Protein AF-A0A9P5UI70-F1 (afdb_monomer_lite)

Structure (mmCIF, N/CA/C/O backbone):
data_AF-A0A9P5UI70-F1
#
_entry.id   AF-A0A9P5UI70-F1
#
loop_
_atom_site.group_PDB
_atom_site.id
_atom_site.type_symbol
_atom_site.label_atom_id
_atom_site.label_alt_id
_atom_site.label_comp_id
_atom_site.label_asym_id
_atom_site.label_entity_id
_atom_site.label_seq_id
_atom_site.pdbx_PDB_ins_code
_atom_site.Cartn_x
_atom_site.Cartn_y
_atom_site.Cartn_z
_atom_site.occupancy
_atom_site.B_iso_or_equiv
_atom_site.auth_seq_id
_atom_site.auth_comp_id
_atom_site.auth_asym_id
_atom_site.auth_atom_id
_atom_site.pdbx_PDB_model_num
ATOM 1 N N . MET A 1 1 ? 55.327 -49.317 6.599 1.00 31.09 1 MET A N 1
ATOM 2 C CA . MET A 1 1 ? 54.508 -49.896 7.687 1.00 31.09 1 MET A CA 1
ATOM 3 C C . MET A 1 1 ? 53.480 -48.869 8.157 1.00 31.09 1 MET A C 1
ATOM 5 O O . MET A 1 1 ? 53.795 -47.689 8.108 1.00 31.09 1 MET A O 1
ATOM 9 N N . PRO A 1 2 ? 52.256 -49.293 8.519 1.00 45.78 2 PRO A N 1
ATOM 10 C CA . PRO A 1 2 ? 51.038 -48.475 8.488 1.00 45.78 2 PRO A CA 1
ATOM 11 C C . PRO A 1 2 ? 50.440 -48.209 9.886 1.00 45.78 2 PRO A C 1
ATOM 13 O O . PRO A 1 2 ? 50.829 -48.871 10.843 1.00 45.78 2 PRO A O 1
ATOM 16 N N . LYS A 1 3 ? 49.424 -47.329 9.977 1.00 36.75 3 LYS A N 1
ATOM 17 C CA . LYS A 1 3 ? 48.079 -47.611 10.552 1.00 36.75 3 LYS A CA 1
ATOM 18 C C . LYS A 1 3 ? 47.260 -46.319 10.749 1.00 36.75 3 LYS A C 1
ATOM 20 O O . LYS A 1 3 ? 47.449 -45.590 11.712 1.00 36.75 3 LYS A O 1
ATOM 25 N N . LYS A 1 4 ? 46.279 -46.102 9.864 1.00 39.38 4 LYS A N 1
ATOM 26 C CA . LYS A 1 4 ? 45.007 -45.429 10.192 1.00 39.38 4 LYS A CA 1
ATOM 27 C C . LYS A 1 4 ? 44.056 -46.473 10.801 1.00 39.38 4 LYS A C 1
ATOM 29 O O . LYS A 1 4 ? 44.008 -47.580 10.254 1.00 39.38 4 LYS A O 1
ATOM 34 N N . PRO A 1 5 ? 43.253 -46.158 11.832 1.00 50.28 5 PRO A N 1
ATOM 35 C CA . PRO A 1 5 ? 42.089 -46.959 12.173 1.00 50.28 5 PRO A CA 1
ATOM 36 C C . PRO A 1 5 ? 40.850 -46.501 11.391 1.00 50.28 5 PRO A C 1
ATOM 38 O O . PRO A 1 5 ? 40.637 -45.318 11.129 1.00 50.28 5 PRO A O 1
ATOM 41 N N . LYS A 1 6 ? 40.082 -47.512 10.984 1.00 39.41 6 LYS A N 1
ATOM 42 C CA . LYS A 1 6 ? 38.864 -47.489 10.172 1.00 39.41 6 LYS A CA 1
ATOM 43 C C . LYS A 1 6 ? 37.629 -47.226 11.036 1.00 39.41 6 LYS A C 1
ATOM 45 O O . LYS A 1 6 ? 37.516 -47.790 12.120 1.00 39.41 6 LYS A O 1
ATOM 50 N N . SER A 1 7 ? 36.676 -46.483 10.483 1.00 35.91 7 SER A N 1
ATOM 51 C CA . SER A 1 7 ? 35.269 -46.458 10.886 1.00 35.91 7 SER A CA 1
ATOM 52 C C . SER A 1 7 ? 34.484 -47.625 10.253 1.00 35.91 7 SER A C 1
ATOM 54 O O . SER A 1 7 ? 34.840 -48.141 9.192 1.00 35.91 7 SER A O 1
ATOM 56 N N . LYS A 1 8 ? 33.423 -48.056 10.941 1.00 40.09 8 LYS A N 1
ATOM 57 C CA . LYS A 1 8 ? 32.377 -49.031 10.562 1.00 40.09 8 LYS A CA 1
ATOM 58 C C . LYS A 1 8 ? 31.122 -48.687 11.404 1.00 40.09 8 LYS A C 1
ATOM 60 O O . LYS A 1 8 ? 31.322 -48.163 12.498 1.00 40.09 8 LYS A O 1
ATOM 65 N N . PRO A 1 9 ? 29.899 -49.139 11.064 1.00 50.31 9 PRO A N 1
ATOM 66 C CA . PRO A 1 9 ? 29.216 -49.117 9.761 1.00 50.31 9 PRO A CA 1
ATOM 67 C C . PRO A 1 9 ? 27.737 -48.627 9.853 1.00 50.31 9 PRO A C 1
ATOM 69 O O . PRO A 1 9 ? 27.177 -48.496 10.938 1.00 50.31 9 PRO A O 1
ATOM 72 N N . GLU A 1 10 ? 27.104 -48.396 8.695 1.00 35.53 10 GLU A N 1
ATOM 73 C CA . GLU A 1 10 ? 25.646 -48.218 8.500 1.00 35.53 10 GLU A CA 1
ATOM 74 C C . GLU A 1 10 ? 24.812 -49.447 8.926 1.00 35.53 10 GLU A C 1
ATOM 76 O O . GLU A 1 10 ? 25.324 -50.571 8.862 1.00 35.53 10 GLU A O 1
ATOM 81 N N . PRO A 1 11 ? 23.510 -49.282 9.252 1.00 47.78 11 PRO A N 1
ATOM 82 C CA . PRO A 1 11 ? 22.594 -50.398 9.438 1.00 47.78 11 PRO A CA 1
ATOM 83 C C . PRO A 1 11 ? 21.731 -50.724 8.203 1.00 47.78 11 PRO A C 1
ATOM 85 O O . PRO A 1 11 ? 21.310 -49.872 7.422 1.00 47.78 11 PRO A O 1
ATOM 88 N N . GLU A 1 12 ? 21.464 -52.025 8.102 1.00 33.16 12 GLU A N 1
ATOM 89 C CA . GLU A 1 12 ? 20.736 -52.778 7.084 1.00 33.16 12 GLU A CA 1
ATOM 90 C C . GLU A 1 12 ? 19.261 -52.406 6.862 1.00 33.16 12 GLU A C 1
ATOM 92 O O . GLU A 1 12 ? 18.486 -52.140 7.780 1.00 33.16 12 GLU A O 1
ATOM 97 N N . LYS A 1 13 ? 18.850 -52.598 5.603 1.00 40.09 13 LYS A N 1
ATOM 98 C CA . LYS A 1 13 ? 17.471 -52.796 5.146 1.00 40.09 13 LYS A CA 1
ATOM 99 C C . LYS A 1 13 ? 16.896 -54.114 5.686 1.00 40.09 13 LYS A C 1
ATOM 101 O O . LYS A 1 13 ? 17.488 -55.170 5.476 1.00 40.09 13 LYS A O 1
ATOM 106 N N . ARG A 1 14 ? 15.666 -54.094 6.212 1.00 33.88 14 ARG A N 1
ATOM 107 C CA . ARG A 1 14 ? 14.808 -55.290 6.334 1.00 33.88 14 ARG A CA 1
ATOM 108 C C . ARG A 1 14 ? 13.374 -54.999 5.885 1.00 33.88 14 ARG A C 1
ATOM 110 O O . ARG A 1 14 ? 12.702 -54.140 6.442 1.00 33.88 14 ARG A O 1
ATOM 117 N N . LYS A 1 15 ? 12.916 -55.758 4.881 1.00 38.62 15 LYS A N 1
ATOM 118 C CA . LYS A 1 15 ? 11.495 -56.065 4.623 1.00 38.62 15 LYS A CA 1
ATOM 119 C C . LYS A 1 15 ? 11.001 -57.068 5.681 1.00 38.62 15 LYS A C 1
ATOM 121 O O . LYS A 1 15 ? 11.824 -57.787 6.250 1.00 38.62 15 LYS A O 1
ATOM 126 N N . PRO A 1 16 ? 9.678 -57.215 5.859 1.00 44.84 16 PRO A N 1
ATOM 127 C CA . PRO A 1 16 ? 9.090 -58.475 5.394 1.00 44.84 16 PRO A CA 1
ATOM 128 C C . PRO A 1 16 ? 7.687 -58.340 4.781 1.00 44.84 16 PRO A C 1
ATOM 130 O O . PRO A 1 16 ? 6.958 -57.379 4.998 1.00 44.84 16 PRO A O 1
ATOM 133 N N . ALA A 1 17 ? 7.330 -59.368 4.014 1.00 33.75 17 ALA A N 1
ATOM 134 C CA . ALA A 1 17 ? 6.013 -59.640 3.456 1.00 33.75 17 ALA A CA 1
ATOM 135 C C . ALA A 1 17 ? 5.347 -60.790 4.233 1.00 33.75 17 ALA A C 1
ATOM 137 O O . ALA A 1 17 ? 6.055 -61.728 4.598 1.00 33.75 17 ALA A O 1
ATOM 138 N N . ARG A 1 18 ? 4.011 -60.779 4.384 1.00 30.03 18 ARG A N 1
ATOM 139 C CA . ARG A 1 18 ? 3.126 -61.947 4.164 1.00 30.03 18 ARG A CA 1
ATOM 140 C C . ARG A 1 18 ? 1.654 -61.634 4.460 1.00 30.03 18 ARG A C 1
ATOM 142 O O . ARG A 1 18 ? 1.283 -61.352 5.588 1.00 30.03 18 ARG A O 1
ATOM 149 N N . ASN A 1 19 ? 0.859 -61.770 3.400 1.00 30.61 19 ASN A N 1
ATOM 150 C CA . ASN A 1 19 ? -0.411 -62.502 3.261 1.00 30.61 19 ASN A CA 1
ATOM 151 C C . ASN A 1 19 ? -1.101 -63.087 4.514 1.00 30.61 19 ASN A C 1
ATOM 153 O O . ASN A 1 19 ? -0.443 -63.754 5.310 1.00 30.61 19 ASN A O 1
ATOM 157 N N . VAL A 1 20 ? -2.449 -63.085 4.529 1.00 30.75 20 VAL A N 1
ATOM 158 C CA . VAL A 1 20 ? -3.305 -64.270 4.224 1.00 30.75 20 VAL A CA 1
ATOM 159 C C . VAL A 1 20 ? -4.807 -64.025 4.558 1.00 30.75 2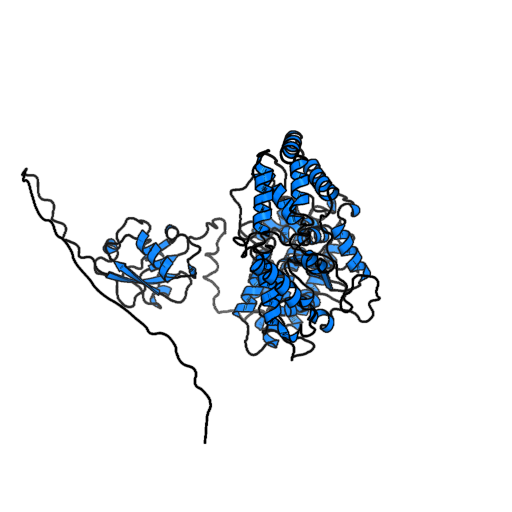0 VAL A C 1
ATOM 161 O O . VAL A 1 20 ? -5.139 -63.632 5.668 1.00 30.75 20 VAL A O 1
ATOM 164 N N . ARG A 1 21 ? -5.665 -64.405 3.586 1.00 28.83 21 ARG A N 1
ATOM 165 C CA . ARG A 1 21 ? -7.059 -64.939 3.611 1.00 28.83 21 ARG A CA 1
ATOM 166 C C . ARG A 1 21 ? -8.309 -64.087 3.895 1.00 28.83 21 ARG A C 1
ATOM 168 O O . ARG A 1 21 ? -8.678 -63.809 5.028 1.00 28.83 21 ARG A O 1
ATOM 175 N N . GLU A 1 22 ? -9.050 -63.911 2.797 1.00 33.34 22 GLU A N 1
ATOM 176 C CA . GLU A 1 22 ? -10.430 -64.363 2.521 1.00 33.34 22 GLU A CA 1
ATOM 177 C C . GLU A 1 22 ? -11.167 -65.223 3.565 1.00 33.34 22 GLU A C 1
ATOM 179 O O . GLU A 1 22 ? -10.664 -66.246 4.032 1.00 33.34 22 GLU A O 1
ATOM 184 N N . THR A 1 23 ? -12.458 -64.925 3.741 1.00 29.58 23 THR A N 1
ATOM 185 C CA . THR A 1 23 ? -13.506 -65.949 3.883 1.00 29.58 23 THR A CA 1
ATOM 186 C C . THR A 1 23 ? -14.808 -65.487 3.226 1.00 29.58 23 THR A C 1
ATOM 188 O O . THR A 1 23 ? -15.328 -64.405 3.481 1.00 29.58 23 THR A O 1
ATOM 191 N N . THR A 1 24 ? -15.304 -66.354 2.353 1.00 31.59 24 THR A N 1
ATOM 192 C CA . THR A 1 24 ? -16.583 -66.361 1.645 1.00 31.59 24 THR A CA 1
ATOM 193 C C . THR A 1 24 ? -17.728 -66.815 2.555 1.00 31.59 24 THR A C 1
ATOM 195 O O . THR A 1 24 ? -17.543 -67.671 3.422 1.00 31.59 24 THR A O 1
ATOM 198 N N . LYS A 1 25 ? -18.951 -66.326 2.304 1.00 31.67 25 LYS A N 1
ATOM 199 C CA . LYS A 1 25 ? -20.178 -67.027 2.708 1.00 31.67 25 LYS A CA 1
ATOM 200 C C . LYS A 1 25 ? -21.322 -66.757 1.730 1.00 31.67 25 LYS A C 1
ATOM 202 O O . LYS A 1 25 ? -21.606 -65.616 1.384 1.00 31.67 25 LYS A O 1
ATOM 207 N N . THR A 1 26 ? -21.940 -67.845 1.294 1.00 28.62 26 THR A N 1
ATOM 208 C CA . THR A 1 26 ? -22.920 -67.961 0.211 1.00 28.62 26 THR A CA 1
ATOM 209 C C . THR A 1 26 ? -24.299 -68.377 0.743 1.00 28.62 26 THR A C 1
ATOM 211 O O . THR A 1 26 ? -24.380 -69.097 1.735 1.00 28.62 26 THR A O 1
ATOM 214 N N . MET A 1 27 ? -25.331 -68.021 -0.038 1.00 28.72 27 MET A N 1
ATOM 215 C CA . MET A 1 27 ? -26.666 -68.639 -0.206 1.00 28.72 27 MET A CA 1
ATOM 216 C C . MET A 1 27 ? -27.753 -68.471 0.875 1.00 28.72 27 MET A C 1
ATOM 218 O O . MET A 1 27 ? -27.650 -69.020 1.968 1.00 28.72 27 MET A O 1
ATOM 222 N N . ARG A 1 28 ? -28.904 -67.898 0.476 1.00 30.94 28 ARG A N 1
ATOM 223 C CA . ARG A 1 28 ? -30.114 -68.663 0.084 1.00 30.94 28 ARG A CA 1
ATOM 224 C C . ARG A 1 28 ? -31.228 -67.757 -0.460 1.00 30.94 28 ARG A C 1
ATOM 226 O O . ARG A 1 28 ? -31.558 -66.743 0.144 1.00 30.94 28 ARG A O 1
ATOM 233 N N . ASP A 1 29 ? -31.805 -68.203 -1.572 1.00 29.56 29 ASP A N 1
ATOM 234 C CA . ASP A 1 29 ? -32.993 -67.673 -2.243 1.00 29.56 29 ASP A CA 1
ATOM 235 C C . ASP A 1 29 ? -34.299 -68.100 -1.554 1.00 29.56 29 ASP A C 1
ATOM 237 O O . ASP A 1 29 ? -34.378 -69.176 -0.955 1.00 29.56 29 ASP A O 1
ATOM 241 N N . ALA A 1 30 ? -35.355 -67.303 -1.745 1.00 32.66 30 ALA A N 1
ATOM 242 C CA . ALA A 1 30 ? -36.742 -67.754 -1.675 1.00 32.66 30 ALA A CA 1
ATOM 243 C C . ALA A 1 30 ? -37.561 -67.102 -2.805 1.00 32.66 30 ALA A C 1
ATOM 245 O O . ALA A 1 30 ? -37.611 -65.881 -2.940 1.00 32.66 30 ALA A O 1
ATOM 246 N N . ASN A 1 31 ? -38.179 -67.965 -3.612 1.00 31.11 31 ASN A N 1
ATOM 247 C CA . ASN A 1 31 ? -39.051 -67.673 -4.747 1.00 31.11 31 ASN A CA 1
ATOM 248 C C . ASN A 1 31 ? -40.347 -66.951 -4.346 1.00 31.11 31 ASN A C 1
ATOM 250 O O . ASN A 1 31 ? -41.011 -67.358 -3.396 1.00 31.11 31 ASN A O 1
ATOM 254 N N . SER A 1 32 ? -40.802 -66.020 -5.188 1.00 31.45 32 SER A N 1
ATOM 255 C CA . SER A 1 32 ? -42.231 -65.833 -5.463 1.00 31.45 32 SER A CA 1
ATOM 256 C C . SER A 1 32 ? -42.418 -65.225 -6.851 1.00 31.45 32 SER A C 1
ATOM 258 O O . SER A 1 32 ? -41.911 -64.150 -7.163 1.00 31.45 32 SER A O 1
ATOM 260 N N . SER A 1 33 ? -43.113 -65.969 -7.701 1.00 30.12 33 SER A N 1
ATOM 261 C CA . SER A 1 33 ? -43.442 -65.664 -9.084 1.00 30.12 33 SER A CA 1
ATOM 262 C C . SER A 1 33 ? -44.774 -64.920 -9.163 1.00 30.12 33 SER A C 1
ATOM 264 O O . SER A 1 33 ? -45.797 -65.422 -8.711 1.00 30.12 33 SER A O 1
ATOM 266 N N . THR A 1 34 ? -44.799 -63.758 -9.817 1.00 29.97 34 THR A N 1
ATOM 267 C CA . THR A 1 34 ? -46.022 -63.214 -10.429 1.00 29.97 34 THR A CA 1
ATOM 268 C C . THR A 1 34 ? -45.688 -62.523 -11.748 1.00 29.97 34 THR A C 1
ATOM 270 O O . THR A 1 34 ? -44.741 -61.754 -11.879 1.00 29.97 34 THR A O 1
ATOM 273 N N . VAL A 1 35 ? -46.461 -62.906 -12.757 1.00 37.75 35 VAL A N 1
ATOM 274 C CA . VAL A 1 35 ? -46.312 -62.607 -14.179 1.00 37.75 35 VAL A CA 1
ATOM 275 C C . VAL A 1 35 ? -46.669 -61.152 -14.462 1.00 37.75 35 VAL A C 1
ATOM 277 O O . VAL A 1 35 ? -47.824 -60.775 -14.298 1.00 37.75 35 VAL A O 1
ATOM 280 N N . THR A 1 36 ? -45.726 -60.362 -14.986 1.00 34.81 36 THR A N 1
ATOM 281 C CA . THR A 1 36 ? -46.079 -59.137 -15.722 1.00 34.81 36 THR A CA 1
ATOM 282 C C . THR A 1 36 ? -45.013 -58.759 -16.756 1.00 34.81 36 THR A C 1
ATOM 284 O O . THR A 1 36 ? -43.861 -58.540 -16.411 1.00 34.81 36 THR A O 1
ATOM 287 N N . LYS A 1 37 ? -45.449 -58.727 -18.024 1.00 36.72 37 LYS A N 1
ATOM 288 C CA . LYS A 1 37 ? -44.933 -58.014 -19.213 1.00 36.72 37 LYS A CA 1
ATOM 289 C C . LYS A 1 37 ? -43.430 -57.676 -19.265 1.00 36.72 37 LYS A C 1
ATOM 291 O O . LYS A 1 37 ? -42.963 -56.795 -18.556 1.00 36.72 37 LYS A O 1
ATOM 296 N N . GLN A 1 38 ? -42.736 -58.312 -20.217 1.00 34.09 38 GLN A N 1
ATOM 297 C CA . GLN A 1 38 ? -41.351 -58.048 -20.636 1.00 34.09 38 GLN A CA 1
ATOM 298 C C . GLN A 1 38 ? -41.002 -56.549 -20.724 1.00 34.09 38 GLN A C 1
ATOM 300 O O . GLN A 1 38 ? -41.580 -55.836 -21.546 1.00 34.09 38 GLN A O 1
ATOM 305 N N . PRO A 1 39 ? -39.960 -56.115 -19.998 1.00 38.06 39 PRO A N 1
ATOM 306 C CA . PRO A 1 39 ? -39.075 -55.035 -20.401 1.00 38.06 39 PRO A CA 1
ATOM 307 C C . PRO A 1 39 ? -37.746 -55.644 -20.877 1.00 38.06 39 PRO A C 1
ATOM 309 O O . PRO A 1 39 ? -37.180 -56.531 -20.238 1.00 38.06 39 PRO A O 1
ATOM 312 N N . SER A 1 40 ? -37.250 -55.179 -22.019 1.00 39.62 40 SER A N 1
ATOM 313 C CA . SER A 1 40 ? -35.937 -55.521 -22.576 1.00 39.62 40 SER A CA 1
ATOM 314 C C . SER A 1 40 ? -34.829 -55.475 -21.513 1.00 39.62 40 SER A C 1
ATOM 316 O O . SER A 1 40 ? -34.611 -54.437 -20.888 1.00 39.62 40 SER A O 1
ATOM 318 N N . THR A 1 41 ? -34.129 -56.593 -21.318 1.00 38.09 41 THR A N 1
ATOM 319 C CA . THR A 1 41 ? -32.985 -56.720 -20.407 1.00 38.09 41 THR A CA 1
ATOM 320 C C . THR A 1 41 ? -31.889 -55.721 -20.813 1.00 38.09 41 THR A C 1
ATOM 322 O O . THR A 1 41 ? -31.416 -55.800 -21.947 1.00 38.09 41 THR A O 1
ATOM 325 N N . PRO A 1 42 ? -31.459 -54.786 -19.943 1.00 45.28 42 PRO A N 1
ATOM 326 C CA . PRO A 1 42 ? -30.321 -53.932 -20.244 1.00 45.28 42 PRO A CA 1
ATOM 327 C C . PRO A 1 42 ? -29.060 -54.792 -20.200 1.00 45.28 42 PRO A C 1
ATOM 329 O O . PRO A 1 42 ? -28.797 -55.474 -19.206 1.00 45.28 42 PRO A O 1
ATOM 332 N N . ALA A 1 43 ? -28.297 -54.783 -21.291 1.00 54.69 43 ALA A N 1
ATOM 333 C CA . ALA A 1 43 ? -26.989 -55.413 -21.356 1.00 54.69 43 ALA A CA 1
ATOM 334 C C . ALA A 1 43 ? -26.124 -54.963 -20.162 1.00 54.69 43 ALA A C 1
ATOM 336 O O . ALA A 1 43 ? -26.094 -53.785 -19.801 1.00 54.69 43 ALA A O 1
ATOM 337 N N . LYS A 1 44 ? -25.441 -55.917 -19.525 1.00 59.28 44 LYS A N 1
ATOM 338 C CA . LYS A 1 44 ? -24.531 -55.679 -18.401 1.00 59.28 44 LYS A CA 1
ATOM 339 C C . LYS A 1 44 ? -23.325 -54.896 -18.936 1.00 59.28 44 LYS A C 1
ATOM 341 O O . LYS A 1 44 ? -22.429 -55.486 -19.523 1.00 59.28 44 LYS A O 1
ATOM 346 N N . GLN A 1 45 ? -23.357 -53.571 -18.811 1.00 63.69 45 GLN A N 1
ATOM 347 C CA . GLN A 1 45 ? -22.314 -52.682 -19.324 1.00 63.69 45 GLN A CA 1
ATOM 348 C C . GLN A 1 45 ? -21.014 -52.924 -18.536 1.00 63.69 45 GLN A C 1
ATOM 350 O O . GLN A 1 45 ? -20.961 -52.657 -17.334 1.00 63.69 45 GLN A O 1
ATOM 355 N N . GLU A 1 46 ? -19.999 -53.497 -19.187 1.00 80.19 46 GLU A N 1
ATOM 356 C CA . GLU A 1 46 ? -18.672 -53.702 -18.597 1.00 80.19 46 GLU A CA 1
ATOM 357 C C . GLU A 1 46 ? -18.007 -52.348 -18.302 1.00 80.19 46 GLU A C 1
ATOM 359 O O . GLU A 1 46 ? -18.090 -51.407 -19.092 1.00 80.19 46 GLU A O 1
ATOM 364 N N . SER A 1 47 ? -17.375 -52.225 -17.130 1.00 87.25 47 SER A N 1
ATOM 365 C CA . SER A 1 47 ? -16.641 -51.018 -16.745 1.00 87.25 47 SER A CA 1
ATOM 366 C C . SER A 1 47 ? -15.322 -50.947 -17.513 1.00 87.25 47 SER A C 1
ATOM 368 O O . SER A 1 47 ? -14.467 -51.815 -17.339 1.00 87.25 47 SER A O 1
ATOM 370 N N . VAL A 1 48 ? -15.140 -49.898 -18.310 1.00 92.62 48 VAL A N 1
ATOM 371 C CA . VAL A 1 48 ? -13.925 -49.647 -19.099 1.00 92.62 48 VAL A CA 1
ATOM 372 C C . VAL A 1 48 ? -13.106 -48.564 -18.398 1.00 92.62 48 VAL A C 1
ATOM 374 O O . VAL A 1 48 ? -13.672 -47.578 -17.926 1.00 92.62 48 VAL A O 1
ATOM 377 N N . LEU A 1 49 ? -11.786 -48.730 -18.296 1.00 95.31 49 LEU A N 1
ATOM 378 C CA . LEU A 1 49 ? -10.901 -47.661 -17.825 1.00 95.31 49 LEU A CA 1
ATOM 379 C C . LEU A 1 49 ? -10.709 -46.644 -18.958 1.00 95.31 49 LEU A C 1
ATOM 381 O O . LEU A 1 49 ? -10.260 -47.009 -20.038 1.00 95.31 49 LEU A O 1
ATOM 385 N N . LEU A 1 50 ? -11.066 -45.386 -18.713 1.00 95.62 50 LEU A N 1
ATOM 386 C CA . LEU A 1 50 ? -10.913 -44.281 -19.654 1.00 95.62 50 LEU A CA 1
ATOM 387 C C . LEU A 1 50 ? -9.605 -43.539 -19.371 1.00 95.62 50 LEU A C 1
ATOM 389 O O . LEU A 1 50 ? -9.364 -43.135 -18.231 1.00 95.62 50 LEU A O 1
ATOM 393 N N . GLU A 1 51 ? -8.815 -43.307 -20.416 1.00 96.06 51 GLU A N 1
ATOM 394 C CA . GLU A 1 51 ? -7.667 -42.399 -20.400 1.00 96.06 51 GLU A CA 1
ATOM 395 C C . GLU A 1 51 ? -8.057 -41.094 -21.107 1.00 96.06 51 GLU A C 1
ATOM 397 O O . GLU A 1 51 ? -8.121 -41.003 -22.333 1.00 96.06 51 GLU A O 1
ATOM 402 N N . LEU A 1 52 ? -8.403 -40.078 -20.318 1.00 96.94 52 LEU A N 1
ATOM 403 C CA . LEU A 1 52 ? -8.897 -38.800 -20.820 1.00 96.94 52 LEU A CA 1
ATOM 404 C C . LEU A 1 52 ? -7.777 -37.763 -20.823 1.00 96.94 52 LEU A C 1
ATOM 406 O O . LEU A 1 52 ? -7.328 -37.339 -19.762 1.00 96.94 52 LEU A O 1
ATOM 410 N N . ASN A 1 53 ? -7.371 -37.281 -21.998 1.00 96.88 53 ASN A N 1
ATOM 411 C CA . ASN A 1 53 ? -6.565 -36.060 -22.063 1.00 96.88 53 ASN A CA 1
ATOM 412 C C . ASN A 1 53 ? -7.441 -34.819 -21.858 1.00 96.88 53 ASN A C 1
ATOM 414 O O . ASN A 1 53 ? -8.379 -34.561 -22.621 1.00 96.88 53 ASN A O 1
ATOM 418 N N . CYS A 1 54 ? -7.082 -34.037 -20.852 1.00 97.38 54 CYS A N 1
ATOM 419 C CA . CYS A 1 54 ? -7.729 -32.796 -20.463 1.00 97.38 54 CYS A CA 1
ATOM 420 C C . CYS A 1 54 ? -6.804 -31.614 -20.774 1.00 97.38 54 CYS A C 1
ATOM 422 O O . CYS A 1 54 ? -5.583 -31.758 -20.763 1.00 97.38 54 CYS A O 1
ATOM 424 N N . ILE A 1 55 ? -7.361 -30.436 -21.035 1.00 96.19 55 ILE A N 1
ATOM 425 C CA . ILE A 1 55 ? -6.601 -29.187 -21.175 1.00 96.19 55 ILE A CA 1
ATOM 426 C C . ILE A 1 55 ? -7.310 -28.083 -20.395 1.00 96.19 55 ILE A C 1
ATOM 428 O O . ILE A 1 55 ? -8.536 -28.014 -20.426 1.00 96.19 55 ILE A O 1
ATOM 432 N N . VAL A 1 56 ? -6.568 -27.245 -19.674 1.00 95.81 56 VAL A N 1
ATOM 433 C CA . VAL A 1 56 ? -7.151 -26.054 -19.037 1.00 95.81 56 VAL A CA 1
ATOM 434 C C . VAL A 1 56 ? -7.329 -24.977 -20.105 1.00 95.81 56 VAL A C 1
ATOM 436 O O . VAL A 1 56 ? -6.448 -24.789 -20.944 1.00 95.81 56 VAL A O 1
ATOM 439 N N . GLU A 1 57 ? -8.473 -24.298 -20.122 1.00 92.56 57 GLU A N 1
ATOM 440 C CA . GLU A 1 57 ? -8.712 -23.221 -21.084 1.00 92.56 57 GLU A CA 1
ATOM 441 C C . GLU A 1 57 ? -7.638 -22.125 -20.955 1.00 92.56 57 GLU A C 1
ATOM 443 O O . GLU A 1 57 ? -7.342 -21.649 -19.862 1.00 92.56 57 GLU A O 1
ATOM 448 N N . GLY A 1 58 ? -7.024 -21.755 -22.083 1.00 83.44 58 GLY A N 1
ATOM 449 C CA . GLY A 1 58 ? -5.908 -20.805 -22.139 1.00 83.44 58 GLY A CA 1
ATOM 450 C C . GLY A 1 58 ? -4.514 -21.434 -22.019 1.00 83.44 58 GLY A C 1
ATOM 451 O O . GLY A 1 58 ? -3.537 -20.788 -22.397 1.00 83.44 58 GLY A O 1
ATOM 452 N N . GLU A 1 59 ? -4.406 -22.693 -21.589 1.00 88.00 59 GLU A N 1
ATOM 453 C CA . GLU A 1 59 ? -3.122 -23.385 -21.458 1.00 88.00 59 GLU A CA 1
ATOM 454 C C . GLU A 1 59 ? -2.675 -24.076 -22.752 1.00 88.00 59 GLU A C 1
ATOM 456 O O . GLU A 1 59 ? -3.471 -24.522 -23.581 1.00 88.00 59 GLU A O 1
ATOM 461 N N . ALA A 1 60 ? -1.356 -24.193 -22.931 1.00 83.62 60 ALA A N 1
ATOM 462 C CA . ALA A 1 60 ? -0.765 -24.770 -24.141 1.00 83.62 60 ALA A CA 1
ATOM 463 C C . ALA A 1 60 ? -0.562 -26.297 -24.074 1.00 83.62 60 ALA A C 1
ATOM 465 O O . ALA A 1 60 ? -0.275 -26.917 -25.107 1.00 83.62 60 ALA A O 1
ATOM 466 N N . SER A 1 61 ? -0.663 -26.909 -22.892 1.00 90.06 61 SER A N 1
ATOM 467 C CA . SER A 1 61 ? -0.369 -28.328 -22.643 1.00 90.06 61 SER A CA 1
ATOM 468 C C . SER A 1 61 ? -1.569 -29.076 -22.069 1.00 90.06 61 SER A C 1
ATOM 470 O O . SER A 1 61 ? -2.179 -28.627 -21.103 1.00 90.06 61 SER A O 1
ATOM 472 N N . SER A 1 62 ? -1.874 -30.243 -22.640 1.00 95.38 62 SER A N 1
ATOM 473 C CA . SER A 1 62 ? -2.838 -31.192 -22.080 1.00 95.38 62 SER A CA 1
ATOM 474 C C . SER A 1 62 ? -2.182 -32.122 -21.055 1.00 95.38 62 SER A C 1
ATOM 476 O O . SER A 1 62 ? -0.970 -32.331 -21.091 1.00 95.38 62 SER A O 1
ATOM 478 N N . PHE A 1 63 ? -2.988 -32.729 -20.190 1.00 96.56 63 PHE A N 1
ATOM 479 C CA . PHE A 1 63 ? -2.569 -33.699 -19.180 1.00 96.56 63 PHE A CA 1
ATOM 480 C C . PHE A 1 63 ? -3.542 -34.894 -19.140 1.00 96.56 63 PHE A C 1
ATOM 482 O O . PHE A 1 63 ? -4.740 -34.708 -19.375 1.00 96.56 63 PHE A O 1
ATOM 489 N N . PRO A 1 64 ? -3.059 -36.116 -18.858 1.00 96.75 64 PRO A N 1
ATOM 490 C CA . PRO A 1 64 ? -3.899 -37.308 -18.825 1.00 96.75 64 PRO A CA 1
ATOM 491 C C . PRO A 1 64 ? -4.619 -37.475 -17.477 1.00 96.75 64 PRO A C 1
ATOM 493 O O . PRO A 1 64 ? -4.079 -37.159 -16.414 1.00 96.75 64 PRO A O 1
ATOM 496 N N . VAL A 1 65 ? -5.833 -38.027 -17.516 1.00 97.50 65 VAL A N 1
ATOM 497 C CA . VAL A 1 65 ? -6.643 -38.400 -16.350 1.00 97.50 65 VAL A CA 1
ATOM 498 C C . VAL A 1 65 ? -7.226 -39.795 -16.561 1.00 97.50 65 VAL A C 1
ATOM 500 O O . VAL A 1 65 ? -8.012 -40.016 -17.479 1.00 97.50 65 VAL A O 1
ATOM 503 N N . ASN A 1 66 ? -6.881 -40.724 -15.667 1.00 96.56 66 ASN A N 1
ATOM 504 C CA . ASN A 1 66 ? -7.385 -42.098 -15.689 1.00 96.56 66 ASN A CA 1
ATOM 505 C C . ASN A 1 66 ? -8.607 -42.241 -14.775 1.00 96.56 66 ASN A C 1
ATOM 507 O O . ASN A 1 66 ? -8.521 -41.948 -13.580 1.00 96.56 66 ASN A O 1
ATOM 511 N N . ILE A 1 67 ? -9.735 -42.705 -15.317 1.00 97.12 67 ILE A N 1
ATOM 512 C CA . ILE A 1 67 ? -11.000 -42.838 -14.577 1.00 97.12 67 ILE A CA 1
ATOM 513 C C . ILE A 1 67 ? -11.875 -43.962 -15.151 1.00 97.12 67 ILE A C 1
ATOM 515 O O . ILE A 1 67 ? -11.886 -44.188 -16.354 1.00 97.12 67 ILE A O 1
ATOM 519 N N . LEU A 1 68 ? -12.622 -44.697 -14.320 1.00 96.06 68 LEU A N 1
ATOM 520 C CA . LEU A 1 68 ? -13.520 -45.752 -14.817 1.00 96.06 68 LEU A CA 1
ATOM 521 C C . LEU A 1 68 ? -14.771 -45.143 -15.470 1.00 96.06 68 LEU A C 1
ATOM 523 O O . LEU A 1 68 ? -15.344 -44.188 -14.949 1.00 96.06 68 LEU A O 1
ATOM 527 N N . SER A 1 69 ? -15.261 -45.734 -16.562 1.00 95.50 69 SER A N 1
ATOM 528 C CA . SER A 1 69 ? -16.458 -45.265 -17.278 1.00 95.50 69 SER A CA 1
ATOM 529 C C . SER A 1 69 ? -17.727 -45.293 -16.416 1.00 95.50 69 SER A C 1
ATOM 531 O O . SER A 1 69 ? -18.666 -44.536 -16.648 1.00 95.50 69 SER A O 1
ATOM 533 N N . THR A 1 70 ? -17.758 -46.123 -15.373 1.00 95.12 70 THR A N 1
ATOM 534 C CA . THR A 1 70 ? -18.867 -46.193 -14.414 1.00 95.12 70 THR A CA 1
ATOM 535 C C . THR A 1 70 ? -18.883 -45.053 -13.396 1.00 95.12 70 THR A C 1
ATOM 537 O O . THR A 1 70 ? -19.887 -44.903 -12.693 1.00 95.12 70 THR A O 1
ATOM 540 N N . GLU A 1 71 ? -17.798 -44.279 -13.292 1.00 96.88 71 GLU A N 1
ATOM 541 C CA . GLU A 1 71 ? -17.689 -43.146 -12.373 1.00 96.88 71 GLU A CA 1
ATOM 542 C C . GLU A 1 71 ? -18.508 -41.950 -12.841 1.00 96.88 71 GLU A C 1
ATOM 544 O O . GLU A 1 71 ? -18.868 -41.809 -14.012 1.00 96.88 71 GLU A O 1
ATOM 549 N N . LYS A 1 72 ? -18.813 -41.080 -11.881 1.00 97.31 72 LYS A N 1
ATOM 550 C CA . LYS A 1 72 ? -19.621 -39.883 -12.097 1.00 97.31 72 LYS A CA 1
ATOM 551 C C . LYS A 1 72 ? -18.768 -38.684 -12.505 1.00 97.31 72 LYS A C 1
ATOM 553 O O . LYS A 1 72 ? -17.606 -38.581 -12.107 1.00 97.31 72 LYS A O 1
ATOM 558 N N . VAL A 1 73 ? -19.375 -37.714 -13.190 1.00 96.62 73 VAL A N 1
ATOM 559 C CA . VAL A 1 73 ? -18.730 -36.435 -13.554 1.00 96.62 73 VAL A CA 1
ATOM 560 C C . VAL A 1 73 ? -18.128 -35.719 -12.331 1.00 96.62 73 VAL A C 1
ATOM 562 O O . VAL A 1 73 ? -17.026 -35.178 -12.416 1.00 96.62 73 VAL A O 1
ATOM 565 N N . GLY A 1 74 ? -18.771 -35.777 -11.157 1.00 93.69 74 GLY A N 1
ATOM 566 C CA . GLY A 1 74 ? -18.210 -35.193 -9.928 1.00 93.69 74 GLY A CA 1
ATOM 567 C C . GLY A 1 74 ? -16.861 -35.799 -9.498 1.00 93.69 74 GLY A C 1
ATOM 568 O O . GLY A 1 74 ? -15.998 -35.088 -8.981 1.00 93.69 74 GLY A O 1
ATOM 569 N N . ILE A 1 75 ? -16.641 -37.094 -9.756 1.00 97.25 75 ILE A N 1
ATOM 570 C CA . ILE A 1 75 ? -15.365 -37.778 -9.484 1.00 97.25 75 ILE A CA 1
ATOM 571 C C . ILE A 1 75 ? -14.312 -37.382 -10.524 1.00 97.25 75 ILE A C 1
ATOM 573 O O . ILE A 1 75 ? -13.158 -37.146 -10.161 1.00 97.25 75 ILE A O 1
ATOM 577 N N . LEU A 1 76 ? -14.711 -37.196 -11.788 1.00 97.44 76 LEU A N 1
ATOM 578 C CA . LEU A 1 76 ? -13.828 -36.667 -12.833 1.00 97.44 76 LEU A CA 1
ATOM 579 C C . LEU A 1 76 ? -13.280 -35.280 -12.465 1.00 97.44 76 LEU A C 1
ATOM 581 O O . LEU A 1 76 ? -12.072 -35.064 -12.557 1.00 97.44 76 LEU A O 1
ATOM 585 N N . LYS A 1 77 ? -14.125 -34.366 -11.969 1.00 97.50 77 LYS A N 1
ATOM 586 C CA . LYS A 1 77 ? -13.682 -33.036 -11.503 1.00 97.50 77 LYS A CA 1
ATOM 587 C C . LYS A 1 77 ? -12.612 -33.129 -10.405 1.00 97.50 77 LYS A C 1
ATOM 589 O O . LYS A 1 77 ? -11.646 -32.366 -10.406 1.00 97.50 77 LYS A O 1
ATOM 594 N N . GLN A 1 78 ? -12.750 -34.074 -9.471 1.00 96.75 78 GLN A N 1
ATOM 595 C CA . GLN A 1 78 ? -11.750 -34.300 -8.418 1.00 96.75 78 GLN A CA 1
ATOM 596 C C . GLN A 1 78 ? -10.446 -34.887 -8.969 1.00 96.75 78 GLN A C 1
ATOM 598 O O . GLN A 1 78 ? -9.364 -34.464 -8.556 1.00 96.75 78 GLN A O 1
ATOM 603 N N . ALA A 1 79 ? -10.538 -35.838 -9.902 1.00 97.12 79 ALA A N 1
ATOM 604 C CA . ALA A 1 79 ? -9.379 -36.442 -10.551 1.00 97.12 79 ALA A CA 1
ATOM 605 C C . ALA A 1 79 ? -8.577 -35.402 -11.350 1.00 97.12 79 ALA A C 1
ATOM 607 O O . ALA A 1 79 ? -7.361 -35.322 -11.185 1.00 97.12 79 ALA A O 1
ATOM 608 N N . ILE A 1 80 ? -9.263 -34.541 -12.110 1.00 97.25 80 ILE A N 1
ATOM 609 C CA . ILE A 1 80 ? -8.671 -33.401 -12.826 1.00 97.25 80 ILE A CA 1
ATOM 610 C C . ILE A 1 80 ? -7.926 -32.485 -11.856 1.00 97.25 80 ILE A C 1
ATOM 612 O O . ILE A 1 80 ? -6.732 -32.263 -12.030 1.00 97.25 80 ILE A O 1
ATOM 616 N N . LYS A 1 81 ? -8.589 -32.029 -10.784 1.00 95.50 81 LYS A N 1
ATOM 617 C CA . LYS A 1 81 ? -7.960 -31.151 -9.786 1.00 95.50 81 LYS A CA 1
ATOM 618 C C . LYS A 1 81 ? -6.698 -31.770 -9.171 1.00 95.50 81 LYS A C 1
ATOM 620 O O . LYS A 1 81 ? -5.738 -31.062 -8.888 1.00 95.50 81 LYS A O 1
ATOM 625 N N . ASN A 1 82 ? -6.700 -33.080 -8.926 1.00 94.00 82 ASN A N 1
ATOM 626 C CA . ASN A 1 82 ? -5.536 -33.773 -8.376 1.00 94.00 82 ASN A CA 1
ATOM 627 C C . ASN A 1 82 ? -4.386 -33.912 -9.382 1.00 94.00 82 ASN A C 1
ATOM 629 O O . ASN A 1 82 ? -3.233 -33.865 -8.959 1.00 94.00 82 ASN A O 1
ATOM 633 N N . ALA A 1 83 ? -4.689 -34.078 -10.672 1.00 95.25 83 ALA A N 1
ATOM 634 C CA . ALA A 1 83 ? -3.692 -34.194 -11.735 1.00 95.25 83 ALA A CA 1
ATOM 635 C C . ALA A 1 83 ? -2.995 -32.858 -12.051 1.00 95.25 83 ALA A C 1
ATOM 637 O O . ALA A 1 83 ? -1.837 -32.858 -12.455 1.00 95.25 83 ALA A O 1
ATOM 638 N N . THR A 1 84 ? -3.665 -31.727 -11.819 1.00 93.75 84 THR A N 1
ATOM 639 C CA . THR A 1 84 ? -3.173 -30.372 -12.130 1.00 93.75 84 THR A CA 1
ATOM 640 C C . THR A 1 84 ? -2.696 -29.607 -10.894 1.00 93.75 84 THR A C 1
ATOM 642 O O . THR A 1 84 ? -2.946 -28.409 -10.769 1.00 93.75 84 THR A O 1
ATOM 645 N N . LYS A 1 85 ? -2.096 -30.280 -9.908 1.00 89.31 85 LYS A N 1
ATOM 646 C CA . LYS A 1 85 ? -1.526 -29.580 -8.747 1.00 89.31 85 LYS A CA 1
ATOM 647 C C . LYS A 1 85 ? -0.179 -28.955 -9.119 1.00 89.31 85 LYS A C 1
ATOM 649 O O . LYS A 1 85 ? 0.654 -29.671 -9.675 1.00 89.31 85 LYS A O 1
ATOM 654 N N . PRO A 1 86 ? 0.079 -27.683 -8.757 1.00 86.69 86 PRO A N 1
ATOM 655 C CA . PRO A 1 86 ? -0.702 -26.840 -7.835 1.00 86.69 86 PRO A CA 1
ATOM 656 C C . PRO A 1 86 ? -1.767 -25.929 -8.488 1.00 86.69 86 PRO A C 1
ATOM 658 O O . PRO A 1 86 ? -2.481 -25.224 -7.776 1.00 86.69 86 PRO A O 1
ATOM 661 N N . ASP A 1 87 ? -1.895 -25.921 -9.811 1.00 84.31 87 ASP A N 1
ATOM 662 C CA . ASP A 1 87 ? -2.581 -24.876 -10.590 1.00 84.31 87 ASP A CA 1
ATOM 663 C C . ASP A 1 87 ? -4.073 -24.689 -10.253 1.00 84.31 87 ASP A C 1
ATOM 665 O O . ASP A 1 87 ? -4.569 -23.563 -10.214 1.00 84.31 87 ASP A O 1
ATOM 669 N N . LEU A 1 88 ? -4.795 -25.771 -9.933 1.00 89.50 88 LEU A N 1
ATOM 670 C CA . LEU A 1 88 ? -6.223 -25.721 -9.561 1.00 89.50 88 LEU A CA 1
ATOM 671 C C . LEU A 1 88 ? -6.480 -25.856 -8.047 1.00 89.50 88 LEU A C 1
ATOM 673 O O . LEU A 1 88 ? -7.629 -26.040 -7.629 1.00 89.50 88 LEU A O 1
ATOM 677 N N . ASP A 1 89 ? -5.456 -25.763 -7.187 1.00 88.69 89 ASP A N 1
ATOM 678 C CA . ASP A 1 89 ? -5.611 -26.021 -5.743 1.00 88.69 89 ASP A CA 1
ATOM 679 C C . ASP A 1 89 ? -6.595 -25.057 -5.059 1.00 88.69 89 ASP A C 1
ATOM 681 O O . ASP A 1 89 ? -7.355 -25.473 -4.174 1.00 88.69 89 ASP A O 1
ATOM 685 N N . LEU A 1 90 ? -6.652 -23.805 -5.523 1.00 88.00 90 LEU A N 1
ATOM 686 C CA . LEU A 1 90 ? -7.511 -22.750 -4.974 1.00 88.00 90 LEU A CA 1
ATOM 687 C C . LEU A 1 90 ? -8.980 -22.836 -5.424 1.00 88.00 90 LEU A C 1
ATOM 689 O O . LEU A 1 90 ? -9.830 -22.154 -4.853 1.00 88.00 90 LEU A O 1
ATOM 693 N N . ILE A 1 91 ? -9.309 -23.678 -6.408 1.00 89.38 91 ILE A N 1
ATOM 694 C CA . ILE A 1 91 ? -10.669 -23.817 -6.945 1.00 89.38 91 ILE A CA 1
ATOM 695 C C . ILE A 1 91 ? -11.295 -25.098 -6.389 1.00 89.38 91 ILE A C 1
ATOM 697 O O . ILE A 1 91 ? -10.723 -26.183 -6.485 1.00 89.38 91 ILE A O 1
ATOM 701 N N . ALA A 1 92 ? -12.473 -25.018 -5.766 1.00 91.19 92 ALA A N 1
ATOM 702 C CA . ALA A 1 92 ? -13.180 -26.223 -5.325 1.00 91.19 92 ALA A CA 1
ATOM 703 C C . ALA A 1 92 ? -13.548 -27.087 -6.545 1.00 91.19 92 ALA A C 1
ATOM 705 O O . ALA A 1 92 ? -14.075 -26.554 -7.513 1.00 91.19 92 ALA A O 1
ATOM 706 N N . ALA A 1 93 ? -13.320 -28.408 -6.494 1.00 92.62 93 ALA A N 1
ATOM 707 C CA . ALA A 1 93 ? -13.528 -29.293 -7.650 1.00 92.62 93 ALA A CA 1
ATOM 708 C C . ALA A 1 93 ? -14.936 -29.160 -8.254 1.00 92.62 93 ALA A C 1
ATOM 710 O O . ALA A 1 93 ? -15.068 -29.089 -9.466 1.00 92.62 93 ALA A O 1
ATOM 711 N N . LYS A 1 94 ? -15.971 -29.027 -7.413 1.00 93.31 94 LYS A N 1
ATOM 712 C CA . LYS A 1 94 ? -17.365 -28.810 -7.839 1.00 93.31 94 LYS A CA 1
ATOM 713 C C . LYS A 1 94 ? -17.574 -27.547 -8.692 1.00 93.31 94 LYS A C 1
ATOM 715 O O . LYS A 1 94 ? -18.477 -27.511 -9.516 1.00 93.31 94 LYS A O 1
ATOM 720 N N . ASN A 1 95 ? -16.721 -26.534 -8.524 1.00 93.69 95 ASN A N 1
ATOM 721 C CA . ASN A 1 95 ? -16.810 -25.273 -9.257 1.00 93.69 95 ASN A CA 1
ATOM 722 C C . ASN A 1 95 ? -16.121 -25.335 -10.633 1.00 93.69 95 ASN A C 1
ATOM 724 O O . ASN A 1 95 ? -16.179 -24.354 -11.362 1.00 93.69 95 ASN A O 1
ATOM 728 N N . LEU A 1 96 ? -15.441 -26.434 -10.985 1.00 94.56 96 LEU A N 1
ATOM 729 C CA . LEU A 1 96 ? -14.872 -26.597 -12.323 1.00 94.56 96 LEU A CA 1
ATOM 730 C C . LEU A 1 96 ? -15.994 -26.816 -13.339 1.00 94.56 96 LEU A C 1
ATOM 732 O O . LEU A 1 96 ? -16.866 -27.666 -13.123 1.00 94.56 96 LEU A O 1
ATOM 736 N N . ILE A 1 97 ? -15.933 -26.086 -14.448 1.00 96.38 97 ILE A N 1
ATOM 737 C CA . ILE A 1 97 ? -16.795 -26.279 -15.613 1.00 96.38 97 ILE A CA 1
ATOM 738 C C . ILE A 1 97 ? -16.032 -27.187 -16.579 1.00 96.38 97 ILE A C 1
ATOM 740 O O . ILE A 1 97 ? -14.873 -26.934 -16.906 1.00 96.38 97 ILE A O 1
ATOM 744 N N . LEU A 1 98 ? -16.647 -28.295 -16.993 1.00 96.94 98 LEU A N 1
ATOM 745 C CA . LEU A 1 98 ? -16.027 -29.258 -17.903 1.00 96.94 98 LEU A CA 1
ATOM 746 C C . LEU A 1 98 ? -16.775 -29.243 -19.232 1.00 96.94 98 LEU A C 1
ATOM 748 O O . LEU A 1 98 ? -17.969 -29.539 -19.268 1.00 96.94 98 LEU A O 1
ATOM 752 N N . LYS A 1 99 ? -16.073 -28.954 -20.327 1.00 96.44 99 LYS A N 1
ATOM 753 C CA . LYS A 1 99 ? -16.624 -29.011 -21.684 1.00 96.44 99 LYS A CA 1
ATOM 754 C C . LYS A 1 99 ? -16.078 -30.223 -22.427 1.00 96.44 99 LYS A C 1
ATOM 756 O O . LYS A 1 99 ? -14.875 -30.351 -22.640 1.00 96.44 99 LYS A O 1
ATOM 761 N N . LEU A 1 100 ? -16.976 -31.115 -22.824 1.00 96.12 100 LEU A N 1
ATOM 762 C CA . LEU A 1 100 ? -16.692 -32.305 -23.612 1.00 96.12 100 LEU A CA 1
ATOM 763 C C . LEU A 1 100 ? -16.561 -31.961 -25.098 1.00 96.12 100 LEU A C 1
ATOM 765 O O . LEU A 1 100 ? -17.450 -31.347 -25.695 1.00 96.12 100 LEU A O 1
ATOM 769 N N . ILE A 1 101 ? -15.487 -32.458 -25.705 1.00 93.94 101 ILE A N 1
ATOM 770 C CA . ILE A 1 101 ? -15.274 -32.471 -27.151 1.00 93.94 101 ILE A CA 1
ATOM 771 C C . ILE A 1 101 ? -15.726 -33.835 -27.680 1.00 93.94 101 ILE A C 1
ATOM 773 O O . ILE A 1 101 ? -15.054 -34.848 -27.475 1.00 93.94 101 ILE A O 1
ATOM 777 N N . SER A 1 102 ? -16.864 -33.871 -28.373 1.00 88.62 102 SER A N 1
ATOM 778 C CA . SER A 1 102 ? -17.411 -35.117 -28.928 1.00 88.62 102 SER A CA 1
ATOM 779 C C . SER A 1 102 ? -16.418 -35.769 -29.901 1.00 88.62 102 SER A C 1
ATOM 781 O O . SER A 1 102 ? -16.037 -35.163 -30.899 1.00 88.62 102 SER A O 1
ATOM 783 N N . GLY A 1 103 ? -15.979 -36.998 -29.604 1.00 86.19 103 GLY A N 1
ATOM 784 C CA . GLY A 1 103 ? -14.988 -37.738 -30.404 1.00 86.19 103 GLY A CA 1
ATOM 785 C C . GLY A 1 103 ? -13.528 -37.278 -30.244 1.00 86.19 103 GLY A C 1
ATOM 786 O O . GLY A 1 103 ? -12.641 -37.822 -30.912 1.00 86.19 103 GLY A O 1
ATOM 787 N N . GLY A 1 104 ? -13.278 -36.300 -29.368 1.00 90.06 104 GLY A N 1
ATOM 788 C CA . GLY A 1 104 ? -11.971 -35.706 -29.103 1.00 90.06 104 GLY A CA 1
ATOM 789 C C . GLY A 1 104 ? -11.409 -34.861 -30.255 1.00 90.06 104 GLY A C 1
ATOM 790 O O . GLY A 1 104 ? -11.804 -34.991 -31.413 1.00 90.06 104 GLY A O 1
ATOM 791 N N . ALA A 1 105 ? -10.441 -33.997 -29.951 1.00 91.12 105 ALA A N 1
ATOM 792 C CA . ALA A 1 105 ? -9.741 -33.179 -30.943 1.00 91.12 105 ALA A CA 1
ATOM 793 C C . ALA A 1 105 ? -8.220 -33.302 -30.821 1.00 91.12 105 ALA A C 1
ATOM 795 O O . ALA A 1 105 ? -7.670 -33.495 -29.740 1.00 91.12 105 ALA A O 1
ATOM 796 N N . THR A 1 106 ? -7.519 -33.137 -31.942 1.00 91.00 106 THR A N 1
ATOM 797 C CA . THR A 1 106 ? -6.070 -32.913 -31.917 1.00 91.00 106 THR A CA 1
ATOM 798 C C . THR A 1 106 ? -5.772 -31.484 -31.464 1.00 91.00 106 THR A C 1
ATOM 800 O O . THR A 1 106 ? -6.620 -30.595 -31.572 1.00 91.00 106 THR A O 1
ATOM 803 N N . LYS A 1 107 ? -4.532 -31.217 -31.042 1.00 84.50 107 LYS A N 1
ATOM 804 C CA . LYS A 1 107 ? -4.093 -29.867 -30.648 1.00 84.50 107 LYS A CA 1
ATOM 805 C C . LYS A 1 107 ? -4.333 -28.807 -31.737 1.00 84.50 107 LYS A C 1
ATOM 807 O O . LYS A 1 107 ? -4.682 -27.675 -31.430 1.00 84.50 107 LYS A O 1
ATOM 812 N N . ILE A 1 108 ? -4.191 -29.181 -33.013 1.00 84.19 108 ILE A N 1
ATOM 813 C CA . ILE A 1 108 ? -4.476 -28.308 -34.168 1.00 84.19 108 ILE A CA 1
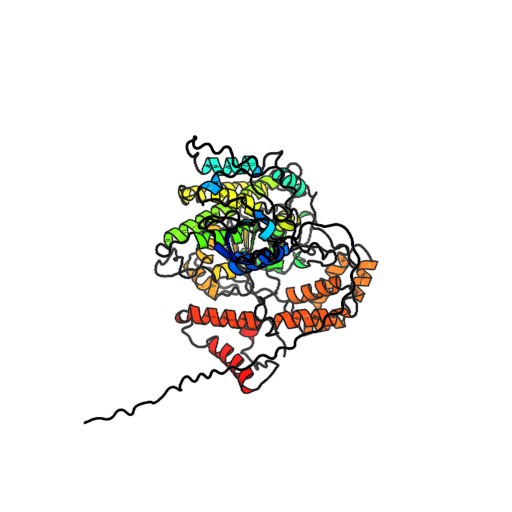ATOM 814 C C . ILE A 1 108 ? -5.989 -28.166 -34.400 1.00 84.19 108 ILE A C 1
ATOM 816 O O . ILE A 1 108 ? -6.447 -27.129 -34.870 1.00 84.19 108 ILE A O 1
ATOM 820 N N . GLY A 1 109 ? -6.769 -29.202 -34.084 1.00 84.94 109 GLY A N 1
ATOM 821 C CA . GLY A 1 109 ? -8.226 -29.185 -34.189 1.00 84.94 109 GLY A CA 1
ATOM 822 C C . GLY A 1 109 ? -8.891 -28.251 -33.180 1.00 84.94 109 GLY A C 1
ATOM 823 O O . GLY A 1 109 ? -9.892 -27.631 -33.524 1.00 84.94 109 GLY A O 1
ATOM 824 N N . LEU A 1 110 ? -8.306 -28.085 -31.987 1.00 85.69 110 LEU A N 1
ATOM 825 C CA . LEU A 1 110 ? -8.839 -27.204 -30.942 1.00 85.69 110 LEU A CA 1
ATOM 826 C C . LEU A 1 110 ? -9.039 -25.758 -31.415 1.00 85.69 110 LEU A C 1
ATOM 828 O O . LEU A 1 110 ? -10.070 -25.166 -31.121 1.00 85.69 110 LEU A O 1
ATOM 832 N N . SER A 1 111 ? -8.109 -25.205 -32.202 1.00 81.44 111 SER A N 1
ATOM 833 C CA . SER A 1 111 ? -8.214 -23.823 -32.699 1.00 81.44 111 SER A CA 1
ATOM 834 C C . SER A 1 111 ? -9.302 -23.622 -33.760 1.00 81.44 111 SER A C 1
ATOM 836 O O . SER A 1 111 ? -9.601 -22.487 -34.122 1.00 81.44 111 SER A O 1
ATOM 838 N N . LYS A 1 112 ? -9.891 -24.712 -34.267 1.00 84.38 112 LYS A N 1
ATOM 839 C CA . LYS A 1 112 ? -10.964 -24.701 -35.270 1.00 84.38 112 LYS A CA 1
ATOM 840 C C . LYS A 1 112 ? -12.336 -25.042 -34.685 1.00 84.38 112 LYS A C 1
ATOM 842 O O . LYS A 1 112 ? -13.313 -25.029 -35.431 1.00 84.38 112 LYS A O 1
ATOM 847 N N . LEU A 1 113 ? -12.424 -25.370 -33.394 1.00 83.94 113 LEU A N 1
ATOM 848 C CA . LEU A 1 113 ? -13.697 -25.686 -32.749 1.00 83.94 113 LEU A CA 1
ATOM 849 C C . LEU A 1 113 ? -14.509 -24.404 -32.536 1.00 83.94 113 LEU A C 1
ATOM 851 O O . LEU A 1 113 ? -14.052 -23.464 -31.891 1.00 83.94 113 LEU A O 1
ATOM 855 N N . SER A 1 114 ? -15.734 -24.368 -33.063 1.00 74.19 114 SER A N 1
ATOM 856 C CA . SER A 1 114 ? -16.723 -23.362 -32.676 1.00 74.19 114 SER A CA 1
ATOM 857 C C . SER A 1 114 ? -17.355 -23.752 -31.338 1.00 74.19 114 SER A C 1
ATOM 859 O O . SER A 1 114 ? -17.594 -24.935 -31.087 1.00 74.19 114 SER A O 1
ATOM 861 N N . GLY A 1 115 ? -17.695 -22.767 -30.499 1.00 71.06 115 GLY A N 1
ATOM 862 C CA . GLY A 1 115 ? -18.300 -23.009 -29.179 1.00 71.06 115 GLY A CA 1
ATOM 863 C C . GLY A 1 115 ? -19.583 -23.854 -29.207 1.00 71.06 115 GLY A C 1
ATOM 864 O O . GLY A 1 115 ? -19.879 -24.547 -28.244 1.00 71.06 115 GLY A O 1
ATOM 865 N N . SER A 1 116 ? -20.297 -23.890 -30.338 1.00 68.25 116 SER A N 1
ATOM 866 C CA . SER A 1 116 ? -21.476 -24.741 -30.558 1.00 68.25 116 SER A CA 1
ATOM 867 C C . SER A 1 116 ? -21.194 -26.251 -30.598 1.00 68.25 116 SER A C 1
ATOM 869 O O . SER A 1 116 ? -22.136 -27.036 -30.578 1.00 68.25 116 SER A O 1
ATOM 871 N N . SER A 1 117 ? -19.926 -26.667 -30.679 1.00 77.19 117 SER A N 1
ATOM 872 C CA . SER A 1 117 ? -19.527 -28.082 -30.776 1.00 77.19 117 SER A CA 1
ATOM 873 C C . SER A 1 117 ? -19.156 -28.709 -29.424 1.00 77.19 117 SER A C 1
ATOM 875 O O . SER A 1 117 ? -18.811 -29.891 -29.372 1.00 77.19 117 SER A O 1
ATOM 877 N N . LEU A 1 118 ? -19.192 -27.928 -28.340 1.00 89.56 118 LEU A N 1
ATOM 878 C CA . LEU A 1 118 ? -18.817 -28.359 -26.995 1.00 89.56 118 LEU A CA 1
ATOM 879 C C . LEU A 1 118 ? -20.068 -28.675 -26.169 1.00 89.56 118 LEU A C 1
ATOM 881 O O . LEU A 1 118 ? -20.988 -27.862 -26.102 1.00 89.56 118 LEU A O 1
ATOM 885 N N . LYS A 1 119 ? -20.094 -29.844 -25.521 1.00 92.31 119 LYS A N 1
ATOM 886 C CA . LYS A 1 119 ? -21.162 -30.219 -24.581 1.00 92.31 119 LYS A CA 1
ATOM 887 C C . LYS A 1 119 ? -20.669 -30.012 -23.154 1.00 92.31 119 LYS A C 1
ATOM 889 O O . LYS A 1 119 ? -19.674 -30.612 -22.766 1.00 92.31 119 LYS A O 1
ATOM 894 N N . GLU A 1 120 ? -21.348 -29.192 -22.367 1.00 94.38 120 GLU A N 1
ATOM 895 C CA . GLU A 1 120 ? -21.015 -29.035 -20.949 1.00 94.38 120 GLU A CA 1
ATOM 896 C C . GLU A 1 120 ? -21.415 -30.284 -20.146 1.00 94.38 120 GLU A C 1
ATOM 898 O O . GLU A 1 120 ? -22.463 -30.882 -20.394 1.00 94.38 120 GLU A O 1
ATOM 903 N N . LEU A 1 121 ? -20.558 -30.700 -19.210 1.00 93.38 121 LEU A N 1
ATOM 904 C CA . LEU A 1 121 ? -20.815 -31.782 -18.256 1.00 93.38 121 LEU A CA 1
ATOM 905 C C . LEU A 1 121 ? -21.299 -31.176 -16.929 1.00 93.38 121 LEU A C 1
ATOM 907 O O . LEU A 1 121 ? -20.563 -31.122 -15.939 1.00 93.38 121 LEU A O 1
ATOM 911 N N . ASP A 1 122 ? -22.530 -30.679 -16.934 1.00 87.56 122 ASP A N 1
ATOM 912 C CA . ASP A 1 122 ? -23.166 -29.967 -15.819 1.00 87.56 122 ASP A CA 1
ATOM 913 C C . ASP A 1 122 ? -23.729 -30.916 -14.743 1.00 87.56 122 ASP A C 1
ATOM 915 O O . ASP A 1 122 ? -23.698 -30.620 -13.545 1.00 87.56 122 ASP A O 1
ATOM 919 N N . ASN A 1 123 ? -24.191 -32.101 -15.144 1.00 91.00 123 ASN A N 1
ATOM 920 C CA . ASN A 1 123 ? -24.779 -33.080 -14.241 1.00 91.00 123 ASN A CA 1
ATOM 921 C C . ASN A 1 123 ? -23.721 -33.938 -13.527 1.00 91.00 123 ASN A C 1
ATOM 923 O O . ASN A 1 123 ? -23.288 -34.984 -14.016 1.00 91.00 123 ASN A O 1
ATOM 927 N N . GLU A 1 124 ? -23.363 -33.548 -12.300 1.00 90.12 124 GLU A N 1
ATOM 928 C CA . GLU A 1 124 ? -22.369 -34.259 -11.479 1.00 90.12 124 GLU A CA 1
ATOM 929 C C . GLU A 1 124 ? -22.740 -35.712 -11.143 1.00 90.12 124 GLU A C 1
ATOM 931 O O . GLU A 1 124 ? -21.868 -36.476 -10.718 1.00 90.12 124 GLU A O 1
ATOM 936 N N . LEU A 1 125 ? -24.009 -36.104 -11.309 1.00 90.44 125 LEU A N 1
ATOM 937 C CA . LEU A 1 125 ? -24.503 -37.452 -11.026 1.00 90.44 125 LEU A CA 1
ATOM 938 C C . LEU A 1 125 ? -24.457 -38.387 -12.238 1.00 90.44 125 LEU A C 1
ATOM 940 O O . LEU A 1 125 ? -24.613 -39.600 -12.060 1.00 90.44 125 LEU A O 1
ATOM 944 N N . GLU A 1 126 ? -24.249 -37.850 -13.438 1.00 93.69 126 GLU A N 1
ATOM 945 C CA . GLU A 1 126 ? -24.210 -38.632 -14.667 1.00 93.69 126 GLU A CA 1
ATOM 946 C C . GLU A 1 126 ? -22.917 -39.446 -14.761 1.00 93.69 126 GLU A C 1
ATOM 948 O O . GLU A 1 126 ? -21.840 -38.999 -14.357 1.00 93.69 126 GLU A O 1
ATOM 953 N N . LYS A 1 127 ? -23.031 -40.676 -15.270 1.00 94.31 127 LYS A N 1
ATOM 954 C CA . LYS A 1 127 ? -21.885 -41.570 -15.460 1.00 94.31 127 LYS A CA 1
ATOM 955 C C . LYS A 1 127 ? -21.144 -41.224 -16.742 1.00 94.31 127 LYS A C 1
ATOM 957 O O . LYS A 1 127 ? -21.777 -40.931 -17.759 1.00 94.31 127 LYS A O 1
ATOM 962 N N . LEU A 1 128 ? -19.821 -41.357 -16.726 1.00 93.94 128 LEU A N 1
ATOM 963 C CA . LEU A 1 128 ? -18.973 -41.105 -17.894 1.00 93.94 128 LEU A CA 1
ATOM 964 C C . LEU A 1 128 ? -19.271 -42.044 -19.069 1.00 93.94 128 LEU A C 1
ATOM 966 O O . LEU A 1 128 ? -19.106 -41.647 -20.217 1.00 93.94 128 LEU A O 1
ATOM 970 N N . SER A 1 129 ? -19.793 -43.243 -18.811 1.00 93.62 129 SER A N 1
ATOM 971 C CA . SER A 1 129 ? -20.229 -44.202 -19.831 1.00 93.62 129 SER A CA 1
ATOM 972 C C . SER A 1 129 ? -21.352 -43.675 -20.729 1.00 93.62 129 SER A C 1
ATOM 974 O O . SER A 1 129 ? -21.573 -44.219 -21.805 1.00 93.62 129 SER A O 1
ATOM 976 N N . THR A 1 130 ? -22.053 -42.616 -20.313 1.00 92.38 130 THR A N 1
ATOM 977 C CA . THR A 1 130 ? -23.053 -41.919 -21.142 1.00 92.38 130 THR A CA 1
ATOM 978 C C . THR A 1 130 ? -22.396 -41.073 -22.234 1.00 92.38 130 THR A C 1
ATOM 980 O O . THR A 1 130 ? -22.979 -40.847 -23.290 1.00 92.38 130 THR A O 1
ATOM 983 N N . TYR A 1 131 ? -21.169 -40.619 -21.983 1.00 93.50 131 TYR A N 1
ATOM 984 C CA . TYR A 1 131 ? -20.393 -39.743 -22.860 1.00 93.50 131 TYR A CA 1
ATOM 985 C C . TYR A 1 131 ? -19.327 -40.500 -23.657 1.00 93.50 131 TYR A C 1
ATOM 987 O O . TYR A 1 131 ? -18.995 -40.107 -24.772 1.00 93.50 131 TYR A O 1
ATOM 995 N N . PHE A 1 132 ? -18.827 -41.599 -23.094 1.00 93.38 132 PHE A N 1
ATOM 996 C CA . PHE A 1 132 ? -17.810 -42.471 -23.675 1.00 93.38 132 PHE A CA 1
ATOM 997 C C . PHE A 1 132 ? -18.308 -43.927 -23.691 1.00 93.38 132 PHE A C 1
ATOM 999 O O . PHE A 1 132 ? -17.749 -44.768 -22.980 1.00 93.38 132 PHE A O 1
ATOM 1006 N N . PRO A 1 133 ? -19.386 -44.243 -24.437 1.00 90.19 133 PRO A N 1
ATOM 1007 C CA . PRO A 1 133 ? -19.953 -45.593 -24.455 1.00 90.19 133 PRO A CA 1
ATOM 1008 C C . PRO A 1 133 ? -18.964 -46.631 -25.000 1.00 90.19 133 PRO A C 1
ATOM 1010 O O . PRO A 1 133 ? -18.919 -47.746 -24.486 1.00 90.19 133 PRO A O 1
ATOM 1013 N N . ASP A 1 134 ? -18.128 -46.226 -25.959 1.00 90.06 134 ASP A N 1
ATOM 1014 C CA . ASP A 1 134 ? -17.142 -47.075 -26.638 1.00 90.06 134 ASP A CA 1
ATOM 1015 C C . ASP A 1 134 ? -15.699 -46.822 -26.154 1.00 90.06 134 ASP A C 1
ATOM 1017 O O . ASP A 1 134 ? -14.738 -47.284 -26.766 1.00 90.06 134 ASP A O 1
ATOM 1021 N N . GLY A 1 135 ? -15.529 -46.072 -25.058 1.00 89.75 135 GLY A N 1
ATOM 1022 C CA . GLY A 1 135 ? -14.226 -45.602 -24.585 1.00 89.75 135 GLY A CA 1
ATOM 1023 C C . GLY A 1 135 ? -13.837 -44.214 -25.109 1.00 89.75 135 GLY A C 1
ATOM 1024 O O . GLY A 1 135 ? -14.617 -43.529 -25.774 1.00 89.75 135 GLY A O 1
ATOM 1025 N N . ALA A 1 136 ? -12.632 -43.770 -24.748 1.00 90.62 136 ALA A N 1
ATOM 1026 C CA . ALA A 1 136 ? -12.050 -42.504 -25.188 1.00 90.62 136 ALA A CA 1
ATOM 1027 C C . ALA A 1 136 ? -11.064 -42.751 -26.338 1.00 90.62 136 ALA A C 1
ATOM 1029 O O . ALA A 1 136 ? -10.366 -43.763 -26.349 1.00 90.62 136 ALA A O 1
ATOM 1030 N N . ALA A 1 137 ? -11.018 -41.848 -27.317 1.00 88.62 137 ALA A N 1
ATOM 1031 C CA . ALA A 1 137 ? -10.133 -42.001 -28.464 1.00 88.62 137 ALA A CA 1
ATOM 1032 C C . ALA A 1 137 ? -8.684 -41.678 -28.070 1.00 88.62 137 ALA A C 1
ATOM 1034 O O . ALA A 1 137 ? -8.401 -40.604 -27.541 1.00 88.62 137 ALA A O 1
ATOM 1035 N N . GLU A 1 138 ? -7.754 -42.581 -28.369 1.00 88.56 138 GLU A N 1
ATOM 1036 C CA . GLU A 1 138 ? -6.331 -42.372 -28.088 1.00 88.56 138 GLU A CA 1
ATOM 1037 C C . GLU A 1 138 ? -5.790 -41.108 -28.788 1.00 88.56 138 GLU A C 1
ATOM 1039 O O . GLU A 1 138 ? -6.279 -40.694 -29.844 1.00 88.56 138 GLU A O 1
ATOM 1044 N N . ASP A 1 139 ? -4.797 -40.461 -28.169 1.00 87.25 139 ASP A N 1
ATOM 1045 C CA . ASP A 1 139 ? -4.099 -39.269 -28.682 1.00 87.25 139 ASP A CA 1
ATOM 1046 C C . ASP A 1 139 ? -4.982 -38.047 -29.002 1.00 87.25 139 ASP A C 1
ATOM 1048 O O . ASP A 1 139 ? -4.605 -37.151 -29.770 1.00 87.25 139 ASP A O 1
ATOM 1052 N N . ARG A 1 140 ? -6.169 -37.966 -28.393 1.00 92.06 140 ARG A N 1
ATOM 1053 C CA . ARG A 1 140 ? -7.074 -36.817 -28.525 1.00 92.06 140 ARG A CA 1
ATOM 1054 C C . ARG A 1 140 ? -7.335 -36.141 -27.196 1.00 92.06 140 ARG A C 1
ATOM 1056 O O . ARG A 1 140 ? -7.291 -36.771 -26.146 1.00 92.06 140 ARG A O 1
ATOM 1063 N N . ILE A 1 141 ? -7.619 -34.844 -27.261 1.00 91.88 141 ILE A N 1
ATOM 1064 C CA . ILE A 1 141 ? -8.082 -34.021 -26.144 1.00 91.88 141 ILE A CA 1
ATOM 1065 C C . ILE A 1 141 ? -9.598 -34.161 -26.064 1.00 91.88 141 ILE A C 1
ATOM 1067 O O . ILE A 1 141 ? -10.295 -33.929 -27.053 1.00 91.88 141 ILE A O 1
ATOM 1071 N N . HIS A 1 142 ? -10.091 -34.552 -24.894 1.00 95.25 142 HIS A N 1
ATOM 1072 C CA . HIS A 1 142 ? -11.491 -34.905 -24.663 1.00 95.25 142 HIS A CA 1
ATOM 1073 C C . HIS A 1 142 ? -12.233 -33.849 -23.853 1.00 95.25 142 HIS A C 1
ATOM 1075 O O . HIS A 1 142 ? -13.414 -33.614 -24.095 1.00 95.25 142 HIS A O 1
ATOM 1081 N N . ILE A 1 143 ? -11.552 -33.230 -22.888 1.00 96.94 143 ILE A N 1
ATOM 1082 C CA . ILE A 1 143 ? -12.155 -32.314 -21.920 1.00 96.94 143 ILE A CA 1
ATOM 1083 C C . ILE A 1 143 ? -11.389 -30.991 -21.940 1.00 96.94 143 ILE A C 1
ATOM 1085 O O . ILE A 1 143 ? -10.165 -30.977 -21.789 1.00 96.94 143 ILE A O 1
ATOM 1089 N N . ILE A 1 144 ? -12.115 -29.885 -22.069 1.00 95.69 144 ILE A N 1
ATOM 1090 C CA . ILE A 1 144 ? -11.627 -28.545 -21.740 1.00 95.69 144 ILE A CA 1
ATOM 1091 C C . ILE A 1 144 ? -12.090 -28.231 -20.317 1.00 95.69 144 ILE A C 1
ATOM 1093 O O . ILE A 1 144 ? -13.269 -28.386 -19.991 1.00 95.69 144 ILE A O 1
ATOM 1097 N N . VAL A 1 145 ? -11.148 -27.850 -19.461 1.00 96.88 145 VAL A N 1
ATOM 1098 C CA . VAL A 1 145 ? -11.380 -27.499 -18.060 1.00 96.88 145 VAL A CA 1
ATOM 1099 C C . VAL A 1 145 ? -11.399 -25.986 -17.955 1.00 96.88 145 VAL A C 1
ATOM 1101 O O . VAL A 1 145 ? -10.377 -25.333 -18.158 1.00 96.88 145 VAL A O 1
ATOM 1104 N N . GLU A 1 146 ? -12.554 -25.440 -17.609 1.00 94.38 146 GLU A N 1
ATOM 1105 C CA . GLU A 1 146 ? -12.733 -24.013 -17.392 1.00 94.38 146 GLU A CA 1
ATOM 1106 C C . GLU A 1 146 ? -12.810 -23.751 -15.884 1.00 94.38 146 GLU A C 1
ATOM 1108 O O . GLU A 1 146 ? -13.668 -24.312 -15.184 1.00 94.38 146 GLU A O 1
ATOM 1113 N N . PRO A 1 147 ? -11.902 -22.924 -15.338 1.00 88.38 147 PRO A N 1
ATOM 1114 C CA . PRO A 1 147 ? -12.098 -22.340 -14.023 1.00 88.38 147 PRO A CA 1
ATOM 1115 C C . PRO A 1 147 ? -13.462 -21.637 -13.981 1.00 88.38 147 PRO A C 1
ATOM 1117 O O . PRO A 1 147 ? -13.858 -21.051 -14.989 1.00 88.38 147 PRO A O 1
ATOM 1120 N N . PRO A 1 148 ? -14.176 -21.642 -12.840 1.00 86.06 148 PRO A N 1
ATOM 1121 C CA . PRO A 1 148 ? -15.381 -20.836 -12.715 1.00 86.06 148 PRO A CA 1
ATOM 1122 C C . PRO A 1 148 ? -14.997 -19.398 -13.049 1.00 86.06 148 PRO A C 1
ATOM 1124 O O . PRO A 1 148 ? -14.129 -18.822 -12.382 1.00 86.06 148 PRO A O 1
ATOM 1127 N N . GLN A 1 149 ? -15.608 -18.837 -14.092 1.00 68.06 149 GLN A N 1
ATOM 1128 C CA . GLN A 1 149 ? -15.501 -17.412 -14.344 1.00 68.06 149 GLN A CA 1
ATOM 1129 C C . GLN A 1 149 ? -16.006 -16.744 -13.069 1.00 68.06 149 GLN A C 1
ATOM 1131 O O . GLN A 1 149 ? -17.166 -16.906 -12.692 1.00 68.06 149 GLN A O 1
ATOM 1136 N N . GLN A 1 150 ? -15.104 -16.098 -12.321 1.00 55.53 150 GLN A N 1
ATOM 1137 C CA . GLN A 1 150 ? -15.535 -15.226 -11.239 1.00 55.53 150 GLN A CA 1
ATOM 1138 C C . GLN A 1 150 ? -16.505 -14.258 -11.889 1.00 55.53 150 GLN A C 1
ATOM 1140 O O . GLN A 1 150 ? -16.135 -13.652 -12.892 1.00 55.53 150 GLN A O 1
ATOM 1145 N N . ASP A 1 151 ? -17.737 -14.222 -11.385 1.00 36.75 151 ASP A N 1
ATOM 1146 C CA . ASP A 1 151 ? -18.861 -13.505 -11.973 1.00 36.75 151 ASP A CA 1
ATOM 1147 C C . ASP A 1 151 ? -18.522 -12.005 -12.033 1.00 36.75 151 ASP A C 1
ATOM 1149 O O . ASP A 1 151 ? -18.821 -11.210 -11.147 1.00 36.75 151 ASP A O 1
ATOM 1153 N N . MET A 1 152 ? -17.792 -11.637 -13.081 1.00 40.31 152 MET A N 1
ATOM 1154 C CA . MET A 1 152 ? -17.424 -10.291 -13.494 1.00 40.31 152 MET A CA 1
ATOM 1155 C C . MET A 1 152 ? -18.502 -9.811 -14.468 1.00 40.31 152 MET A C 1
ATOM 1157 O O . MET A 1 152 ? -18.217 -9.169 -15.478 1.00 40.31 152 MET A O 1
ATOM 1161 N N . SER A 1 153 ? -19.767 -10.146 -14.200 1.00 33.09 153 SER A N 1
ATOM 1162 C CA . SER A 1 153 ? -20.919 -9.791 -15.025 1.00 33.09 153 SER A CA 1
ATOM 1163 C C . SER A 1 153 ? -21.314 -8.319 -14.818 1.00 33.09 153 SER A C 1
ATOM 1165 O O . SER A 1 153 ? -22.448 -8.000 -14.486 1.00 33.09 153 SER A O 1
ATOM 1167 N N . PHE A 1 154 ? -20.342 -7.420 -14.974 1.00 31.02 154 PHE A N 1
ATOM 1168 C CA . PHE A 1 154 ? -20.465 -5.999 -15.310 1.00 31.02 154 PHE A CA 1
ATOM 1169 C C . PHE A 1 154 ? -19.176 -5.550 -16.032 1.00 31.02 154 PHE A C 1
ATOM 1171 O O . PHE A 1 154 ? -18.618 -4.488 -15.767 1.00 31.02 154 PHE A O 1
ATOM 1178 N N . ILE A 1 155 ? -18.679 -6.367 -16.964 1.00 36.59 155 ILE A N 1
ATOM 1179 C CA . ILE A 1 155 ? -17.764 -5.909 -18.012 1.00 36.59 155 ILE A CA 1
ATOM 1180 C C . ILE A 1 155 ? -18.613 -5.701 -19.272 1.00 36.59 155 ILE A C 1
ATOM 1182 O O . ILE A 1 155 ? -19.093 -6.680 -19.842 1.00 36.59 155 ILE A O 1
ATOM 1186 N N . PRO A 1 156 ? -18.835 -4.460 -19.739 1.00 36.16 156 PRO A N 1
ATOM 1187 C CA . PRO A 1 156 ? -19.326 -4.249 -21.091 1.00 36.16 156 PRO A CA 1
ATOM 1188 C C . PRO A 1 156 ? -18.236 -4.699 -22.077 1.00 36.16 156 PRO A C 1
ATOM 1190 O O . PRO A 1 156 ? -17.159 -4.106 -22.120 1.00 36.16 156 PRO A O 1
ATOM 1193 N N . ASP A 1 157 ? -18.536 -5.755 -22.834 1.00 36.75 157 ASP A N 1
ATOM 1194 C CA . ASP A 1 157 ? -17.874 -6.221 -24.062 1.00 36.75 157 ASP A CA 1
ATOM 1195 C C . ASP A 1 157 ? -16.332 -6.294 -24.080 1.00 36.75 157 ASP A C 1
ATOM 1197 O O . ASP A 1 157 ? -15.641 -5.466 -24.680 1.00 36.75 157 ASP A O 1
ATOM 1201 N N . GLU A 1 158 ? -15.780 -7.398 -23.566 1.00 40.41 158 GLU A N 1
ATOM 1202 C CA . GLU A 1 158 ? -14.456 -7.897 -23.989 1.00 40.41 158 GLU A CA 1
ATOM 1203 C C . GLU A 1 158 ? -14.512 -8.737 -25.284 1.00 40.41 158 GLU A C 1
ATOM 1205 O O . GLU A 1 158 ? -13.500 -8.890 -25.971 1.00 40.41 158 GLU A O 1
ATOM 1210 N N . ALA A 1 159 ? -15.696 -9.203 -25.704 1.00 33.25 159 ALA A N 1
ATOM 1211 C CA . ALA A 1 159 ? -15.859 -10.067 -26.879 1.00 33.25 159 ALA A CA 1
ATOM 1212 C C . ALA A 1 159 ? -15.668 -9.355 -28.240 1.00 33.25 159 ALA A C 1
ATOM 1214 O O . ALA A 1 159 ? -15.539 -10.017 -29.269 1.00 33.25 159 ALA A O 1
ATOM 1215 N N . SER A 1 160 ? -15.584 -8.020 -28.275 1.00 36.75 160 SER A N 1
ATOM 1216 C CA . SER A 1 160 ? -15.377 -7.253 -29.516 1.00 36.75 160 SER A CA 1
ATOM 1217 C C . SER A 1 160 ? -13.904 -6.966 -29.856 1.00 36.75 160 SER A C 1
ATOM 1219 O O . SER A 1 160 ? -13.617 -6.445 -30.935 1.00 36.75 160 SER A O 1
ATOM 1221 N N . PHE A 1 161 ? -12.942 -7.321 -28.992 1.00 42.91 161 PHE A N 1
ATOM 1222 C CA . PHE A 1 161 ? -11.541 -6.896 -29.165 1.00 42.91 161 PHE A CA 1
ATOM 1223 C C . PHE A 1 161 ? -10.580 -7.961 -29.704 1.00 42.91 161 PHE A C 1
ATOM 1225 O O . PHE A 1 161 ? -9.448 -7.617 -30.051 1.00 42.91 161 PHE A O 1
ATOM 1232 N N . HIS A 1 162 ? -11.022 -9.210 -29.872 1.00 35.72 162 HIS A N 1
ATOM 1233 C CA . HIS A 1 162 ? -10.178 -10.274 -30.428 1.00 35.72 162 HIS A CA 1
ATOM 1234 C C . HIS A 1 162 ? -10.271 -10.468 -31.950 1.00 35.72 162 HIS A C 1
ATOM 1236 O O . HIS A 1 162 ? -9.467 -11.217 -32.500 1.00 35.72 162 HIS A O 1
ATOM 1242 N N . THR A 1 163 ? -11.155 -9.767 -32.668 1.00 32.81 163 THR A N 1
ATOM 1243 C CA . THR A 1 163 ? -11.367 -10.030 -34.107 1.00 32.81 163 THR A CA 1
ATOM 1244 C C . THR A 1 163 ? -10.856 -8.978 -35.088 1.00 32.81 163 THR A C 1
ATOM 1246 O O . THR A 1 163 ? -10.955 -9.222 -36.282 1.00 32.81 163 THR A O 1
ATOM 1249 N N . ASN A 1 164 ? -10.223 -7.871 -34.675 1.00 30.56 164 ASN A N 1
ATOM 1250 C CA . ASN A 1 164 ? -9.668 -6.900 -35.640 1.00 30.56 164 ASN A CA 1
ATOM 1251 C C . ASN A 1 164 ? -8.338 -6.251 -35.210 1.00 30.56 164 ASN A C 1
ATOM 1253 O O . ASN A 1 164 ? -8.169 -5.035 -35.287 1.00 30.56 164 ASN A O 1
ATOM 1257 N N . ILE A 1 165 ? -7.342 -7.058 -34.828 1.00 35.62 165 ILE A N 1
ATOM 1258 C CA . ILE A 1 165 ? -5.940 -6.689 -35.100 1.00 35.62 165 ILE A CA 1
ATOM 12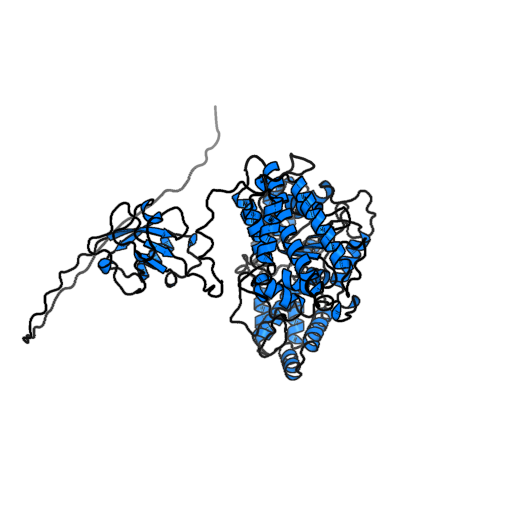59 C C . ILE A 1 165 ? -5.536 -7.425 -36.374 1.00 35.62 165 ILE A C 1
ATOM 1261 O O . ILE A 1 165 ? -4.784 -8.398 -36.375 1.00 35.62 165 ILE A O 1
ATOM 1265 N N . THR A 1 166 ? -6.100 -6.973 -37.492 1.00 29.42 166 THR A N 1
ATOM 1266 C CA . THR A 1 166 ? -5.552 -7.274 -38.807 1.00 29.42 166 THR A CA 1
ATOM 1267 C C . THR A 1 166 ? -4.130 -6.724 -38.854 1.00 29.42 166 THR A C 1
ATOM 1269 O O . THR A 1 166 ? -3.846 -5.581 -38.498 1.00 29.42 166 THR A O 1
ATOM 1272 N N . ARG A 1 167 ? -3.227 -7.602 -39.276 1.00 36.09 167 ARG A N 1
ATOM 1273 C CA . ARG A 1 167 ? -1.768 -7.490 -39.350 1.00 36.09 167 ARG A CA 1
ATOM 1274 C C . ARG A 1 167 ? -1.302 -6.471 -40.413 1.00 36.09 167 ARG A C 1
ATOM 1276 O O . ARG A 1 167 ? -0.478 -6.803 -41.255 1.00 36.09 167 ARG A O 1
ATOM 1283 N N . GLY A 1 168 ? -1.868 -5.262 -40.421 1.00 27.36 168 GLY A N 1
ATOM 1284 C CA . GLY A 1 168 ? -1.833 -4.357 -41.577 1.00 27.36 168 GLY A CA 1
ATOM 1285 C C . GLY A 1 168 ? -1.647 -2.870 -41.275 1.00 27.36 168 GLY A C 1
ATOM 1286 O O . GLY A 1 168 ? -2.097 -2.037 -42.054 1.00 27.36 168 GLY A O 1
ATOM 1287 N N . SER A 1 169 ? -1.003 -2.485 -40.173 1.00 29.48 169 SER A N 1
ATOM 1288 C CA . SER A 1 169 ? -0.533 -1.101 -40.011 1.00 29.48 169 SER A CA 1
ATOM 1289 C C . SER A 1 169 ? 0.866 -1.083 -39.397 1.00 29.48 169 SER A C 1
ATOM 1291 O O . SER A 1 169 ? 1.122 -1.888 -38.499 1.00 29.48 169 SER A O 1
ATOM 1293 N N . PRO A 1 170 ? 1.780 -0.207 -39.865 1.00 35.66 170 PRO A N 1
ATOM 1294 C CA . PRO A 1 170 ? 3.112 -0.093 -39.282 1.00 35.66 170 PRO A CA 1
ATOM 1295 C C . PRO A 1 170 ? 2.989 0.225 -37.787 1.00 35.66 170 PRO A C 1
ATOM 1297 O O . PRO A 1 170 ? 2.061 0.953 -37.411 1.00 35.66 170 PRO A O 1
ATOM 1300 N N . PRO A 1 171 ? 3.889 -0.276 -36.924 1.00 39.66 171 PRO A N 1
ATOM 1301 C CA . PRO A 1 171 ? 3.872 0.088 -35.518 1.00 39.66 171 PRO A CA 1
ATOM 1302 C C . PRO A 1 171 ? 4.049 1.606 -35.418 1.00 39.66 171 PRO A C 1
ATOM 1304 O O . PRO A 1 171 ? 5.098 2.151 -35.761 1.00 39.66 171 PRO A O 1
ATOM 1307 N N . GLY A 1 172 ? 2.994 2.301 -34.986 1.00 48.41 172 GLY A N 1
ATOM 1308 C CA . GLY A 1 172 ? 3.115 3.689 -34.559 1.00 48.41 172 GLY A CA 1
ATOM 1309 C C . GLY A 1 172 ? 4.178 3.778 -33.465 1.00 48.41 172 GLY A C 1
ATOM 1310 O O . GLY A 1 172 ? 4.390 2.821 -32.719 1.00 48.41 172 GLY A O 1
ATOM 1311 N N . SER A 1 173 ? 4.870 4.914 -33.366 1.00 58.72 173 SER A N 1
ATOM 1312 C CA . SER A 1 173 ? 5.900 5.092 -32.340 1.00 58.72 173 SER A CA 1
ATOM 1313 C C . SER A 1 173 ? 5.333 4.783 -30.938 1.00 58.72 173 SER A C 1
ATOM 1315 O O . SER A 1 173 ? 4.162 5.092 -30.684 1.00 58.72 173 SER A O 1
ATOM 1317 N N . PRO A 1 174 ? 6.122 4.230 -29.997 1.00 59.69 174 PRO A N 1
ATOM 1318 C CA . PRO A 1 174 ? 5.678 3.952 -28.619 1.00 59.69 174 PRO A CA 1
ATOM 1319 C C . PRO A 1 174 ? 5.028 5.170 -27.925 1.00 59.69 174 PRO A C 1
ATOM 1321 O O . PRO A 1 174 ? 4.082 5.052 -27.142 1.00 59.69 174 PRO A O 1
ATOM 1324 N N . LEU A 1 175 ? 5.473 6.372 -28.308 1.00 62.94 175 LEU A N 1
ATOM 1325 C CA . LEU A 1 175 ? 4.896 7.659 -27.917 1.00 62.94 175 LEU A CA 1
ATOM 1326 C C . LEU A 1 175 ? 3.440 7.849 -28.386 1.00 62.94 175 LEU A C 1
ATOM 1328 O O . LEU A 1 175 ? 2.612 8.348 -27.636 1.00 62.94 175 LEU A O 1
ATOM 1332 N N . SER A 1 176 ? 3.083 7.415 -29.592 1.00 66.38 176 SER A N 1
ATOM 1333 C CA . SER A 1 176 ? 1.690 7.469 -30.064 1.00 66.38 176 SER A CA 1
ATOM 1334 C C . SER A 1 176 ? 0.788 6.432 -29.372 1.00 66.38 176 SER A C 1
ATOM 1336 O O . SER A 1 176 ? -0.403 6.676 -29.158 1.00 66.38 176 SER A O 1
ATOM 1338 N N . GLY A 1 177 ? 1.359 5.289 -28.972 1.00 73.50 177 GLY A N 1
ATOM 1339 C CA . GLY A 1 177 ? 0.633 4.177 -28.357 1.00 73.50 177 GLY A CA 1
ATOM 1340 C C . GLY A 1 177 ? 0.071 4.503 -26.971 1.00 73.50 177 GLY A C 1
ATOM 1341 O O . GLY A 1 177 ? -1.112 4.264 -26.720 1.00 73.50 177 GLY A O 1
ATOM 1342 N N . HIS A 1 178 ? 0.879 5.083 -26.074 1.00 79.56 178 HIS A N 1
ATOM 1343 C CA . HIS A 1 178 ? 0.404 5.403 -24.719 1.00 79.56 178 HIS A CA 1
ATOM 1344 C C . HIS A 1 178 ? -0.672 6.494 -24.739 1.00 79.56 178 HIS A C 1
ATOM 1346 O O . HIS A 1 178 ? -1.704 6.337 -24.091 1.00 79.56 178 HIS A O 1
ATOM 1352 N N . GLN A 1 179 ? -0.506 7.530 -25.570 1.00 82.31 179 GLN A N 1
ATOM 1353 C CA . GLN A 1 179 ? -1.522 8.570 -25.754 1.00 82.31 179 GLN A CA 1
ATOM 1354 C C . GLN A 1 179 ? -2.839 7.992 -26.281 1.00 82.31 179 GLN A C 1
ATOM 1356 O O . GLN A 1 179 ? -3.910 8.395 -25.830 1.00 82.31 179 GLN A O 1
ATOM 1361 N N . LYS A 1 180 ? -2.788 7.020 -27.203 1.00 84.12 180 LYS A N 1
ATOM 1362 C CA . LYS A 1 180 ? -3.986 6.320 -27.693 1.00 84.12 180 LYS A CA 1
ATOM 1363 C C . LYS A 1 180 ? -4.681 5.534 -26.577 1.00 84.12 180 LYS A C 1
ATOM 1365 O O . LYS A 1 180 ? -5.905 5.598 -26.467 1.00 84.12 180 LYS A O 1
ATOM 1370 N N . ASN A 1 181 ? -3.922 4.835 -25.732 1.00 84.44 181 ASN A N 1
ATOM 1371 C CA . ASN A 1 181 ? -4.474 4.126 -24.574 1.00 84.44 181 ASN A CA 1
ATOM 1372 C C . ASN A 1 181 ? -5.112 5.089 -23.563 1.00 84.44 181 ASN A C 1
ATOM 1374 O O . ASN A 1 181 ? -6.236 4.832 -23.133 1.00 84.44 181 ASN A O 1
ATOM 1378 N N . CYS A 1 182 ? -4.459 6.215 -23.255 1.00 86.62 182 CYS A N 1
ATOM 1379 C CA . CYS A 1 182 ? -5.030 7.274 -22.420 1.00 86.62 182 CYS A CA 1
ATOM 1380 C C . CYS A 1 182 ? -6.329 7.817 -23.024 1.00 86.62 182 CYS A C 1
ATOM 1382 O O . CYS A 1 182 ? -7.350 7.832 -22.345 1.00 86.62 182 CYS A O 1
ATOM 1384 N N . LYS A 1 183 ? -6.336 8.176 -24.315 1.00 88.62 183 LYS A N 1
ATOM 1385 C CA . LYS A 1 183 ? -7.540 8.665 -25.012 1.00 88.62 183 LYS A CA 1
ATOM 1386 C C . LYS A 1 183 ? -8.708 7.688 -24.920 1.00 88.62 183 LYS A C 1
ATOM 1388 O O . LYS A 1 183 ? -9.837 8.128 -24.771 1.00 88.62 183 LYS A O 1
ATOM 1393 N N . ARG A 1 184 ? -8.447 6.380 -24.993 1.00 87.25 184 ARG A N 1
ATOM 1394 C CA . ARG A 1 184 ? -9.487 5.350 -24.876 1.00 87.25 184 ARG A CA 1
ATOM 1395 C C . ARG A 1 184 ? -9.994 5.187 -23.441 1.00 87.25 184 ARG A C 1
ATOM 1397 O O . ARG A 1 184 ? -11.192 5.045 -23.246 1.00 87.25 184 ARG A O 1
ATOM 1404 N N . ILE A 1 185 ? -9.109 5.172 -22.443 1.00 88.19 185 ILE A N 1
ATOM 1405 C CA . ILE A 1 185 ? -9.511 5.006 -21.033 1.00 88.19 185 ILE A CA 1
ATOM 1406 C C . ILE A 1 185 ? -10.249 6.238 -20.519 1.00 88.19 185 ILE A C 1
ATOM 1408 O O . ILE A 1 185 ? -11.245 6.098 -19.814 1.00 88.19 185 ILE A O 1
ATOM 1412 N N . PHE A 1 186 ? -9.777 7.424 -20.889 1.00 93.00 186 PHE A N 1
ATOM 1413 C CA . PHE A 1 186 ? -10.323 8.706 -20.453 1.00 93.00 186 PHE A CA 1
ATOM 1414 C C . PHE A 1 186 ? -11.372 9.276 -21.417 1.00 93.00 186 PHE A C 1
ATOM 1416 O O . PHE A 1 186 ? -11.750 10.441 -21.285 1.00 93.00 186 PHE A O 1
ATOM 1423 N N . ALA A 1 187 ? -11.841 8.482 -22.387 1.00 92.62 187 ALA A N 1
ATOM 1424 C CA . ALA A 1 187 ? -12.935 8.875 -23.267 1.00 92.62 187 ALA A CA 1
ATOM 1425 C C . ALA A 1 187 ? -14.201 9.164 -22.432 1.00 92.62 187 ALA A C 1
ATOM 1427 O O . ALA A 1 187 ? -14.454 8.426 -21.481 1.00 92.62 187 ALA A O 1
ATOM 1428 N N . PRO A 1 188 ? -15.001 10.203 -22.732 1.00 89.38 188 PRO A N 1
ATOM 1429 C CA . PRO A 1 188 ? -16.137 10.598 -21.888 1.00 89.38 188 PRO A CA 1
ATOM 1430 C C . PRO A 1 188 ? -17.182 9.500 -21.631 1.00 89.38 188 PRO A C 1
ATOM 1432 O O . PRO A 1 188 ? -17.855 9.523 -20.604 1.00 89.38 188 PRO A O 1
ATOM 1435 N N . ASP A 1 189 ? -17.317 8.559 -22.561 1.00 90.06 189 ASP A N 1
ATOM 1436 C CA . ASP A 1 189 ? -18.217 7.403 -22.534 1.00 90.06 189 ASP A CA 1
ATOM 1437 C C . ASP A 1 189 ? -17.616 6.168 -21.837 1.00 90.06 189 ASP A C 1
ATOM 1439 O O . ASP A 1 189 ? -18.328 5.211 -21.534 1.00 90.06 189 ASP A O 1
ATOM 1443 N N . SER A 1 190 ? -16.317 6.189 -21.537 1.00 91.81 190 SER A N 1
ATOM 1444 C CA . SER A 1 190 ? -15.634 5.118 -20.818 1.00 91.81 190 SER A CA 1
ATOM 1445 C C . SER A 1 190 ? -16.127 5.017 -19.374 1.00 91.81 190 SER A C 1
ATOM 1447 O O . SER A 1 190 ? -16.196 6.011 -18.643 1.00 91.81 190 SER A O 1
ATOM 1449 N N . THR A 1 191 ? -16.377 3.788 -18.915 1.00 91.12 191 THR A N 1
ATOM 1450 C CA . THR A 1 191 ? -16.728 3.494 -17.517 1.00 91.12 191 THR A CA 1
ATOM 1451 C C . THR A 1 191 ? -15.674 4.019 -16.540 1.00 91.12 191 THR A C 1
ATOM 1453 O O . THR A 1 191 ? -16.024 4.541 -15.481 1.00 91.12 191 THR A O 1
ATOM 1456 N N . TYR A 1 192 ? -14.391 3.969 -16.920 1.00 90.88 192 TYR A N 1
ATOM 1457 C CA . TYR A 1 192 ? -13.282 4.496 -16.123 1.00 90.88 192 TYR A CA 1
ATOM 1458 C C . TYR A 1 192 ? -13.351 6.018 -15.971 1.00 90.88 192 TYR A C 1
ATOM 1460 O O . TYR A 1 192 ? -13.196 6.535 -14.867 1.00 90.88 192 TYR A O 1
ATOM 1468 N N . ALA A 1 193 ? -13.601 6.737 -17.068 1.00 93.00 193 ALA A N 1
ATOM 1469 C CA . ALA A 1 193 ? -13.695 8.193 -17.071 1.00 93.00 193 ALA A CA 1
ATOM 1470 C C . ALA A 1 193 ? -14.889 8.669 -16.237 1.00 93.00 193 ALA A C 1
ATOM 1472 O O . ALA A 1 193 ? -14.746 9.561 -15.400 1.00 93.00 193 ALA A O 1
ATOM 1473 N N . LYS A 1 194 ? -16.047 8.018 -16.412 1.00 93.12 194 LYS A N 1
ATOM 1474 C CA . LYS A 1 194 ? -17.247 8.281 -15.615 1.00 93.12 194 LYS A CA 1
ATOM 1475 C C . LYS A 1 194 ? -16.969 8.098 -14.122 1.00 93.12 194 LYS A C 1
ATOM 1477 O O . LYS A 1 194 ? -17.181 9.034 -13.356 1.00 93.12 194 LYS A O 1
ATOM 1482 N N . PHE A 1 195 ? -16.405 6.956 -13.727 1.00 93.31 195 PHE A N 1
ATOM 1483 C CA . PHE A 1 195 ? -16.037 6.694 -12.334 1.00 93.31 195 PHE A CA 1
ATOM 1484 C C . PHE A 1 195 ? -15.057 7.739 -11.778 1.00 93.31 195 PHE A C 1
ATOM 1486 O O . PHE A 1 195 ? -15.309 8.317 -10.724 1.00 93.31 195 PHE A O 1
ATOM 1493 N N . LEU A 1 196 ? -13.953 8.021 -12.480 1.00 94.31 196 LEU A N 1
ATOM 1494 C CA . LEU A 1 196 ? -12.947 8.985 -12.018 1.00 94.31 196 LEU A CA 1
ATOM 1495 C C . LEU A 1 196 ? -13.535 10.396 -11.882 1.00 94.31 196 LEU A C 1
ATOM 1497 O O . LEU A 1 196 ? -13.205 11.107 -10.933 1.00 94.31 196 LEU A O 1
ATOM 1501 N N . LYS A 1 197 ? -14.433 10.793 -12.790 1.00 95.00 197 LYS A N 1
ATOM 1502 C CA . LYS A 1 197 ? -15.154 12.067 -12.710 1.00 95.00 197 LYS A CA 1
ATOM 1503 C C . LYS A 1 197 ? -16.033 12.133 -11.463 1.00 95.00 197 LYS A C 1
ATOM 1505 O O . LYS A 1 197 ? -15.897 13.067 -10.676 1.00 95.00 197 LYS A O 1
ATOM 1510 N N . GLU A 1 198 ? -16.888 11.136 -11.256 1.00 94.31 198 GLU A N 1
ATOM 1511 C CA . GLU A 1 198 ? -17.751 11.041 -10.072 1.00 94.31 198 GLU A CA 1
ATOM 1512 C C . GLU A 1 198 ? -16.913 11.019 -8.780 1.00 94.31 198 GLU A C 1
ATOM 1514 O O . GLU A 1 198 ? -17.231 11.694 -7.797 1.00 94.31 198 GLU A O 1
ATOM 1519 N N . PHE A 1 199 ? -15.786 10.301 -8.790 1.00 94.38 199 PHE A N 1
ATOM 1520 C CA . PHE A 1 199 ? -14.862 10.235 -7.663 1.00 94.38 199 PHE A CA 1
ATOM 1521 C C . PHE A 1 199 ? -14.222 11.599 -7.382 1.00 94.38 199 PHE A C 1
ATOM 1523 O O . PHE A 1 199 ? -14.171 12.026 -6.228 1.00 94.38 199 PHE A O 1
ATOM 1530 N N . ALA A 1 200 ? -13.753 12.316 -8.403 1.00 94.31 200 ALA A N 1
ATOM 1531 C CA . ALA A 1 200 ? -13.193 13.656 -8.237 1.00 94.31 200 ALA A CA 1
ATOM 1532 C C . ALA A 1 200 ? -14.233 14.647 -7.693 1.00 94.31 200 ALA A C 1
ATOM 1534 O O . ALA A 1 200 ? -13.889 15.526 -6.905 1.00 94.31 200 ALA A O 1
ATOM 1535 N N . GLN A 1 201 ? -15.505 14.468 -8.049 1.00 94.12 201 GLN A N 1
ATOM 1536 C CA . GLN A 1 201 ? -16.643 15.289 -7.619 1.00 94.12 201 GLN A CA 1
ATOM 1537 C C . GLN A 1 201 ? -17.242 14.862 -6.264 1.00 94.12 201 GLN A C 1
ATOM 1539 O O . GLN A 1 201 ? -18.342 15.283 -5.917 1.00 94.12 201 GLN A O 1
ATOM 1544 N N . ASN A 1 202 ? -16.521 14.049 -5.480 1.00 91.69 202 ASN A N 1
ATOM 1545 C CA . ASN A 1 202 ? -16.925 13.603 -4.139 1.00 91.69 202 ASN A CA 1
ATOM 1546 C C . ASN A 1 202 ? -18.224 12.767 -4.097 1.00 91.69 202 ASN A C 1
ATOM 1548 O O . ASN A 1 202 ? -18.876 12.692 -3.059 1.00 91.69 202 ASN A O 1
ATOM 1552 N N . GLN A 1 203 ? -18.591 12.104 -5.198 1.00 91.50 203 GLN A N 1
ATOM 1553 C CA . GLN A 1 203 ? -19.779 11.236 -5.241 1.00 91.50 203 GLN A CA 1
ATOM 1554 C C . GLN A 1 203 ? -19.510 9.825 -4.698 1.00 91.50 203 GLN A C 1
ATOM 1556 O O . GLN A 1 203 ? -20.438 9.107 -4.346 1.00 91.50 203 GLN A O 1
ATOM 1561 N N . HIS A 1 204 ? -18.235 9.446 -4.582 1.00 90.06 204 HIS A N 1
ATOM 1562 C CA . HIS A 1 204 ? -17.796 8.173 -4.009 1.00 90.06 204 HIS A CA 1
ATOM 1563 C C . HIS A 1 204 ? -17.114 8.424 -2.662 1.00 90.06 204 HIS A C 1
ATOM 1565 O O . HIS A 1 204 ? -16.099 9.126 -2.601 1.00 90.06 204 HIS A O 1
ATOM 1571 N N . GLN A 1 205 ? -17.664 7.867 -1.583 1.00 89.69 205 GLN A N 1
ATOM 1572 C CA . GLN A 1 205 ? -17.094 7.940 -0.233 1.00 89.69 205 GLN A CA 1
ATOM 1573 C C . GLN A 1 205 ? -16.610 6.561 0.215 1.00 89.69 205 GLN A C 1
ATOM 1575 O O . GLN A 1 205 ? -17.020 5.542 -0.341 1.00 89.69 205 GLN A O 1
ATOM 1580 N N . LEU A 1 206 ? -15.723 6.526 1.214 1.00 89.50 206 LEU A N 1
ATOM 1581 C CA . LEU A 1 206 ? -15.385 5.260 1.857 1.00 89.50 206 LEU A CA 1
ATOM 1582 C C . LEU A 1 206 ? -16.662 4.644 2.442 1.00 89.50 206 LEU A C 1
ATOM 1584 O O . LEU A 1 206 ? -17.416 5.355 3.110 1.00 89.50 206 LEU A O 1
ATOM 1588 N N . PRO A 1 207 ? -16.913 3.345 2.223 1.00 89.44 207 PRO A N 1
ATOM 1589 C CA . PRO A 1 207 ? -18.058 2.703 2.827 1.00 89.44 207 PRO A CA 1
ATOM 1590 C C . PRO A 1 207 ? -17.884 2.681 4.343 1.00 89.44 207 PRO A C 1
ATOM 1592 O O . PRO A 1 207 ? -16.767 2.582 4.858 1.00 89.44 207 PRO A O 1
ATOM 1595 N N . LEU A 1 208 ? -19.005 2.769 5.050 1.00 91.12 208 LEU A N 1
ATOM 1596 C CA . LEU A 1 208 ? -19.045 2.770 6.505 1.00 91.12 208 LEU A CA 1
ATOM 1597 C C . LEU A 1 208 ? -19.596 1.440 7.027 1.00 91.12 208 LEU A C 1
ATOM 1599 O O . LEU A 1 208 ? -20.289 0.715 6.307 1.00 91.12 208 LEU A O 1
ATOM 1603 N N . THR A 1 209 ? -19.271 1.105 8.271 1.00 90.62 209 THR A N 1
ATOM 1604 C CA . THR A 1 209 ? -19.849 -0.038 8.978 1.00 90.62 209 THR A CA 1
ATOM 1605 C C . THR A 1 209 ? -21.341 0.174 9.227 1.00 90.62 209 THR A C 1
ATOM 1607 O O . THR A 1 209 ? -21.798 1.303 9.419 1.00 90.62 209 THR A O 1
ATOM 1610 N N . THR A 1 210 ? -22.100 -0.923 9.254 1.00 85.56 210 THR A N 1
ATOM 1611 C CA . THR A 1 210 ? -23.560 -0.925 9.493 1.00 85.56 210 THR A CA 1
ATOM 1612 C C . THR A 1 210 ? -23.976 -1.842 10.656 1.00 85.56 210 THR A C 1
ATOM 1614 O O . THR A 1 210 ? -25.141 -2.212 10.756 1.00 85.56 210 THR A O 1
ATOM 1617 N N . GLY A 1 211 ? -23.018 -2.284 11.485 1.00 83.69 211 GLY A N 1
ATOM 1618 C CA . GLY A 1 211 ? -23.245 -3.173 12.636 1.00 83.69 211 GLY A CA 1
ATOM 1619 C C . GLY A 1 211 ? -23.668 -2.429 13.909 1.00 83.69 211 GLY A C 1
ATOM 1620 O O . GLY A 1 211 ? -24.184 -1.320 13.834 1.00 83.69 211 GLY A O 1
ATOM 1621 N N . LYS A 1 212 ? -23.394 -3.015 15.089 1.00 85.38 212 LYS A N 1
ATOM 1622 C CA . LYS A 1 212 ? -23.707 -2.396 16.399 1.00 85.38 212 LYS A CA 1
ATOM 1623 C C . LYS A 1 212 ? -23.044 -1.030 16.609 1.00 85.38 212 LYS A C 1
ATOM 1625 O O . LYS A 1 212 ? -23.546 -0.222 17.376 1.00 85.38 212 LYS A O 1
ATOM 1630 N N . ILE A 1 213 ? -21.918 -0.789 15.940 1.00 90.06 213 ILE A N 1
ATOM 1631 C CA . ILE A 1 213 ? -21.255 0.514 15.884 1.00 90.06 213 ILE A CA 1
ATOM 1632 C C . ILE A 1 213 ? -21.167 0.915 14.404 1.00 90.06 213 ILE A C 1
ATOM 1634 O O . ILE A 1 213 ? -20.218 0.528 13.705 1.00 90.06 213 ILE A O 1
ATOM 1638 N N . PRO A 1 214 ? -22.190 1.613 13.881 1.00 90.44 214 PRO A N 1
ATOM 1639 C CA . PRO A 1 214 ? -22.192 2.081 12.507 1.00 90.44 214 PRO A CA 1
ATOM 1640 C C . PRO A 1 214 ? -21.308 3.325 12.337 1.00 90.44 214 PRO A C 1
ATOM 1642 O O . PRO A 1 214 ? -20.934 3.988 13.302 1.00 90.44 214 PRO A O 1
ATOM 1645 N N . GLY A 1 215 ? -20.992 3.669 11.089 1.00 89.62 215 GLY A N 1
ATOM 1646 C CA . GLY A 1 215 ? -20.345 4.946 10.762 1.00 89.62 215 GLY A CA 1
ATOM 1647 C C . GLY A 1 215 ? -18.813 4.949 10.802 1.00 89.62 215 GLY A C 1
ATOM 1648 O O . GLY A 1 215 ? -18.206 5.988 10.554 1.00 89.62 215 GLY A O 1
ATOM 1649 N N . LEU A 1 216 ? -18.168 3.808 11.061 1.00 92.25 216 LEU A N 1
ATOM 1650 C CA . LEU A 1 216 ? -16.708 3.686 11.001 1.00 92.25 216 LEU A CA 1
ATOM 1651 C C . LEU A 1 216 ? -16.248 3.253 9.602 1.00 92.25 216 LEU A C 1
ATOM 1653 O O . LEU A 1 216 ? -16.971 2.512 8.940 1.00 92.25 216 LEU A O 1
ATOM 1657 N N . PRO A 1 217 ? -15.051 3.651 9.130 1.00 91.25 217 PRO A N 1
ATOM 1658 C CA . PRO A 1 217 ? -14.578 3.266 7.804 1.00 91.25 217 PRO A CA 1
ATOM 1659 C C . PRO A 1 217 ? -14.476 1.754 7.636 1.00 91.25 217 PRO A C 1
ATOM 1661 O O . PRO A 1 217 ? -13.951 1.051 8.500 1.00 91.25 217 PRO A O 1
ATOM 1664 N N . ARG A 1 218 ? -14.913 1.264 6.480 1.00 88.94 218 ARG A N 1
ATOM 1665 C CA . ARG A 1 218 ? -14.850 -0.139 6.081 1.00 88.94 218 ARG A CA 1
ATOM 1666 C C . ARG A 1 218 ? -13.988 -0.254 4.830 1.00 88.94 218 ARG A C 1
ATOM 1668 O O . ARG A 1 218 ? -14.321 0.288 3.785 1.00 88.94 218 ARG A O 1
ATOM 1675 N N . VAL A 1 219 ? -12.867 -0.961 4.929 1.00 86.12 219 VAL A N 1
ATOM 1676 C CA . VAL A 1 219 ? -11.934 -1.159 3.808 1.00 86.12 219 VAL A CA 1
ATOM 1677 C C . VAL A 1 219 ? -11.468 -2.606 3.788 1.00 86.12 219 VAL A C 1
ATOM 1679 O O . VAL A 1 219 ? -10.905 -3.087 4.774 1.00 86.12 219 VAL A O 1
ATOM 1682 N N . SER A 1 220 ? -11.668 -3.274 2.653 1.00 78.12 220 SER A N 1
ATOM 1683 C CA . SER A 1 220 ? -11.181 -4.628 2.379 1.00 78.12 220 SER A CA 1
ATOM 1684 C C . SER A 1 220 ? -9.762 -4.629 1.802 1.00 78.12 220 SER A C 1
ATOM 1686 O O . SER A 1 220 ? -9.343 -3.673 1.152 1.00 78.12 220 SER A O 1
ATOM 1688 N N . LEU A 1 221 ? -9.029 -5.728 2.001 1.00 80.25 221 LEU A N 1
ATOM 1689 C CA . LEU A 1 221 ? -7.700 -5.940 1.407 1.00 80.25 221 LEU A CA 1
ATOM 1690 C C . LEU A 1 221 ? -7.820 -6.453 -0.041 1.00 80.25 221 LEU A C 1
ATOM 1692 O O . LEU A 1 221 ? -8.809 -7.110 -0.372 1.00 80.25 221 LEU A O 1
ATOM 1696 N N . ARG A 1 222 ? -6.793 -6.231 -0.882 1.00 73.31 222 ARG A N 1
ATOM 1697 C CA . ARG A 1 222 ? -6.800 -6.524 -2.336 1.00 73.31 222 ARG A CA 1
ATOM 1698 C C . ARG A 1 222 ? -7.251 -7.932 -2.744 1.00 73.31 222 ARG A C 1
ATOM 1700 O O . ARG A 1 222 ? -7.887 -8.085 -3.776 1.00 73.31 222 ARG A O 1
ATOM 1707 N N . LYS A 1 223 ? -6.978 -8.957 -1.932 1.00 68.06 223 LYS A N 1
ATOM 1708 C CA . LYS A 1 223 ? -7.360 -10.362 -2.207 1.00 68.06 223 LYS A CA 1
ATOM 1709 C C . LYS A 1 223 ? -8.301 -10.967 -1.174 1.00 68.06 223 LYS A C 1
ATOM 1711 O O . LYS A 1 223 ? -8.458 -12.183 -1.093 1.00 68.06 223 LYS A O 1
ATOM 1716 N N . ARG A 1 224 ? -8.890 -10.117 -0.337 1.00 63.88 224 ARG A N 1
ATOM 1717 C CA . ARG A 1 224 ? -9.905 -10.504 0.644 1.00 63.88 224 ARG A CA 1
ATOM 1718 C C . ARG A 1 224 ? -11.038 -9.482 0.592 1.00 63.88 224 ARG A C 1
ATOM 1720 O O . ARG A 1 224 ? -11.171 -8.695 1.532 1.00 63.88 224 ARG A O 1
ATOM 1727 N N . PRO A 1 225 ? -11.809 -9.437 -0.514 1.00 60.28 225 PRO A N 1
ATOM 1728 C CA . PRO A 1 225 ? -13.048 -8.680 -0.542 1.00 60.28 225 PRO A CA 1
ATOM 1729 C C . PRO A 1 225 ? -13.995 -9.332 0.467 1.00 60.28 225 PRO A C 1
ATOM 1731 O O . PRO A 1 225 ? -14.608 -10.362 0.197 1.00 60.28 225 PRO A O 1
ATOM 1734 N N . ASP A 1 226 ? -14.042 -8.786 1.679 1.00 57.97 226 ASP A N 1
ATOM 1735 C CA . ASP A 1 226 ? -14.877 -9.324 2.747 1.00 57.97 226 ASP A CA 1
ATOM 1736 C C . ASP A 1 226 ? -16.318 -8.841 2.534 1.00 57.97 226 ASP A C 1
ATOM 1738 O O . ASP A 1 226 ? -16.775 -7.844 3.097 1.00 57.97 226 ASP A O 1
ATOM 1742 N N . ILE A 1 227 ? -17.024 -9.523 1.628 1.00 53.16 227 ILE A N 1
ATOM 1743 C CA . ILE A 1 227 ? -18.424 -9.232 1.281 1.00 53.16 227 ILE A CA 1
ATOM 1744 C C . ILE A 1 227 ? -19.341 -9.503 2.492 1.00 53.16 227 ILE A C 1
ATOM 1746 O O . ILE A 1 227 ? -20.387 -8.875 2.630 1.00 53.16 227 ILE A O 1
ATOM 1750 N N . ASN A 1 228 ? -18.907 -10.362 3.423 1.00 53.38 228 ASN A N 1
ATOM 1751 C CA . ASN A 1 228 ? -19.725 -10.869 4.528 1.00 53.38 228 ASN A CA 1
ATOM 1752 C C . ASN A 1 228 ? -19.490 -10.173 5.884 1.00 53.38 228 ASN A C 1
ATOM 1754 O O . ASN A 1 228 ? -20.131 -10.545 6.864 1.00 53.38 228 ASN A O 1
ATOM 1758 N N . GLN A 1 229 ? -18.609 -9.167 5.974 1.00 65.12 229 GLN A N 1
ATOM 1759 C CA . GLN A 1 229 ? -18.288 -8.479 7.237 1.00 65.12 229 GLN A CA 1
ATOM 1760 C C . GLN A 1 229 ? -18.653 -6.986 7.196 1.00 65.12 229 GLN A C 1
ATOM 1762 O O . GLN A 1 229 ? -17.799 -6.107 7.296 1.00 65.12 229 GLN A O 1
ATOM 1767 N N . SER A 1 230 ? -19.947 -6.674 7.069 1.00 67.69 230 SER A N 1
ATOM 1768 C CA . SER A 1 230 ? -20.454 -5.288 7.108 1.00 67.69 230 SER A CA 1
ATOM 1769 C C . SER A 1 230 ? -20.199 -4.570 8.444 1.00 67.69 230 SER A C 1
ATOM 1771 O O . SER A 1 230 ? -20.204 -3.339 8.497 1.00 67.69 230 SER A O 1
ATOM 1773 N N . ALA A 1 231 ? -19.949 -5.323 9.518 1.00 74.00 231 ALA A N 1
ATOM 1774 C CA . ALA A 1 231 ? -19.734 -4.798 10.864 1.00 74.00 231 ALA A CA 1
ATOM 1775 C C . ALA A 1 231 ? -18.268 -4.470 11.193 1.00 74.00 231 ALA A C 1
ATOM 1777 O O . ALA A 1 231 ? -18.024 -3.749 12.157 1.00 74.00 231 ALA A O 1
ATOM 1778 N N . LYS A 1 232 ? -17.291 -4.974 10.426 1.00 85.38 232 LYS A N 1
ATOM 1779 C CA . LYS A 1 232 ? -15.874 -4.837 10.779 1.00 85.38 232 LYS A CA 1
ATOM 1780 C C . LYS A 1 232 ? -15.280 -3.522 10.271 1.00 85.38 232 LYS A C 1
ATOM 1782 O O . LYS A 1 232 ? -15.203 -3.329 9.053 1.00 85.38 232 LYS A O 1
ATOM 1787 N N . PRO A 1 233 ? -14.805 -2.635 11.161 1.00 90.69 233 PRO A N 1
ATOM 1788 C CA . PRO A 1 233 ? -14.128 -1.425 10.731 1.00 90.69 233 PRO A CA 1
ATOM 1789 C C . PRO A 1 233 ? -12.687 -1.714 10.289 1.00 90.69 233 PRO A C 1
ATOM 1791 O O . PRO A 1 233 ? -12.075 -2.710 10.675 1.00 90.69 233 PRO A O 1
ATOM 1794 N N . ASN A 1 234 ? -12.122 -0.799 9.506 1.00 90.38 234 ASN A N 1
ATOM 1795 C CA . ASN A 1 234 ? -10.694 -0.719 9.227 1.00 90.38 234 ASN A CA 1
ATOM 1796 C C . ASN A 1 234 ? -10.177 0.635 9.719 1.00 90.38 234 ASN A C 1
ATOM 1798 O O . ASN A 1 234 ? -10.236 1.654 9.025 1.00 90.38 234 ASN A O 1
ATOM 1802 N N . LEU A 1 235 ? -9.666 0.634 10.947 1.00 91.38 235 LEU A N 1
ATOM 1803 C CA . LEU A 1 235 ? -9.259 1.834 11.672 1.00 91.38 235 LEU A CA 1
ATOM 1804 C C . LEU A 1 235 ? -7.977 2.462 11.103 1.00 91.38 235 LEU A C 1
ATOM 1806 O O . LEU A 1 235 ? -7.639 3.593 11.444 1.00 91.38 235 LEU A O 1
ATOM 1810 N N . LEU A 1 236 ? -7.304 1.791 10.159 1.00 89.19 236 LEU A N 1
ATOM 1811 C CA . LEU A 1 236 ? -6.205 2.381 9.392 1.00 89.19 236 LEU A CA 1
ATOM 1812 C C . LEU A 1 236 ? -6.642 3.624 8.601 1.00 89.19 236 LEU A C 1
ATOM 1814 O O . LEU A 1 236 ? -5.817 4.499 8.360 1.00 89.19 236 LEU A O 1
ATOM 1818 N N . PHE A 1 237 ? -7.921 3.722 8.227 1.00 91.06 237 PHE A N 1
ATOM 1819 C CA . PHE A 1 237 ? -8.487 4.839 7.457 1.00 91.06 237 PHE A CA 1
ATOM 1820 C C . PHE A 1 237 ? -9.357 5.776 8.302 1.00 91.06 237 PHE A C 1
ATOM 1822 O O . PHE A 1 237 ? -9.980 6.691 7.767 1.00 91.06 237 PHE A O 1
ATOM 1829 N N . LEU A 1 238 ? -9.395 5.569 9.621 1.00 89.75 238 LEU A N 1
ATOM 1830 C CA . LEU A 1 238 ? -10.128 6.424 10.550 1.00 89.75 238 LEU A CA 1
ATOM 1831 C C . LEU A 1 238 ? -9.534 7.830 10.558 1.00 89.75 238 LEU A C 1
ATOM 1833 O O . LEU A 1 238 ? -8.345 7.963 10.816 1.00 89.75 238 LEU A O 1
ATOM 1837 N N . ASP A 1 239 ? -10.340 8.860 10.309 1.00 87.81 239 ASP A N 1
ATOM 1838 C CA . ASP A 1 239 ? -9.934 10.260 10.508 1.00 87.81 239 ASP A CA 1
ATOM 1839 C C . ASP A 1 239 ? -8.586 10.606 9.857 1.00 87.81 239 ASP A C 1
ATOM 1841 O O . ASP A 1 239 ? -7.651 11.079 10.499 1.00 87.81 239 ASP A O 1
ATOM 1845 N N . LEU A 1 240 ? -8.422 10.243 8.581 1.00 89.88 240 LEU A N 1
ATOM 1846 C CA . LEU A 1 240 ? -7.282 10.738 7.815 1.00 89.88 240 LEU A CA 1
ATOM 1847 C C . LEU A 1 240 ? -7.409 12.264 7.651 1.00 89.88 240 LEU A C 1
ATOM 1849 O O . LEU A 1 240 ? -8.525 12.755 7.445 1.00 89.88 240 LEU A O 1
ATOM 1853 N N . PRO A 1 241 ? -6.288 13.004 7.707 1.00 89.62 241 PRO A N 1
ATOM 1854 C CA . PRO A 1 241 ? -6.290 14.444 7.491 1.00 89.62 241 PRO A CA 1
ATOM 1855 C C . PRO A 1 241 ? -6.879 14.772 6.120 1.00 89.62 241 PRO A C 1
ATOM 1857 O O . PRO A 1 241 ? -6.647 14.057 5.149 1.00 89.62 241 PRO A O 1
ATOM 1860 N N . ASP A 1 242 ? -7.625 15.869 6.035 1.00 88.88 242 ASP A N 1
ATOM 1861 C CA . ASP A 1 242 ? -8.148 16.370 4.768 1.00 88.88 242 ASP A CA 1
ATOM 1862 C C . ASP A 1 242 ? -8.001 17.896 4.723 1.00 88.88 242 ASP A C 1
ATOM 1864 O O . ASP A 1 242 ? -8.592 18.581 5.568 1.00 88.88 242 ASP A O 1
ATOM 1868 N N . PRO A 1 243 ? -7.254 18.451 3.748 1.00 85.94 243 PRO A N 1
ATOM 1869 C CA . PRO A 1 243 ? -7.099 19.896 3.597 1.00 85.94 243 PRO A CA 1
ATOM 1870 C C . PRO A 1 243 ? -8.429 20.653 3.498 1.00 85.94 243 PRO A C 1
ATOM 1872 O O . PRO A 1 243 ? -8.517 21.804 3.917 1.00 85.94 243 PRO A O 1
ATOM 1875 N N . SER A 1 244 ? -9.489 20.009 2.998 1.00 83.62 244 SER A N 1
ATOM 1876 C CA . SER A 1 244 ? -10.818 20.624 2.893 1.00 83.62 244 SER A CA 1
ATOM 1877 C C . SER A 1 244 ? -11.507 20.852 4.246 1.00 83.62 244 SER A C 1
ATOM 1879 O O . SER A 1 244 ? -12.438 21.653 4.325 1.00 83.62 244 SER A O 1
ATOM 1881 N N . LYS A 1 245 ? -11.059 20.181 5.317 1.00 81.81 245 LYS A N 1
ATOM 1882 C CA . LYS A 1 245 ? -11.660 20.252 6.660 1.00 81.81 245 LYS A CA 1
ATOM 1883 C C . LYS A 1 245 ? -10.953 21.229 7.607 1.00 81.81 245 LYS A C 1
ATOM 1885 O O . LYS A 1 245 ? -11.365 21.349 8.755 1.00 81.81 245 LYS A O 1
ATOM 1890 N N . GLY A 1 246 ? -9.903 21.922 7.153 1.00 68.25 246 GLY A N 1
ATOM 1891 C CA . GLY A 1 246 ? -9.165 22.891 7.976 1.00 68.25 246 GLY A CA 1
ATOM 1892 C C . GLY A 1 246 ? -8.463 22.269 9.191 1.00 68.25 246 GLY A C 1
ATOM 1893 O O . GLY A 1 246 ? -8.342 22.916 10.232 1.00 68.25 246 GLY A O 1
ATOM 1894 N N . VAL A 1 247 ? -8.047 21.003 9.083 1.00 65.94 247 VAL A N 1
ATOM 1895 C CA . VAL A 1 247 ? -7.464 20.248 10.201 1.00 65.94 247 VAL A CA 1
ATOM 1896 C C . VAL A 1 247 ? -6.091 20.806 10.580 1.00 65.94 247 VAL A C 1
ATOM 1898 O O . VAL A 1 247 ? -5.277 21.120 9.711 1.00 65.94 247 VAL A O 1
ATOM 1901 N N . ARG A 1 248 ? -5.811 20.923 11.885 1.00 61.56 248 ARG A N 1
ATOM 1902 C CA . ARG A 1 248 ? -4.511 21.409 12.370 1.00 61.56 248 ARG A CA 1
ATOM 1903 C C . ARG A 1 248 ? -3.464 20.305 12.242 1.00 61.56 248 ARG A C 1
ATOM 1905 O O . ARG A 1 248 ? -3.668 19.202 12.741 1.00 61.56 248 ARG A O 1
ATOM 1912 N N . GLN A 1 249 ? -2.302 20.623 11.664 1.00 59.88 249 GLN A N 1
ATOM 1913 C CA . GLN A 1 249 ? -1.171 19.686 11.532 1.00 59.88 249 GLN A CA 1
ATOM 1914 C C . GLN A 1 249 ? -0.791 19.018 12.871 1.00 59.88 249 GLN A C 1
ATOM 1916 O O . GLN A 1 249 ? -0.455 17.836 12.895 1.00 59.88 249 GLN A O 1
ATOM 1921 N N . SER A 1 250 ? -0.958 19.730 13.997 1.00 59.81 250 SER A N 1
ATOM 1922 C CA . SER A 1 250 ? -0.688 19.243 15.359 1.00 59.81 250 SER A CA 1
ATOM 1923 C C . SER A 1 250 ? -1.433 17.964 15.762 1.00 59.81 250 SER A C 1
ATOM 1925 O O . SER A 1 250 ? -1.040 17.309 16.725 1.00 59.81 250 SER A O 1
ATOM 1927 N N . GLU A 1 251 ? -2.512 17.605 15.065 1.00 69.94 251 GLU A N 1
ATOM 1928 C CA . GLU A 1 251 ? -3.331 16.423 15.368 1.00 69.94 251 GLU A CA 1
ATOM 1929 C C . GLU A 1 251 ? -2.723 15.105 14.855 1.00 69.94 251 GLU A C 1
ATOM 1931 O O . GLU A 1 251 ? -3.137 14.029 15.308 1.00 69.94 251 GLU A O 1
ATOM 1936 N N . PHE A 1 252 ? -1.708 15.196 13.984 1.00 78.00 252 PHE A N 1
ATOM 1937 C CA . PHE A 1 252 ? -1.014 14.074 13.343 1.00 78.00 252 PHE A CA 1
ATOM 1938 C C . PHE A 1 252 ? 0.500 14.155 13.600 1.00 78.00 252 PHE A C 1
ATOM 1940 O O . PHE A 1 252 ? 1.284 14.489 12.707 1.00 78.00 252 PHE A O 1
ATOM 1947 N N . PRO A 1 253 ? 0.945 13.862 14.836 1.00 74.19 253 PRO A N 1
ATOM 1948 C CA . PRO A 1 253 ? 2.338 14.034 15.243 1.00 74.19 253 PRO A CA 1
ATOM 1949 C C . PRO A 1 253 ? 3.314 13.224 14.393 1.00 74.19 253 PRO A C 1
ATOM 1951 O O . PRO A 1 253 ? 4.449 13.649 14.183 1.00 74.19 253 PRO A O 1
ATOM 1954 N N . THR A 1 254 ? 2.882 12.077 13.869 1.00 77.25 254 THR A N 1
ATOM 1955 C CA . THR A 1 254 ? 3.783 11.236 13.100 1.00 77.25 254 THR A CA 1
ATOM 1956 C C . THR A 1 254 ? 4.025 11.747 11.686 1.00 77.25 254 THR A C 1
ATOM 1958 O O . THR A 1 254 ? 5.178 11.803 11.260 1.00 77.25 254 THR A O 1
ATOM 1961 N N . SER A 1 255 ? 2.978 12.138 10.953 1.00 82.06 255 SER A N 1
ATOM 1962 C CA . SER A 1 255 ? 3.168 12.710 9.617 1.00 82.06 255 SER A CA 1
ATOM 1963 C C . SER A 1 255 ? 4.020 13.978 9.689 1.00 82.06 255 SER A C 1
ATOM 1965 O O . SER A 1 255 ? 4.933 14.128 8.884 1.00 82.06 255 SER A O 1
ATOM 1967 N N . MET A 1 256 ? 3.807 14.816 10.714 1.00 81.56 256 MET A N 1
ATOM 1968 C CA . MET A 1 256 ? 4.648 15.987 10.980 1.00 81.56 256 MET A CA 1
ATOM 1969 C C . MET A 1 256 ? 6.112 15.611 11.208 1.00 81.56 256 MET A C 1
ATOM 1971 O O . MET A 1 256 ? 6.990 16.200 10.592 1.00 81.56 256 MET A O 1
ATOM 1975 N N . ALA A 1 257 ? 6.394 14.604 12.039 1.00 81.50 257 ALA A N 1
ATOM 1976 C CA . ALA A 1 257 ? 7.769 14.185 12.297 1.00 81.50 257 ALA A CA 1
ATOM 1977 C C . ALA A 1 257 ? 8.482 13.679 11.026 1.00 81.50 257 ALA A C 1
ATOM 1979 O O . ALA A 1 257 ? 9.677 13.928 10.853 1.00 81.50 257 ALA A O 1
ATOM 1980 N N . ILE A 1 258 ? 7.757 13.015 10.117 1.00 82.69 258 ILE A N 1
ATOM 1981 C CA . ILE A 1 258 ? 8.297 12.598 8.814 1.00 82.69 258 ILE A CA 1
ATOM 1982 C C . ILE A 1 258 ? 8.577 13.823 7.932 1.00 82.69 258 ILE A C 1
ATOM 1984 O O . ILE A 1 258 ? 9.671 13.934 7.379 1.00 82.69 258 ILE A O 1
ATOM 1988 N N . SER A 1 259 ? 7.625 14.755 7.822 1.00 84.00 259 SER A N 1
ATOM 1989 C CA . SER A 1 259 ? 7.798 15.996 7.054 1.00 84.00 259 SER A CA 1
ATOM 1990 C C . SER A 1 259 ? 8.961 16.842 7.582 1.00 84.00 259 SER A C 1
ATOM 1992 O O . SER A 1 259 ? 9.778 17.313 6.791 1.00 84.00 259 SER A O 1
ATOM 1994 N N . ASP A 1 260 ? 9.091 16.978 8.903 1.00 83.06 260 ASP A N 1
ATOM 1995 C CA . ASP A 1 260 ? 10.180 17.703 9.561 1.00 83.06 260 ASP A CA 1
ATOM 1996 C C . ASP A 1 260 ? 11.540 17.072 9.267 1.00 83.06 260 ASP A C 1
ATOM 1998 O O . ASP A 1 260 ? 12.520 17.783 9.034 1.00 83.06 260 ASP A O 1
ATOM 2002 N N . LEU A 1 261 ? 11.619 15.737 9.277 1.00 80.94 261 LEU A N 1
ATOM 2003 C CA . LEU A 1 261 ? 12.842 15.026 8.918 1.00 80.94 261 LEU A CA 1
ATOM 2004 C C . LEU A 1 261 ? 13.217 15.307 7.461 1.00 80.94 261 LEU A C 1
ATOM 2006 O O . LEU A 1 261 ? 14.360 15.656 7.178 1.00 80.94 261 LEU A O 1
ATOM 2010 N N . ILE A 1 262 ? 12.256 15.209 6.542 1.00 81.69 262 ILE A N 1
ATOM 2011 C CA . ILE A 1 262 ? 12.493 15.474 5.119 1.00 81.69 262 ILE A CA 1
ATOM 2012 C C . ILE A 1 262 ? 12.984 16.911 4.909 1.00 81.69 262 ILE A C 1
ATOM 2014 O O . ILE A 1 262 ? 13.990 17.119 4.227 1.00 81.69 262 ILE A O 1
ATOM 2018 N N . ALA A 1 263 ? 12.325 17.887 5.540 1.00 81.06 263 ALA A N 1
ATOM 2019 C CA . ALA A 1 263 ? 12.685 19.298 5.443 1.00 81.06 263 ALA A CA 1
ATOM 2020 C C . ALA A 1 263 ? 14.101 19.581 5.973 1.00 81.06 263 ALA A C 1
ATOM 2022 O O . ALA A 1 263 ? 14.836 20.367 5.380 1.00 81.06 263 ALA A O 1
ATOM 2023 N N . LYS A 1 264 ? 14.510 18.918 7.063 1.00 77.00 264 LYS A N 1
ATOM 2024 C CA . LYS A 1 264 ? 15.853 19.072 7.652 1.00 77.00 264 LYS A CA 1
ATOM 2025 C C . LYS A 1 264 ? 16.946 18.418 6.822 1.00 77.00 264 LYS A C 1
ATOM 2027 O O . LYS A 1 264 ? 18.067 18.915 6.781 1.00 77.00 264 LYS A O 1
ATOM 2032 N N . CYS A 1 265 ? 16.645 17.283 6.207 1.00 65.38 265 CYS A N 1
ATOM 2033 C CA . CYS A 1 265 ? 17.665 16.447 5.598 1.00 65.38 265 CYS A CA 1
ATOM 2034 C C . CYS A 1 265 ? 18.002 16.830 4.159 1.00 65.38 265 CYS A C 1
ATOM 2036 O O . CYS A 1 265 ? 19.021 16.372 3.657 1.00 65.38 265 CYS A O 1
ATOM 2038 N N . ASN A 1 266 ? 17.171 17.629 3.482 1.00 67.69 266 ASN A N 1
ATOM 2039 C CA . ASN A 1 266 ? 17.371 18.000 2.075 1.00 67.69 266 ASN A CA 1
ATOM 2040 C C . ASN A 1 266 ? 17.727 16.789 1.177 1.00 67.69 266 ASN A C 1
ATOM 2042 O O . ASN A 1 266 ? 18.512 16.893 0.237 1.00 67.69 266 ASN A O 1
ATOM 2046 N N . THR A 1 267 ? 17.197 15.604 1.508 1.00 67.62 267 THR A N 1
ATOM 2047 C CA . THR A 1 267 ? 17.488 14.355 0.794 1.00 67.62 267 THR A CA 1
ATOM 2048 C C . THR A 1 267 ? 16.298 13.958 -0.067 1.00 67.62 267 THR A C 1
ATOM 2050 O O . THR A 1 267 ? 15.139 14.060 0.337 1.00 67.62 267 THR A O 1
ATOM 2053 N N . GLY A 1 268 ? 16.585 13.435 -1.260 1.00 78.75 268 GLY A N 1
ATOM 2054 C CA . GLY A 1 268 ? 15.574 12.826 -2.128 1.00 78.75 268 GLY A CA 1
ATOM 2055 C C . GLY A 1 268 ? 15.127 11.432 -1.668 1.00 78.75 268 GLY A C 1
ATOM 2056 O O . GLY A 1 268 ? 14.328 10.800 -2.355 1.00 78.75 268 GLY A O 1
ATOM 2057 N N . PHE A 1 269 ? 15.647 10.920 -0.546 1.00 84.75 269 PHE A N 1
ATOM 2058 C CA . PHE A 1 269 ? 15.365 9.572 -0.059 1.00 84.75 269 PHE A CA 1
ATOM 2059 C C . PHE A 1 269 ? 15.382 9.497 1.471 1.00 84.75 269 PHE A C 1
ATOM 2061 O O . PHE A 1 269 ? 16.385 9.839 2.090 1.00 84.75 269 PHE A O 1
ATOM 2068 N N . VAL A 1 270 ? 14.299 8.991 2.068 1.00 84.81 270 VAL A N 1
ATOM 2069 C CA . VAL A 1 270 ? 14.146 8.835 3.523 1.00 84.81 270 VAL A CA 1
ATOM 2070 C C . VAL A 1 270 ? 13.552 7.460 3.849 1.00 84.81 270 VAL A C 1
ATOM 2072 O O . VAL A 1 270 ? 12.464 7.134 3.381 1.00 84.81 270 VAL A O 1
ATOM 2075 N N . PRO A 1 271 ? 14.185 6.613 4.669 1.00 82.06 271 PRO A N 1
ATOM 2076 C CA . PRO A 1 271 ? 13.572 5.399 5.170 1.00 82.06 271 PRO A CA 1
ATOM 2077 C C . PRO A 1 271 ? 12.956 5.647 6.525 1.00 82.06 271 PRO A C 1
ATOM 2079 O O . PRO A 1 271 ? 13.475 6.353 7.396 1.00 82.06 271 PRO A O 1
ATOM 2082 N N . VAL A 1 272 ? 11.881 4.919 6.728 1.00 80.75 272 VAL A N 1
ATOM 2083 C CA . VAL A 1 272 ? 11.169 4.878 7.980 1.00 80.75 272 VAL A CA 1
ATOM 2084 C C . VAL A 1 272 ? 11.251 3.455 8.500 1.00 80.75 272 VAL A C 1
ATOM 2086 O O . VAL A 1 272 ? 10.637 2.527 7.964 1.00 80.75 272 VAL A O 1
ATOM 2089 N N . PHE A 1 273 ? 12.043 3.289 9.555 1.00 76.00 273 PHE A N 1
ATOM 2090 C CA . PHE A 1 273 ? 12.197 2.032 10.267 1.00 76.00 273 PHE A CA 1
ATOM 2091 C C . PHE A 1 273 ? 11.251 1.979 11.470 1.00 76.00 273 PHE A C 1
ATOM 2093 O O . PHE A 1 273 ? 10.778 2.989 11.992 1.00 76.00 273 PHE A O 1
ATOM 2100 N N . GLY A 1 274 ? 10.950 0.764 11.913 1.00 68.25 274 GLY A N 1
ATOM 2101 C CA . GLY A 1 274 ? 10.151 0.537 13.111 1.00 68.25 274 GLY A CA 1
ATOM 2102 C C . GLY A 1 274 ? 9.640 -0.892 13.188 1.00 68.25 274 GLY A C 1
ATOM 2103 O O . GLY A 1 274 ? 9.579 -1.602 12.177 1.00 68.25 274 GLY A O 1
ATOM 2104 N N . THR A 1 275 ? 9.210 -1.296 14.377 1.00 65.38 275 THR A N 1
ATOM 2105 C CA . THR A 1 275 ? 8.698 -2.645 14.652 1.00 65.38 275 THR A CA 1
ATOM 2106 C C . THR A 1 275 ? 7.428 -2.965 13.852 1.00 65.38 275 THR A C 1
ATOM 2108 O O . THR A 1 275 ? 6.703 -2.083 13.378 1.00 65.38 275 THR A O 1
ATOM 2111 N N . GLY A 1 276 ? 7.132 -4.250 13.654 1.00 67.69 276 GLY A N 1
ATOM 2112 C CA . GLY A 1 276 ? 5.874 -4.667 13.029 1.00 67.69 276 GLY A CA 1
ATOM 2113 C C . GLY A 1 276 ? 4.662 -4.109 13.783 1.00 67.69 276 GLY A C 1
ATOM 2114 O O . GLY A 1 276 ? 4.507 -4.332 14.982 1.00 67.69 276 GLY A O 1
ATOM 2115 N N . GLY A 1 277 ? 3.794 -3.377 13.080 1.00 69.62 277 GLY A N 1
ATOM 2116 C CA . GLY A 1 277 ? 2.608 -2.756 13.675 1.00 69.62 277 GLY A CA 1
ATOM 2117 C C . GLY A 1 277 ? 2.839 -1.424 14.398 1.00 69.62 277 GLY A C 1
ATOM 2118 O O . GLY A 1 277 ? 1.920 -0.955 15.063 1.00 69.62 277 GLY A O 1
ATOM 2119 N N . SER A 1 278 ? 4.002 -0.793 14.240 1.00 70.06 278 SER A N 1
ATOM 2120 C CA . SER A 1 278 ? 4.348 0.523 14.798 1.00 70.06 278 SER A CA 1
ATOM 2121 C C . SER A 1 278 ? 3.763 1.718 14.020 1.00 70.06 278 SER A C 1
ATOM 2123 O O . SER A 1 278 ? 4.477 2.682 13.816 1.00 70.06 278 SER A O 1
ATOM 2125 N N . GLU A 1 279 ? 2.547 1.651 13.469 1.00 80.19 279 GLU A N 1
ATOM 2126 C CA . GLU A 1 279 ? 1.910 2.763 12.707 1.00 80.19 279 GLU A CA 1
ATOM 2127 C C . GLU A 1 279 ? 2.541 3.222 11.384 1.00 80.19 279 GLU A C 1
ATOM 2129 O O . GLU A 1 279 ? 1.934 4.056 10.725 1.00 80.19 279 GLU A O 1
ATOM 2134 N N . LYS A 1 280 ? 3.671 2.673 10.922 1.00 85.38 280 LYS A N 1
ATOM 2135 C CA . LYS A 1 280 ? 4.346 3.136 9.684 1.00 85.38 280 LYS A CA 1
ATOM 2136 C C . LYS A 1 280 ? 3.399 3.409 8.512 1.00 85.38 280 LYS A C 1
ATOM 2138 O O . LYS A 1 280 ? 3.330 4.540 8.044 1.00 85.38 280 LYS A O 1
ATOM 2143 N N . THR A 1 281 ? 2.623 2.407 8.099 1.00 90.12 281 THR A N 1
ATOM 2144 C CA . THR A 1 281 ? 1.644 2.540 7.011 1.00 90.12 281 THR A CA 1
ATOM 2145 C C . THR A 1 281 ? 0.627 3.647 7.286 1.00 90.12 281 THR A C 1
ATOM 2147 O O . THR A 1 281 ? 0.342 4.442 6.399 1.00 90.12 281 THR A O 1
ATOM 2150 N N . ARG A 1 282 ? 0.121 3.762 8.522 1.00 89.81 282 ARG A N 1
ATOM 2151 C CA . ARG A 1 282 ? -0.805 4.835 8.908 1.00 89.81 282 ARG A CA 1
ATOM 2152 C C . ARG A 1 282 ? -0.149 6.207 8.751 1.00 89.81 282 ARG A C 1
ATOM 2154 O O . ARG A 1 282 ? -0.730 7.063 8.098 1.00 89.81 282 ARG A O 1
ATOM 2161 N N . GLY A 1 283 ? 1.066 6.384 9.271 1.00 90.12 283 GLY A N 1
ATOM 2162 C CA . GLY A 1 283 ? 1.812 7.639 9.152 1.00 90.12 283 GLY A CA 1
ATOM 2163 C C . GLY A 1 283 ? 2.113 8.020 7.700 1.00 90.12 283 GLY A C 1
ATOM 2164 O O . GLY A 1 283 ? 2.027 9.192 7.349 1.00 90.12 283 GLY A O 1
ATOM 2165 N N . MET A 1 284 ? 2.395 7.040 6.833 1.00 93.06 284 MET A N 1
ATOM 2166 C CA . MET A 1 284 ? 2.560 7.282 5.393 1.00 93.06 284 MET A CA 1
ATOM 2167 C C . MET A 1 284 ? 1.261 7.756 4.730 1.00 93.06 284 MET A C 1
ATOM 2169 O O . MET A 1 284 ? 1.288 8.661 3.898 1.00 93.06 284 MET A O 1
ATOM 2173 N N . LEU A 1 285 ? 0.122 7.153 5.086 1.00 94.38 285 LEU A N 1
ATOM 2174 C CA . LEU A 1 285 ? -1.184 7.566 4.569 1.00 94.38 285 LEU A CA 1
ATOM 2175 C C . LEU A 1 285 ? -1.577 8.955 5.083 1.00 94.38 285 LEU A C 1
ATOM 2177 O O . LEU A 1 285 ? -2.090 9.754 4.311 1.00 94.38 285 LEU A O 1
ATOM 2181 N N . GLU A 1 286 ? -1.307 9.266 6.351 1.00 93.12 286 GLU A N 1
ATOM 2182 C CA . GLU A 1 286 ? -1.528 10.601 6.922 1.00 93.12 286 GLU A CA 1
ATOM 2183 C C . GLU A 1 286 ? -0.678 11.663 6.224 1.00 93.12 286 GLU A C 1
ATOM 2185 O O . GLU A 1 286 ? -1.196 12.718 5.863 1.00 93.12 286 GLU A O 1
ATOM 2190 N N . LEU A 1 287 ? 0.601 11.365 5.973 1.00 92.69 287 LEU A N 1
ATOM 2191 C CA . LEU A 1 287 ? 1.502 12.240 5.224 1.00 92.69 287 LEU A CA 1
ATOM 2192 C C . LEU A 1 287 ? 0.950 12.545 3.828 1.00 92.69 287 LEU A C 1
ATOM 2194 O O . LEU A 1 287 ? 0.806 13.709 3.461 1.00 92.69 287 LEU A O 1
ATOM 2198 N N . LEU A 1 288 ? 0.591 11.511 3.063 1.00 95.12 288 LEU A N 1
ATOM 2199 C CA . LEU A 1 288 ? 0.065 11.680 1.705 1.00 95.12 288 LEU A CA 1
ATOM 2200 C C . LEU A 1 288 ? -1.343 12.296 1.672 1.00 95.12 288 LEU A C 1
ATOM 2202 O O . LEU A 1 288 ? -1.753 12.900 0.680 1.00 95.12 288 LEU A O 1
ATOM 2206 N N . ALA A 1 289 ? -2.097 12.176 2.761 1.00 93.88 289 ALA A N 1
ATOM 2207 C CA . ALA A 1 289 ? -3.385 12.834 2.893 1.00 93.88 289 ALA A CA 1
ATOM 2208 C C . ALA A 1 289 ? -3.260 14.332 3.235 1.00 93.88 289 ALA A C 1
ATOM 2210 O O . ALA A 1 289 ? -4.201 15.085 2.997 1.00 93.88 289 ALA A O 1
ATOM 2211 N N . GLN A 1 290 ? -2.091 14.783 3.706 1.00 90.62 290 GLN A N 1
ATOM 2212 C CA . GLN A 1 290 ? -1.752 16.204 3.873 1.00 90.62 290 GLN A CA 1
ATOM 2213 C C . GLN A 1 290 ? -0.983 16.770 2.676 1.00 90.62 290 GLN A C 1
ATOM 2215 O O . GLN A 1 290 ? -1.109 17.953 2.368 1.00 90.62 290 GLN A O 1
ATOM 2220 N N . GLN A 1 291 ? -0.196 15.948 1.980 1.00 91.38 291 GLN A N 1
ATOM 2221 C CA . GLN A 1 291 ? 0.721 16.395 0.933 1.00 91.38 291 GLN A CA 1
ATOM 2222 C C . GLN A 1 291 ? 0.607 15.531 -0.324 1.00 91.38 291 GLN A C 1
ATOM 2224 O O . GLN A 1 291 ? 0.478 14.313 -0.262 1.00 91.38 291 GLN A O 1
ATOM 2229 N N . TRP A 1 292 ? 0.677 16.152 -1.501 1.00 94.75 292 TRP A N 1
ATOM 2230 C CA . TRP A 1 292 ? 0.563 15.425 -2.763 1.00 94.75 292 TRP A CA 1
ATOM 2231 C C . TRP A 1 292 ? 1.718 14.433 -2.965 1.00 94.75 292 TRP A C 1
ATOM 2233 O O . TRP A 1 292 ? 2.895 14.764 -2.816 1.00 94.75 292 TRP A O 1
ATOM 2243 N N . GLY A 1 293 ? 1.382 13.210 -3.366 1.00 96.19 293 GLY A N 1
ATOM 2244 C CA . GLY A 1 293 ? 2.370 12.174 -3.636 1.00 96.19 293 GLY A CA 1
ATOM 2245 C C . GLY A 1 293 ? 1.751 10.852 -4.072 1.00 96.19 293 GLY A C 1
ATOM 2246 O O . GLY A 1 293 ? 0.549 10.755 -4.310 1.00 96.19 293 GLY A O 1
ATOM 2247 N N . PHE A 1 294 ? 2.580 9.826 -4.195 1.00 98.19 294 PHE A N 1
ATOM 2248 C CA . PHE A 1 294 ? 2.223 8.525 -4.744 1.00 98.19 294 PHE A CA 1
ATOM 2249 C C . PHE A 1 294 ? 2.435 7.425 -3.704 1.00 98.19 294 PHE A C 1
ATOM 2251 O O . PHE A 1 294 ? 3.490 7.373 -3.076 1.00 98.19 294 PHE A O 1
ATOM 2258 N N . TYR A 1 295 ? 1.446 6.544 -3.536 1.00 97.94 295 TYR A N 1
ATOM 2259 C CA . TYR A 1 295 ? 1.502 5.425 -2.585 1.00 97.94 295 TYR A CA 1
ATOM 2260 C C . TYR A 1 295 ? 1.656 4.077 -3.296 1.00 97.94 295 TYR A C 1
ATOM 2262 O O . TYR A 1 295 ? 0.700 3.560 -3.878 1.00 97.94 295 TYR A O 1
ATOM 2270 N N . PHE A 1 296 ? 2.835 3.476 -3.233 1.00 97.31 296 PHE A N 1
ATOM 2271 C CA . PHE A 1 296 ? 3.107 2.135 -3.744 1.00 97.31 296 PHE A CA 1
ATOM 2272 C C . PHE A 1 296 ? 3.193 1.148 -2.588 1.00 97.31 296 PHE A C 1
ATOM 2274 O O . PHE A 1 296 ? 3.801 1.442 -1.562 1.00 97.31 296 PHE A O 1
ATOM 2281 N N . ASN A 1 297 ? 2.631 -0.043 -2.768 1.00 94.94 297 ASN A N 1
ATOM 2282 C CA . ASN A 1 297 ? 2.711 -1.107 -1.780 1.00 94.94 297 ASN A CA 1
ATOM 2283 C C . ASN A 1 297 ? 3.176 -2.401 -2.462 1.00 94.94 297 ASN A C 1
ATOM 2285 O O . ASN A 1 297 ? 2.576 -2.862 -3.433 1.00 94.94 297 ASN A O 1
ATOM 2289 N N . SER A 1 298 ? 4.270 -2.969 -1.956 1.00 93.06 298 SER A N 1
ATOM 2290 C CA . SER A 1 298 ? 4.986 -4.074 -2.608 1.00 93.06 298 SER A CA 1
ATOM 2291 C C . SER A 1 298 ? 4.418 -5.468 -2.306 1.00 93.06 298 SER A C 1
ATOM 2293 O O . SER A 1 298 ? 4.828 -6.462 -2.921 1.00 93.06 298 SER A O 1
ATOM 2295 N N . THR A 1 299 ? 3.492 -5.583 -1.350 1.00 88.19 299 THR A N 1
ATOM 2296 C CA . THR A 1 299 ? 2.796 -6.844 -1.057 1.00 88.19 299 THR A CA 1
ATOM 2297 C C . THR A 1 299 ? 1.511 -6.939 -1.874 1.00 88.19 299 THR A C 1
ATOM 2299 O O . THR A 1 299 ? 0.874 -5.933 -2.136 1.00 88.19 299 THR A O 1
ATOM 2302 N N . GLY A 1 300 ? 1.123 -8.145 -2.296 1.00 81.56 300 GLY A N 1
ATOM 2303 C CA . GLY A 1 300 ? -0.080 -8.348 -3.117 1.00 81.56 300 GLY A CA 1
ATOM 2304 C C . GLY A 1 300 ? -1.355 -8.620 -2.318 1.00 81.56 300 GLY A C 1
ATOM 2305 O O . GLY A 1 300 ? -2.422 -8.725 -2.906 1.00 81.56 300 GLY A O 1
ATOM 2306 N N . ASP A 1 301 ? -1.252 -8.774 -0.998 1.00 81.25 301 ASP A N 1
ATOM 2307 C CA . ASP A 1 301 ? -2.365 -9.232 -0.152 1.00 81.25 301 ASP A CA 1
ATOM 2308 C C . ASP A 1 301 ? -2.834 -8.153 0.845 1.00 81.25 301 ASP A C 1
ATOM 2310 O O . ASP A 1 301 ? -3.602 -8.445 1.761 1.00 81.25 301 ASP A O 1
ATOM 2314 N N . ASP A 1 302 ? -2.356 -6.917 0.686 1.00 84.94 302 ASP A N 1
ATOM 2315 C CA . ASP A 1 302 ? -2.627 -5.776 1.572 1.00 84.94 302 ASP A CA 1
ATOM 2316 C C . ASP A 1 302 ? -3.395 -4.659 0.837 1.00 84.94 302 ASP A C 1
ATOM 2318 O O . ASP A 1 302 ? -3.904 -4.863 -0.267 1.00 84.94 302 ASP A O 1
ATOM 2322 N N . ILE A 1 303 ? -3.492 -3.474 1.435 1.00 89.56 303 ILE A N 1
ATOM 2323 C CA . ILE A 1 303 ? -3.987 -2.244 0.803 1.00 89.56 303 ILE A CA 1
ATOM 2324 C C . ILE A 1 303 ? -3.094 -1.807 -0.369 1.00 89.56 303 ILE A C 1
ATOM 2326 O O . ILE A 1 303 ? -1.924 -2.177 -0.433 1.00 89.56 303 ILE A O 1
ATOM 2330 N N . GLY A 1 304 ? -3.619 -1.008 -1.292 1.00 92.62 304 GLY A N 1
ATOM 2331 C CA . GLY A 1 304 ? -2.898 -0.472 -2.449 1.00 92.62 304 GLY A CA 1
ATOM 2332 C C . GLY A 1 304 ? -3.439 -0.951 -3.796 1.00 92.62 304 GLY A C 1
ATOM 2333 O O . GLY A 1 304 ? -4.421 -1.686 -3.860 1.00 92.62 304 GLY A O 1
ATOM 2334 N N . SER A 1 305 ? -2.767 -0.535 -4.867 1.00 93.44 305 SER A N 1
ATOM 2335 C CA . SER A 1 305 ? -2.913 -1.068 -6.229 1.00 93.44 305 SER A CA 1
ATOM 2336 C C . SER A 1 305 ? -1.987 -2.270 -6.448 1.00 93.44 305 SER A C 1
ATOM 2338 O O . SER A 1 305 ? -0.900 -2.343 -5.873 1.00 93.44 305 SER A O 1
ATOM 2340 N N . ASP A 1 306 ? -2.399 -3.198 -7.307 1.00 92.88 306 ASP A N 1
ATOM 2341 C CA . ASP A 1 306 ? -1.629 -4.357 -7.759 1.00 92.88 306 ASP A CA 1
ATOM 2342 C C . ASP A 1 306 ? -0.553 -4.039 -8.797 1.00 92.88 306 ASP A C 1
ATOM 2344 O O . ASP A 1 306 ? 0.165 -4.943 -9.224 1.00 92.88 306 ASP A O 1
ATOM 2348 N N . ASP A 1 307 ? -0.375 -2.774 -9.174 1.00 94.31 307 ASP A N 1
ATOM 2349 C CA . ASP A 1 307 ? 0.656 -2.359 -10.127 1.00 94.31 307 ASP A CA 1
ATOM 2350 C C . ASP A 1 307 ? 2.076 -2.816 -9.735 1.00 94.31 307 ASP A C 1
ATOM 2352 O O . ASP A 1 307 ? 2.802 -3.352 -10.575 1.00 94.31 307 ASP A O 1
ATOM 2356 N N . MET A 1 308 ? 2.459 -2.718 -8.460 1.00 94.69 308 MET A N 1
ATOM 2357 C CA . MET A 1 308 ? 3.760 -3.199 -7.980 1.00 94.69 308 MET A CA 1
ATOM 2358 C C . MET A 1 308 ? 3.849 -4.733 -7.955 1.00 94.69 308 MET A C 1
ATOM 2360 O O . MET A 1 308 ? 4.900 -5.306 -8.247 1.00 94.69 308 MET A O 1
ATOM 2364 N N . THR A 1 309 ? 2.741 -5.423 -7.660 1.00 92.75 309 THR A N 1
ATOM 2365 C CA . THR A 1 309 ? 2.661 -6.891 -7.751 1.00 92.75 309 THR A CA 1
ATOM 2366 C C . THR A 1 309 ? 2.852 -7.350 -9.195 1.00 92.75 309 THR A C 1
ATOM 2368 O O . THR A 1 309 ? 3.613 -8.283 -9.450 1.00 92.75 309 THR A O 1
ATOM 2371 N N . THR A 1 310 ? 2.213 -6.662 -10.141 1.00 93.19 310 THR A N 1
ATOM 2372 C CA . THR A 1 310 ? 2.370 -6.892 -11.579 1.00 93.19 310 THR A CA 1
ATOM 2373 C C . THR A 1 310 ? 3.807 -6.642 -12.014 1.00 93.19 310 THR A C 1
ATOM 2375 O O . THR A 1 310 ? 4.394 -7.507 -12.654 1.00 93.19 310 THR A O 1
ATOM 2378 N N . LEU A 1 311 ? 4.410 -5.515 -11.617 1.00 93.12 311 LEU A N 1
ATOM 2379 C CA . LEU A 1 311 ? 5.803 -5.195 -11.945 1.00 93.12 311 LEU A CA 1
ATOM 2380 C C . LEU A 1 311 ? 6.756 -6.300 -11.494 1.00 93.12 311 LEU A C 1
ATOM 2382 O O . LEU A 1 311 ? 7.678 -6.658 -12.218 1.00 93.12 311 LEU A O 1
ATOM 2386 N N . LYS A 1 312 ? 6.521 -6.850 -10.306 1.00 90.69 312 LYS A N 1
ATOM 2387 C CA . LYS A 1 312 ? 7.313 -7.928 -9.718 1.00 90.69 312 LYS A CA 1
ATOM 2388 C C . LYS A 1 312 ? 7.191 -9.244 -10.490 1.00 90.69 312 LYS A C 1
ATOM 2390 O O . LYS A 1 312 ? 8.209 -9.890 -10.724 1.00 90.69 312 LYS A O 1
ATOM 2395 N N . SER A 1 313 ? 5.975 -9.614 -10.906 1.00 88.56 313 SER A N 1
ATOM 2396 C CA . SER A 1 313 ? 5.737 -10.786 -11.769 1.00 88.56 313 SER A CA 1
ATOM 2397 C C . SER A 1 313 ? 6.448 -10.619 -13.111 1.00 88.56 313 SER A C 1
ATOM 2399 O O . SER A 1 313 ? 7.244 -11.461 -13.510 1.00 88.56 313 SER A O 1
ATOM 2401 N N . GLU A 1 314 ? 6.249 -9.461 -13.743 1.00 84.44 314 GLU A N 1
ATOM 2402 C CA . GLU A 1 314 ? 6.840 -9.108 -15.037 1.00 84.44 314 GLU A CA 1
ATOM 2403 C C . GLU A 1 314 ? 8.365 -9.041 -14.993 1.00 84.44 314 GLU A C 1
ATOM 2405 O O . GLU A 1 314 ? 9.033 -9.412 -15.959 1.00 84.44 314 GLU A O 1
ATOM 2410 N N . ALA A 1 315 ? 8.925 -8.560 -13.878 1.00 81.25 315 ALA A N 1
ATOM 2411 C CA . ALA A 1 315 ? 10.355 -8.599 -13.641 1.00 81.25 315 ALA A CA 1
ATOM 2412 C C . ALA A 1 315 ? 10.825 -10.053 -13.590 1.00 81.25 315 ALA A C 1
ATOM 2414 O O . ALA A 1 315 ? 11.707 -10.399 -14.362 1.00 81.25 315 ALA A O 1
ATOM 2415 N N . GLY A 1 316 ? 10.213 -10.897 -12.749 1.00 78.00 316 GLY A N 1
ATOM 2416 C CA . GLY A 1 316 ? 10.622 -12.289 -12.538 1.00 78.00 316 GLY A CA 1
ATOM 2417 C C . GLY A 1 316 ? 10.540 -13.185 -13.779 1.00 78.00 316 GLY A C 1
ATOM 2418 O O . GLY A 1 316 ? 11.476 -13.935 -14.037 1.00 78.00 316 GLY A O 1
ATOM 2419 N N . GLU A 1 317 ? 9.467 -13.087 -14.567 1.00 77.38 317 GLU A N 1
ATOM 2420 C CA . GLU A 1 317 ? 9.243 -13.928 -15.758 1.00 77.38 317 GLU A CA 1
ATOM 2421 C C . GLU A 1 317 ? 10.212 -13.634 -16.913 1.00 77.38 317 GLU A C 1
ATOM 2423 O O . GLU A 1 317 ? 10.392 -14.464 -17.803 1.00 77.38 317 GLU A O 1
ATOM 2428 N N . LYS A 1 318 ? 10.824 -12.443 -16.927 1.00 70.00 318 LYS A N 1
ATOM 2429 C CA . LYS A 1 318 ? 11.579 -11.920 -18.078 1.00 70.00 318 LYS A CA 1
ATOM 2430 C C . LYS A 1 318 ? 13.022 -11.541 -17.742 1.00 70.00 318 LYS A C 1
ATOM 2432 O O . LYS A 1 318 ? 13.624 -10.747 -18.471 1.00 70.00 318 LYS A O 1
ATOM 2437 N N . LEU A 1 319 ? 13.571 -12.059 -16.640 1.00 76.94 319 LEU A N 1
ATOM 2438 C CA . LEU A 1 319 ? 14.976 -11.847 -16.294 1.00 76.94 319 LEU A CA 1
ATOM 2439 C C . LEU A 1 319 ? 15.904 -12.682 -17.175 1.00 76.94 319 LEU A C 1
ATOM 2441 O O . LEU A 1 319 ? 15.655 -13.856 -17.434 1.00 76.94 319 LEU A O 1
ATOM 2445 N N . HIS A 1 320 ? 17.033 -12.087 -17.543 1.00 70.31 320 HIS A N 1
ATOM 2446 C CA . HIS A 1 320 ? 18.174 -12.802 -18.094 1.00 70.31 320 HIS A CA 1
ATOM 2447 C C . HIS A 1 320 ? 19.125 -13.197 -16.966 1.00 70.31 320 HIS A C 1
ATOM 2449 O O . HIS A 1 320 ? 19.605 -12.336 -16.226 1.00 70.31 320 HIS A O 1
ATOM 2455 N N . ASP A 1 321 ? 19.436 -14.488 -16.854 1.00 69.56 321 ASP A N 1
ATOM 2456 C CA . ASP A 1 321 ? 20.349 -14.995 -15.824 1.00 69.56 321 ASP A CA 1
ATOM 2457 C C . ASP A 1 321 ? 21.770 -14.419 -15.962 1.00 69.56 321 ASP A C 1
ATOM 2459 O O . ASP A 1 321 ? 22.436 -14.164 -14.959 1.00 69.56 321 ASP A O 1
ATOM 2463 N N . GLU A 1 322 ? 22.204 -14.164 -17.198 1.00 69.31 322 GLU A N 1
ATOM 2464 C CA . GLU A 1 322 ? 23.582 -13.779 -17.528 1.00 69.31 322 GLU A CA 1
ATOM 2465 C C . GLU A 1 322 ? 23.776 -12.265 -17.715 1.00 69.31 322 GLU A C 1
ATOM 2467 O O . GLU A 1 322 ? 24.889 -11.768 -17.558 1.00 69.31 322 GLU A O 1
ATOM 2472 N N . ASN A 1 323 ? 22.712 -11.503 -18.014 1.00 82.12 323 ASN A N 1
ATOM 2473 C CA . ASN A 1 323 ? 22.815 -10.070 -18.319 1.00 82.12 323 ASN A CA 1
ATOM 2474 C C . ASN A 1 323 ? 22.031 -9.198 -17.329 1.00 82.12 323 ASN A C 1
ATOM 2476 O O . ASN A 1 323 ? 20.907 -8.753 -17.577 1.00 82.12 323 ASN A O 1
ATOM 2480 N N . LYS A 1 324 ? 22.678 -8.929 -16.195 1.00 85.94 324 LYS A N 1
ATOM 2481 C CA . LYS A 1 324 ? 22.118 -8.143 -15.090 1.00 85.94 324 LYS A CA 1
ATOM 2482 C C . LYS A 1 324 ? 21.853 -6.675 -15.458 1.00 85.94 324 LYS A C 1
ATOM 2484 O O . LYS A 1 324 ? 20.957 -6.063 -14.883 1.00 85.94 324 LYS A O 1
ATOM 2489 N N . GLU A 1 325 ? 22.561 -6.120 -16.441 1.00 85.88 325 GLU A N 1
ATOM 2490 C CA . GLU A 1 325 ? 22.364 -4.730 -16.878 1.00 85.88 325 GLU A CA 1
ATOM 2491 C C . GLU A 1 325 ? 21.106 -4.561 -17.744 1.00 85.88 325 GLU A C 1
ATOM 2493 O O . GLU A 1 325 ? 20.356 -3.585 -17.615 1.00 85.88 325 GLU A O 1
ATOM 2498 N N . ILE A 1 326 ? 20.789 -5.568 -18.565 1.00 87.00 326 ILE A N 1
ATOM 2499 C CA . ILE A 1 326 ? 19.491 -5.638 -19.248 1.00 87.00 326 ILE A CA 1
ATOM 2500 C C . ILE A 1 326 ? 18.361 -5.732 -18.217 1.00 87.00 326 ILE A C 1
ATOM 2502 O O . ILE A 1 326 ? 17.355 -5.031 -18.356 1.00 87.00 326 ILE A O 1
ATOM 2506 N N . ASN A 1 327 ? 18.535 -6.523 -17.153 1.00 89.25 327 ASN A N 1
ATOM 2507 C CA . ASN A 1 327 ? 17.551 -6.621 -16.070 1.00 89.25 327 ASN A CA 1
ATOM 2508 C C . ASN A 1 327 ? 17.339 -5.264 -15.376 1.00 89.25 327 ASN A C 1
ATOM 2510 O O . ASN A 1 327 ? 16.190 -4.847 -15.194 1.00 89.25 327 ASN A O 1
ATOM 2514 N N . ASN A 1 328 ? 18.424 -4.542 -15.058 1.00 89.50 328 ASN A N 1
ATOM 2515 C CA . ASN A 1 328 ? 18.373 -3.175 -14.523 1.00 89.50 328 ASN A CA 1
ATOM 2516 C C . ASN A 1 328 ? 17.534 -2.261 -15.426 1.00 89.50 328 ASN A C 1
ATOM 2518 O O . ASN A 1 328 ? 16.591 -1.609 -14.969 1.00 89.50 328 ASN A O 1
ATOM 2522 N N . THR A 1 329 ? 17.853 -2.236 -16.721 1.00 89.19 329 THR A N 1
ATOM 2523 C CA . THR A 1 329 ? 17.169 -1.399 -17.716 1.00 89.19 329 THR A CA 1
ATOM 2524 C C . THR A 1 329 ? 15.688 -1.751 -17.831 1.00 89.19 329 THR A C 1
ATOM 2526 O O . THR A 1 329 ? 14.838 -0.858 -17.871 1.00 89.19 329 THR A O 1
ATOM 2529 N N . ARG A 1 330 ? 15.356 -3.046 -17.847 1.00 88.75 330 ARG A N 1
ATOM 2530 C CA . ARG A 1 330 ? 13.979 -3.536 -17.960 1.00 88.75 330 ARG A CA 1
ATOM 2531 C C . ARG A 1 330 ? 13.124 -3.082 -16.781 1.00 88.75 330 ARG A C 1
ATOM 2533 O O . ARG A 1 330 ? 12.053 -2.518 -16.991 1.00 88.75 330 ARG A O 1
ATOM 2540 N N . VAL A 1 331 ? 13.612 -3.260 -15.554 1.00 91.56 331 VAL A N 1
ATOM 2541 C CA . VAL A 1 331 ? 12.878 -2.843 -14.349 1.00 91.56 331 VAL A CA 1
ATOM 2542 C C . VAL A 1 331 ? 12.710 -1.324 -14.297 1.00 91.56 331 VAL A C 1
ATOM 2544 O O . VAL A 1 331 ? 11.610 -0.853 -14.011 1.00 91.56 331 VAL A O 1
ATOM 2547 N N . LYS A 1 332 ? 13.742 -0.543 -14.649 1.00 91.69 332 LYS A N 1
ATOM 2548 C CA . LYS A 1 332 ? 13.631 0.927 -14.723 1.00 91.69 332 LYS A CA 1
ATOM 2549 C C . LYS A 1 332 ? 12.561 1.368 -15.723 1.00 91.69 332 LYS A C 1
ATOM 2551 O O . LYS A 1 332 ? 11.736 2.217 -15.394 1.00 91.69 332 LYS A O 1
ATOM 2556 N N . LYS A 1 333 ? 12.522 0.760 -16.917 1.00 91.31 333 LYS A N 1
ATOM 2557 C CA . LYS A 1 333 ? 11.460 1.019 -17.904 1.00 91.31 333 LYS A CA 1
ATOM 2558 C C . LYS A 1 333 ? 10.079 0.706 -17.327 1.00 91.31 333 LYS A C 1
ATOM 2560 O O . LYS A 1 333 ? 9.185 1.541 -17.434 1.00 91.31 333 LYS A O 1
ATOM 2565 N N . SER A 1 334 ? 9.910 -0.441 -16.670 1.00 92.25 334 SER A N 1
ATOM 2566 C CA . SER A 1 334 ? 8.644 -0.798 -16.017 1.00 92.25 334 SER A CA 1
ATOM 2567 C C . SER A 1 334 ? 8.230 0.222 -14.956 1.00 92.25 334 SER A C 1
ATOM 2569 O O . SER A 1 334 ? 7.063 0.600 -14.914 1.00 92.25 334 SER A O 1
ATOM 2571 N N . ILE A 1 335 ? 9.168 0.731 -14.151 1.00 94.75 335 ILE A N 1
ATOM 2572 C CA . ILE A 1 335 ? 8.886 1.790 -13.172 1.00 94.75 335 ILE A CA 1
ATOM 2573 C C . ILE A 1 335 ? 8.441 3.082 -13.848 1.00 94.75 335 ILE A C 1
ATOM 2575 O O . ILE A 1 335 ? 7.462 3.677 -13.408 1.00 94.75 335 ILE A O 1
ATOM 2579 N N . TYR A 1 336 ? 9.091 3.501 -14.935 1.00 94.69 336 TYR A N 1
ATOM 2580 C CA . TYR A 1 336 ? 8.651 4.685 -15.672 1.00 94.69 336 TYR A CA 1
ATOM 2581 C C . TYR A 1 336 ? 7.235 4.523 -16.227 1.00 94.69 336 TYR A C 1
ATOM 2583 O O . TYR A 1 336 ? 6.442 5.452 -16.120 1.00 94.69 336 TYR A O 1
ATOM 2591 N N . LEU A 1 337 ? 6.885 3.351 -16.765 1.00 94.06 337 LEU A N 1
ATOM 2592 C CA . LEU A 1 337 ? 5.527 3.078 -17.249 1.00 94.06 337 LEU A CA 1
ATOM 2593 C C . LEU A 1 337 ? 4.500 3.050 -16.113 1.00 94.06 337 LEU A C 1
ATOM 2595 O O . LEU A 1 337 ? 3.406 3.591 -16.262 1.00 94.06 337 LEU A O 1
ATOM 2599 N N . LEU A 1 338 ? 4.854 2.451 -14.978 1.00 95.88 338 LEU A N 1
ATOM 2600 C CA . LEU A 1 338 ? 4.015 2.418 -13.783 1.00 95.88 338 LEU A CA 1
ATOM 2601 C C . LEU A 1 338 ? 3.742 3.843 -13.290 1.00 95.88 338 LEU A C 1
ATOM 2603 O O . LEU A 1 338 ? 2.592 4.232 -13.084 1.00 95.88 338 LEU A O 1
ATOM 2607 N N . PHE A 1 339 ? 4.793 4.648 -13.163 1.00 96.31 339 PHE A N 1
ATOM 2608 C CA . PHE A 1 339 ? 4.688 6.027 -12.707 1.00 96.31 339 PHE A CA 1
ATOM 2609 C C . PHE A 1 339 ? 3.907 6.894 -13.706 1.00 96.31 339 PHE A C 1
ATOM 2611 O O . PHE A 1 339 ? 3.023 7.646 -13.305 1.00 96.31 339 PHE A O 1
ATOM 2618 N N . LEU A 1 340 ? 4.144 6.717 -15.010 1.00 95.25 340 LEU A N 1
ATOM 2619 C CA . LEU A 1 340 ? 3.405 7.383 -16.086 1.00 95.25 340 LEU A CA 1
ATOM 2620 C C . LEU A 1 340 ? 1.901 7.075 -16.041 1.00 95.25 340 LEU A C 1
ATOM 2622 O O . LEU A 1 340 ? 1.083 7.975 -16.228 1.00 95.25 340 LEU A O 1
ATOM 2626 N N . ALA A 1 341 ? 1.517 5.827 -15.748 1.00 96.00 341 ALA A N 1
ATOM 2627 C CA . ALA A 1 341 ? 0.112 5.457 -15.573 1.00 96.00 341 ALA A CA 1
ATOM 2628 C C . ALA A 1 341 ? -0.536 6.252 -14.430 1.00 96.00 341 ALA A C 1
ATOM 2630 O O . ALA A 1 341 ? -1.616 6.823 -14.598 1.00 96.00 341 ALA A O 1
ATOM 2631 N N . ARG A 1 342 ? 0.148 6.352 -13.284 1.00 97.31 342 ARG A N 1
ATOM 2632 C CA . ARG A 1 342 ? -0.344 7.127 -12.137 1.00 97.31 342 ARG A CA 1
ATOM 2633 C C . ARG A 1 342 ? -0.395 8.626 -12.412 1.00 97.31 342 ARG A C 1
ATOM 2635 O O . ARG A 1 342 ? -1.363 9.263 -12.005 1.00 97.31 342 ARG A O 1
ATOM 2642 N N . LEU A 1 343 ? 0.597 9.169 -13.121 1.00 97.81 343 LEU A N 1
ATOM 2643 C CA . LEU A 1 343 ? 0.617 10.573 -13.534 1.00 97.81 343 LEU A CA 1
ATOM 2644 C C . LEU A 1 343 ? -0.597 10.907 -14.395 1.00 97.81 343 LEU A C 1
ATOM 2646 O O . LEU A 1 343 ? -1.327 11.831 -14.061 1.00 97.81 343 LEU A O 1
ATOM 2650 N N . HIS A 1 344 ? -0.884 10.122 -15.432 1.00 97.12 344 HIS A N 1
ATOM 2651 C CA . HIS A 1 344 ? -2.036 10.393 -16.292 1.00 97.12 344 HIS A CA 1
ATOM 2652 C C . HIS A 1 344 ? -3.382 10.278 -15.564 1.00 97.12 344 HIS A C 1
ATOM 2654 O O . HIS A 1 344 ? -4.275 11.088 -15.808 1.00 97.12 344 HIS A O 1
ATOM 2660 N N . ILE A 1 345 ? -3.539 9.317 -14.646 1.00 97.38 345 ILE A N 1
ATOM 2661 C CA . ILE A 1 345 ? -4.754 9.220 -13.818 1.00 97.38 345 ILE A CA 1
ATOM 2662 C C . ILE A 1 345 ? -4.891 10.459 -12.925 1.00 97.38 345 ILE A C 1
ATOM 2664 O O . ILE A 1 345 ? -5.971 11.047 -12.850 1.00 97.38 345 ILE A O 1
ATOM 2668 N N . LEU A 1 346 ? -3.801 10.890 -12.282 1.00 97.88 346 LEU A N 1
ATOM 2669 C CA . LEU A 1 346 ? -3.799 12.090 -11.449 1.00 97.88 346 LEU A CA 1
ATOM 2670 C C . LEU A 1 346 ? -4.106 13.345 -12.274 1.00 97.88 346 LEU A C 1
ATOM 2672 O O . LEU A 1 346 ? -4.993 14.105 -11.906 1.00 97.88 346 LEU A O 1
ATOM 2676 N N . GLN A 1 347 ? -3.448 13.540 -13.416 1.00 97.19 347 GLN A N 1
ATOM 2677 C CA . GLN A 1 347 ? -3.720 14.649 -14.335 1.00 97.19 347 GLN A CA 1
ATOM 2678 C C . GLN A 1 347 ? -5.182 14.672 -14.793 1.00 97.19 347 GLN A C 1
ATOM 2680 O O . GLN A 1 347 ? -5.778 15.746 -14.857 1.00 97.19 347 GLN A O 1
ATOM 2685 N N . TYR A 1 348 ? -5.779 13.513 -15.091 1.00 96.75 348 TYR A N 1
ATOM 2686 C CA . TYR A 1 348 ? -7.197 13.432 -15.440 1.00 96.75 348 TYR A CA 1
ATOM 2687 C C . TYR A 1 348 ? -8.069 13.954 -14.293 1.00 96.75 348 TYR A C 1
ATOM 2689 O O . TYR A 1 348 ? -8.872 14.861 -14.499 1.00 96.75 348 TYR A O 1
ATOM 2697 N N . LEU A 1 349 ? -7.860 13.446 -13.074 1.00 96.38 349 LEU A N 1
ATOM 2698 C CA . LEU A 1 349 ? -8.589 13.876 -11.874 1.00 96.38 349 LEU A CA 1
ATOM 2699 C C . LEU A 1 349 ? -8.385 15.370 -11.577 1.00 96.38 349 LEU A C 1
ATOM 2701 O O . LEU A 1 349 ? -9.329 16.056 -11.180 1.00 96.38 349 LEU A O 1
ATOM 2705 N N . LEU A 1 350 ? -7.173 15.886 -11.810 1.00 95.69 350 LEU A N 1
ATOM 2706 C CA . LEU A 1 350 ? -6.831 17.302 -11.676 1.00 95.69 350 LEU A CA 1
ATOM 2707 C C . LEU A 1 350 ? -7.603 18.196 -12.659 1.00 95.69 350 LEU A C 1
ATOM 2709 O O . LEU A 1 350 ? -7.941 19.325 -12.314 1.00 95.69 350 LEU A O 1
ATOM 2713 N N . ASN A 1 351 ? -7.942 17.681 -13.840 1.00 95.19 351 ASN A N 1
ATOM 2714 C CA . ASN A 1 351 ? -8.652 18.419 -14.886 1.00 95.19 351 ASN A CA 1
ATOM 2715 C C . ASN A 1 351 ? -10.176 18.212 -14.887 1.00 95.19 351 ASN A C 1
ATOM 2717 O O . ASN A 1 351 ? -10.868 18.799 -15.720 1.00 95.19 351 ASN A O 1
ATOM 2721 N N . VAL A 1 352 ? -10.733 17.406 -13.975 1.00 95.06 352 VAL A N 1
ATOM 2722 C CA . VAL A 1 352 ? -12.193 17.259 -13.869 1.00 95.06 352 VAL A CA 1
ATOM 2723 C C . VAL A 1 352 ? -12.819 18.605 -13.497 1.00 95.06 352 VAL A C 1
ATOM 2725 O O . VAL A 1 352 ? -12.456 19.212 -12.485 1.00 95.06 352 VAL A O 1
ATOM 2728 N N . THR A 1 353 ? -13.794 19.056 -14.286 1.00 90.62 353 THR A N 1
ATOM 2729 C CA . THR A 1 353 ? -14.532 20.298 -14.029 1.00 90.62 353 THR A CA 1
ATOM 2730 C C . THR A 1 353 ? -15.222 20.260 -12.665 1.00 90.62 353 THR A C 1
ATOM 2732 O O . THR A 1 353 ? -15.752 19.226 -12.247 1.00 90.62 353 THR A O 1
ATOM 2735 N N . ASP A 1 354 ? -15.180 21.392 -11.962 1.00 87.81 354 ASP A N 1
ATOM 2736 C CA . ASP A 1 354 ? -15.755 21.588 -10.622 1.00 87.81 354 ASP A CA 1
ATOM 2737 C C . ASP A 1 354 ? -15.140 20.721 -9.510 1.00 87.81 354 ASP A C 1
ATOM 2739 O O . ASP A 1 354 ? -15.633 20.708 -8.386 1.00 87.81 354 ASP A O 1
ATOM 2743 N N . SER A 1 355 ? -14.010 20.049 -9.774 1.00 90.88 355 SER A N 1
ATOM 2744 C CA . SER A 1 355 ? -13.325 19.226 -8.767 1.00 90.88 355 SER A CA 1
ATOM 2745 C C . SER A 1 355 ? -12.336 19.992 -7.880 1.00 90.88 355 SER A C 1
ATOM 2747 O O . SER A 1 355 ? -11.808 19.428 -6.924 1.00 90.88 355 SER A O 1
ATOM 2749 N N . ASN A 1 356 ? -12.080 21.277 -8.159 1.00 86.12 356 ASN A N 1
ATOM 2750 C CA . ASN A 1 356 ? -11.056 22.081 -7.469 1.00 86.12 356 ASN A CA 1
ATOM 2751 C C . ASN A 1 356 ? -11.233 22.136 -5.942 1.00 86.12 356 ASN A C 1
ATOM 2753 O O . ASN A 1 356 ? -10.246 22.270 -5.221 1.00 86.12 356 ASN A O 1
ATOM 2757 N N . ARG A 1 357 ? -12.480 22.038 -5.463 1.00 86.06 357 ARG A N 1
ATOM 2758 C CA . ARG A 1 357 ? -12.832 22.063 -4.035 1.00 86.06 357 ARG A CA 1
ATOM 2759 C C . ARG A 1 357 ? -13.180 20.694 -3.452 1.00 86.06 357 ARG A C 1
ATOM 2761 O O . ARG A 1 357 ? -13.485 20.597 -2.270 1.00 86.06 357 ARG A O 1
ATOM 2768 N N . THR A 1 358 ? -13.181 19.645 -4.260 1.00 90.94 358 THR A N 1
ATOM 2769 C CA . THR A 1 358 ? -13.580 18.308 -3.815 1.00 90.94 358 THR A CA 1
ATOM 2770 C C . THR A 1 358 ? -12.430 17.324 -3.903 1.00 90.94 358 THR A C 1
ATOM 2772 O O . THR A 1 358 ? -12.299 16.492 -3.017 1.00 90.94 358 THR A O 1
ATOM 2775 N N . PHE A 1 359 ? -11.567 17.418 -4.916 1.00 94.62 359 PHE A N 1
ATOM 2776 C CA . PHE A 1 359 ? -10.434 16.518 -5.104 1.00 94.62 359 PHE A CA 1
ATOM 2777 C C . PHE A 1 359 ? -9.164 17.039 -4.418 1.00 94.62 359 PHE A C 1
ATOM 2779 O O . PHE A 1 359 ? -8.455 17.896 -4.947 1.00 94.62 359 PHE A O 1
ATOM 2786 N N . THR A 1 360 ? -8.876 16.486 -3.240 1.00 93.94 360 THR A N 1
ATOM 2787 C CA . THR A 1 360 ? -7.713 16.802 -2.397 1.00 93.94 360 THR A CA 1
ATOM 2788 C C . THR A 1 360 ? -6.651 15.693 -2.442 1.00 93.94 360 THR A C 1
ATOM 2790 O O . THR A 1 360 ? -6.907 14.590 -2.938 1.00 93.94 360 THR A O 1
ATOM 2793 N N . CYS A 1 361 ? -5.463 15.951 -1.881 1.00 94.12 361 CYS A N 1
ATOM 2794 C CA . CYS A 1 361 ? -4.431 14.924 -1.683 1.00 94.12 361 CYS A CA 1
ATOM 2795 C C . CYS A 1 361 ? -4.927 13.762 -0.796 1.00 94.12 361 CYS A C 1
ATOM 2797 O O . CYS A 1 361 ? -4.582 12.609 -1.055 1.00 94.12 361 CYS A O 1
ATOM 2799 N N . ALA A 1 362 ? -5.832 14.020 0.156 1.00 94.25 362 ALA A N 1
ATOM 2800 C CA . ALA A 1 362 ? -6.524 12.983 0.924 1.00 94.25 362 ALA A CA 1
ATOM 2801 C C . ALA A 1 362 ? -7.331 12.033 0.027 1.00 94.25 362 ALA A C 1
ATOM 2803 O O . ALA A 1 362 ? -7.144 10.816 0.085 1.00 94.25 362 ALA A O 1
ATOM 2804 N N . ARG A 1 363 ? -8.163 12.563 -0.881 1.00 94.44 363 ARG A N 1
ATOM 2805 C CA . ARG A 1 363 ? -8.912 11.722 -1.836 1.00 94.44 363 ARG A CA 1
ATOM 2806 C C . ARG A 1 363 ? -7.995 10.970 -2.793 1.00 94.44 363 ARG A C 1
ATOM 2808 O O . ARG A 1 363 ? -8.247 9.805 -3.093 1.00 94.44 363 ARG A O 1
ATOM 2815 N N . TRP A 1 364 ? -6.925 11.610 -3.253 1.00 96.50 364 TRP A N 1
ATOM 2816 C CA . TRP A 1 364 ? -5.917 10.956 -4.082 1.00 96.50 364 TRP A CA 1
ATOM 2817 C C . TRP A 1 364 ? -5.220 9.796 -3.353 1.00 96.50 364 TRP A C 1
ATOM 2819 O O . TRP A 1 364 ? -5.009 8.729 -3.930 1.00 96.50 364 TRP A O 1
ATOM 2829 N N . THR A 1 365 ? -4.921 9.965 -2.067 1.00 96.56 365 THR A N 1
ATOM 2830 C CA . THR A 1 365 ? -4.357 8.913 -1.212 1.00 96.56 365 THR A CA 1
ATOM 2831 C C . THR A 1 365 ? -5.322 7.749 -1.050 1.00 96.56 365 THR A C 1
ATOM 2833 O O . THR A 1 365 ? -4.929 6.598 -1.235 1.00 96.56 365 THR A O 1
ATOM 2836 N N . LEU A 1 366 ? -6.601 8.033 -0.785 1.00 95.06 366 LEU A N 1
ATOM 2837 C CA . LEU A 1 366 ? -7.632 7.002 -0.665 1.00 95.06 366 LEU A CA 1
ATOM 2838 C C . LEU A 1 366 ? -7.766 6.172 -1.939 1.00 95.06 366 LEU A C 1
ATOM 2840 O O . LEU A 1 366 ? -7.797 4.945 -1.855 1.00 95.06 366 LEU A O 1
ATOM 2844 N N . LEU A 1 367 ? -7.797 6.818 -3.109 1.00 95.12 367 LEU A N 1
ATOM 2845 C CA . LEU A 1 367 ? -7.905 6.112 -4.385 1.00 95.12 367 LEU A CA 1
ATOM 2846 C C . LEU A 1 367 ? -6.738 5.136 -4.587 1.00 95.12 367 LEU A C 1
ATOM 2848 O O . LEU A 1 367 ? -6.960 4.016 -5.029 1.00 95.12 367 LEU A O 1
ATOM 2852 N N . GLN A 1 368 ? -5.513 5.536 -4.229 1.00 95.44 368 GLN A N 1
ATOM 2853 C CA . GLN A 1 368 ? -4.311 4.705 -4.370 1.00 95.44 368 GLN A CA 1
ATOM 2854 C C . GLN A 1 368 ? -4.205 3.594 -3.321 1.00 95.44 368 GLN A C 1
ATOM 2856 O O . GLN A 1 368 ? -3.697 2.517 -3.627 1.00 95.44 368 GLN A O 1
ATOM 2861 N N . ALA A 1 369 ? -4.650 3.849 -2.089 1.00 93.81 369 ALA A N 1
ATOM 2862 C CA . ALA A 1 369 ? -4.583 2.895 -0.985 1.00 93.81 369 ALA A CA 1
ATOM 2863 C C . ALA A 1 369 ? -5.743 1.887 -1.003 1.00 93.81 369 ALA A C 1
ATOM 2865 O O . ALA A 1 369 ? -5.584 0.764 -0.536 1.00 93.81 369 ALA A O 1
ATOM 2866 N N . CYS A 1 370 ? -6.903 2.256 -1.546 1.00 89.75 370 CYS A N 1
ATOM 2867 C CA . CYS A 1 370 ? -8.095 1.406 -1.562 1.00 89.75 370 CYS A CA 1
ATOM 2868 C C . CYS A 1 370 ? -8.780 1.294 -2.940 1.00 89.75 370 CYS A C 1
ATOM 2870 O O . CYS A 1 370 ? -10.010 1.383 -2.976 1.00 89.75 370 CYS A O 1
ATOM 2872 N N . PRO A 1 371 ? -8.072 1.076 -4.071 1.00 87.88 371 PRO A N 1
ATOM 2873 C CA . PRO A 1 371 ? -8.735 0.975 -5.375 1.00 87.88 371 PRO A CA 1
ATOM 2874 C C . PRO A 1 371 ? -9.922 -0.013 -5.394 1.00 87.88 371 PRO A C 1
ATOM 2876 O O . PRO A 1 371 ? -11.007 0.393 -5.820 1.00 87.88 371 PRO A O 1
ATOM 2879 N N . PRO A 1 372 ? -9.802 -1.244 -4.839 1.00 81.00 372 PRO A N 1
ATOM 2880 C CA . PRO A 1 372 ? -10.897 -2.220 -4.861 1.00 81.00 372 PRO A CA 1
ATOM 2881 C C . PRO A 1 372 ? -12.153 -1.793 -4.091 1.00 81.00 372 PRO A C 1
ATOM 2883 O O . PRO A 1 372 ? -13.228 -2.334 -4.325 1.00 81.00 372 PRO A O 1
ATOM 2886 N N . VAL A 1 373 ? -12.037 -0.847 -3.154 1.00 82.44 373 VAL A N 1
ATOM 2887 C CA . VAL A 1 373 ? -13.173 -0.382 -2.344 1.00 82.44 373 VAL A CA 1
ATOM 2888 C C . VAL A 1 373 ? -14.081 0.549 -3.137 1.00 82.44 373 VAL A C 1
ATOM 2890 O O . VAL A 1 373 ? -15.296 0.505 -2.970 1.00 82.44 373 VAL A O 1
ATOM 2893 N N . PHE A 1 374 ? -13.503 1.390 -3.992 1.00 81.44 374 PHE A N 1
ATOM 2894 C CA . PHE A 1 374 ? -14.275 2.341 -4.791 1.00 81.44 374 PHE A CA 1
ATOM 2895 C C . PHE A 1 374 ? -14.829 1.711 -6.065 1.00 81.44 374 PHE A C 1
ATOM 2897 O O . PHE A 1 374 ? -15.880 2.127 -6.547 1.00 81.44 374 PHE A O 1
ATOM 2904 N N . ASN A 1 375 ? -14.145 0.700 -6.599 1.00 72.19 375 ASN A N 1
ATOM 2905 C CA . ASN A 1 375 ? -14.666 -0.111 -7.684 1.00 72.19 375 ASN A CA 1
ATOM 2906 C C . ASN A 1 375 ? -13.968 -1.478 -7.710 1.00 72.19 375 ASN A C 1
ATOM 2908 O O . ASN A 1 375 ? -12.870 -1.612 -8.249 1.00 72.19 375 ASN A O 1
ATOM 2912 N N . ALA A 1 376 ? -14.616 -2.497 -7.141 1.00 60.06 376 ALA A N 1
ATOM 2913 C CA . ALA A 1 376 ? -14.058 -3.848 -7.044 1.00 60.06 376 ALA A CA 1
ATOM 2914 C C . ALA A 1 376 ? -13.731 -4.474 -8.411 1.00 60.06 376 ALA A C 1
ATOM 2916 O O . ALA A 1 376 ? -12.877 -5.353 -8.484 1.00 60.06 376 ALA A O 1
ATOM 2917 N N . ALA A 1 377 ? -14.374 -4.008 -9.487 1.00 61.03 377 ALA A N 1
ATOM 2918 C CA . ALA A 1 377 ? -14.168 -4.538 -10.827 1.00 61.03 377 ALA A CA 1
ATOM 2919 C C . ALA A 1 377 ? -12.879 -4.025 -11.494 1.00 61.03 377 ALA A C 1
ATOM 2921 O O . ALA A 1 377 ? -12.403 -4.663 -12.431 1.00 61.03 377 ALA A O 1
ATOM 2922 N N . PHE A 1 378 ? -12.289 -2.903 -11.044 1.00 73.19 378 PHE A N 1
ATOM 2923 C CA . PHE A 1 378 ? -11.190 -2.271 -11.781 1.00 73.19 378 PHE A CA 1
ATOM 2924 C C . PHE A 1 378 ? -10.173 -1.523 -10.902 1.00 73.19 378 PHE A C 1
ATOM 2926 O O . PHE A 1 378 ? -10.350 -0.350 -10.568 1.00 73.19 378 PHE A O 1
ATOM 2933 N N . ASP A 1 379 ? -9.021 -2.150 -10.644 1.00 89.56 379 ASP A N 1
ATOM 2934 C CA . ASP A 1 379 ? -7.806 -1.431 -10.243 1.00 89.56 379 ASP A CA 1
ATOM 2935 C C . ASP A 1 379 ? -7.262 -0.627 -11.436 1.00 89.56 379 ASP A C 1
ATOM 2937 O O . ASP A 1 379 ? -6.454 -1.108 -12.237 1.00 89.56 379 ASP A O 1
ATOM 2941 N N . ILE A 1 380 ? -7.745 0.610 -11.577 1.00 91.31 380 ILE A N 1
ATOM 2942 C CA . ILE A 1 380 ? -7.434 1.489 -12.712 1.00 91.31 380 ILE A CA 1
ATOM 2943 C C . ILE A 1 380 ? -5.931 1.728 -12.896 1.00 91.31 380 ILE A C 1
ATOM 2945 O O . ILE A 1 380 ? -5.462 1.848 -14.032 1.00 91.31 380 ILE A O 1
ATOM 2949 N N . PHE A 1 381 ? -5.164 1.754 -11.803 1.00 94.81 381 PHE A N 1
ATOM 2950 C CA . PHE A 1 381 ? -3.717 1.943 -11.853 1.00 94.81 381 PHE A CA 1
ATOM 2951 C C . PHE A 1 381 ? -3.049 0.743 -12.512 1.00 94.81 381 PHE A C 1
ATOM 2953 O O . PHE A 1 381 ? -2.307 0.902 -13.483 1.00 94.81 381 PHE A O 1
ATOM 2960 N N . ASN A 1 382 ? -3.369 -0.460 -12.034 1.00 94.00 382 ASN A N 1
ATOM 2961 C CA . ASN A 1 382 ? -2.834 -1.695 -12.589 1.00 94.00 382 ASN A CA 1
ATOM 2962 C C . ASN A 1 382 ? -3.311 -1.936 -14.032 1.00 94.00 382 ASN A C 1
ATOM 2964 O O . ASN A 1 382 ? -2.530 -2.373 -14.875 1.00 94.00 382 ASN A O 1
ATOM 2968 N N . ILE A 1 383 ? -4.562 -1.594 -14.357 1.00 93.06 383 ILE A N 1
ATOM 2969 C CA . ILE A 1 383 ? -5.118 -1.712 -15.716 1.00 93.06 383 ILE A CA 1
ATOM 2970 C C . ILE A 1 383 ? -4.353 -0.833 -16.704 1.00 93.06 383 ILE A C 1
ATOM 2972 O O . ILE A 1 383 ? -3.925 -1.310 -17.761 1.00 93.06 383 ILE A O 1
ATOM 2976 N N . LEU A 1 384 ? -4.167 0.451 -16.381 1.00 93.19 384 LEU A N 1
ATOM 2977 C CA . LEU A 1 384 ? -3.436 1.359 -17.259 1.00 93.19 384 LEU A CA 1
ATOM 2978 C C . LEU A 1 384 ? -1.957 0.966 -17.350 1.00 93.19 384 LEU A C 1
ATOM 2980 O O . LEU A 1 384 ? -1.403 0.932 -18.449 1.00 93.19 384 LEU A O 1
ATOM 2984 N N . PHE A 1 385 ? -1.345 0.571 -16.232 1.00 94.56 385 PHE A N 1
ATOM 2985 C CA . PHE A 1 385 ? 0.027 0.073 -16.221 1.00 94.56 385 PHE A CA 1
ATOM 2986 C C . PHE A 1 385 ? 0.212 -1.159 -17.123 1.00 94.56 385 PHE A C 1
ATOM 2988 O O . PHE A 1 385 ? 1.088 -1.155 -17.987 1.00 94.56 385 PHE A O 1
ATOM 2995 N N . ARG A 1 386 ? -0.652 -2.178 -17.018 1.00 92.50 386 ARG A N 1
ATOM 2996 C CA . ARG A 1 386 ? -0.623 -3.368 -17.892 1.00 92.50 386 ARG A CA 1
ATOM 2997 C C . ARG A 1 386 ? -0.781 -3.010 -19.362 1.00 92.50 386 ARG A C 1
ATOM 2999 O O . ARG A 1 386 ? -0.057 -3.528 -20.209 1.00 92.50 386 ARG A O 1
ATOM 3006 N N . ARG A 1 387 ? -1.676 -2.073 -19.680 1.00 90.62 387 ARG A N 1
ATOM 3007 C CA . ARG A 1 387 ? -1.829 -1.573 -21.053 1.00 90.62 387 ARG A CA 1
ATOM 3008 C C . ARG A 1 387 ? -0.562 -0.903 -21.563 1.00 90.62 387 ARG A C 1
ATOM 3010 O O . ARG A 1 387 ? -0.249 -1.046 -22.740 1.00 90.62 387 ARG A O 1
ATOM 3017 N N . PHE A 1 388 ? 0.172 -0.190 -20.714 1.00 90.25 388 PHE A N 1
ATOM 3018 C CA . PHE A 1 388 ? 1.466 0.375 -21.086 1.00 90.25 388 PHE A CA 1
ATOM 3019 C C . PHE A 1 388 ? 2.548 -0.689 -21.254 1.00 90.25 388 PHE A C 1
ATOM 3021 O O . PHE A 1 388 ? 3.315 -0.596 -22.209 1.00 90.25 388 PHE A O 1
ATOM 3028 N N . LEU A 1 389 ? 2.570 -1.727 -20.415 1.00 86.81 389 LEU A N 1
ATOM 3029 C CA . LEU A 1 389 ? 3.492 -2.857 -20.567 1.00 86.81 389 LEU A CA 1
ATOM 3030 C C . LEU A 1 389 ? 3.310 -3.589 -21.910 1.00 86.81 389 LEU A C 1
ATOM 3032 O O . LEU A 1 389 ? 4.298 -3.901 -22.575 1.00 86.81 389 LEU A O 1
ATOM 3036 N N . ILE A 1 390 ? 2.064 -3.809 -22.350 1.00 83.00 390 ILE A N 1
ATOM 3037 C CA . ILE A 1 390 ? 1.747 -4.532 -23.601 1.00 83.00 390 ILE A CA 1
ATOM 3038 C C . ILE A 1 390 ? 2.203 -3.773 -24.856 1.00 83.00 390 ILE A C 1
ATOM 3040 O O . ILE A 1 390 ? 2.482 -4.395 -25.879 1.00 83.00 390 ILE A O 1
ATOM 3044 N N . LEU A 1 391 ? 2.343 -2.445 -24.799 1.00 74.88 391 LEU A N 1
ATOM 3045 C CA . LEU A 1 391 ? 2.771 -1.629 -25.946 1.00 74.88 391 LEU A CA 1
ATOM 3046 C C . LEU A 1 391 ? 4.236 -1.854 -26.383 1.00 74.88 391 LEU A C 1
ATOM 3048 O O . LEU A 1 391 ? 4.717 -1.127 -27.247 1.00 74.88 391 LEU A O 1
ATOM 3052 N N . GLN A 1 392 ? 4.941 -2.840 -25.814 1.00 60.97 392 GLN A N 1
ATOM 3053 C CA . GLN A 1 392 ? 6.310 -3.227 -26.175 1.00 60.97 392 GLN A CA 1
ATOM 3054 C C . GLN A 1 392 ? 7.275 -2.028 -26.244 1.00 60.97 392 GLN A C 1
ATOM 3056 O O . GLN A 1 392 ? 7.959 -1.788 -27.243 1.00 60.97 392 GLN A O 1
ATOM 3061 N N . TRP A 1 393 ? 7.409 -1.313 -25.121 1.00 65.31 393 TRP A N 1
ATOM 3062 C CA . TRP A 1 393 ? 8.459 -0.300 -24.910 1.00 65.31 393 TRP A CA 1
ATOM 3063 C C . TRP A 1 393 ? 9.889 -0.877 -24.917 1.00 65.31 393 TRP A C 1
ATOM 3065 O O . TRP A 1 393 ? 10.867 -0.157 -24.693 1.00 65.31 393 TRP A O 1
ATOM 3075 N N . ASP A 1 394 ? 10.041 -2.166 -25.213 1.00 55.00 394 ASP A N 1
ATOM 3076 C CA . ASP A 1 394 ? 11.328 -2.823 -25.412 1.00 55.00 394 ASP A CA 1
ATOM 3077 C C . ASP A 1 394 ? 12.129 -2.147 -26.543 1.00 55.00 394 ASP A C 1
ATOM 3079 O O . ASP A 1 394 ? 13.342 -2.001 -26.410 1.00 55.00 394 ASP A O 1
ATOM 3083 N N . THR A 1 395 ? 11.462 -1.594 -27.568 1.00 63.12 395 THR A N 1
ATOM 3084 C CA . THR A 1 395 ? 12.112 -0.836 -28.662 1.00 63.12 395 THR A CA 1
ATOM 3085 C C . THR A 1 395 ? 12.428 0.627 -28.329 1.00 63.12 395 THR A C 1
ATOM 3087 O O . THR A 1 395 ? 13.271 1.238 -28.983 1.00 63.12 395 THR A O 1
ATOM 3090 N N . ALA A 1 396 ? 11.780 1.215 -27.319 1.00 72.38 396 ALA A N 1
ATOM 3091 C CA . ALA A 1 396 ? 12.048 2.591 -26.916 1.00 72.38 396 ALA A CA 1
ATOM 3092 C C . ALA A 1 396 ? 13.336 2.667 -26.084 1.00 72.38 396 ALA A C 1
ATOM 3094 O O . ALA A 1 396 ? 13.556 1.841 -25.194 1.00 72.38 396 ALA A O 1
ATOM 3095 N N . SER A 1 397 ? 14.175 3.680 -26.316 1.00 85.69 397 SER A N 1
ATOM 3096 C CA . SER A 1 397 ? 15.317 3.919 -25.428 1.00 85.69 397 SER A CA 1
ATOM 3097 C C . SER A 1 397 ? 14.839 4.332 -24.033 1.00 85.69 397 SER A C 1
ATOM 3099 O O . SER A 1 397 ? 13.809 4.999 -23.881 1.00 85.69 397 SER A O 1
ATOM 3101 N N . ILE A 1 398 ? 15.597 3.943 -23.005 1.00 87.75 398 ILE A N 1
ATOM 3102 C CA . ILE A 1 398 ? 15.317 4.337 -21.618 1.00 87.75 398 ILE A CA 1
ATOM 3103 C C . ILE A 1 398 ? 15.303 5.866 -21.459 1.00 87.75 398 ILE A C 1
ATOM 3105 O O . ILE A 1 398 ? 14.453 6.388 -20.742 1.00 87.75 398 ILE A O 1
ATOM 3109 N N . ASP A 1 399 ? 16.148 6.584 -22.203 1.00 88.81 399 ASP A N 1
ATOM 3110 C CA . ASP A 1 399 ? 16.210 8.052 -22.198 1.00 88.81 399 ASP A CA 1
ATOM 3111 C C . ASP A 1 399 ? 14.943 8.695 -22.756 1.00 88.81 399 ASP A C 1
ATOM 3113 O O . ASP A 1 399 ? 14.452 9.691 -22.224 1.00 88.81 399 ASP A O 1
ATOM 3117 N N . THR A 1 400 ? 14.373 8.110 -23.814 1.00 88.25 400 THR A N 1
ATOM 3118 C CA . THR A 1 400 ? 13.118 8.604 -24.389 1.00 88.25 400 THR A CA 1
ATOM 3119 C C . THR A 1 400 ? 11.997 8.496 -23.369 1.00 88.25 400 THR A C 1
ATOM 3121 O O . THR A 1 400 ? 11.257 9.456 -23.167 1.00 88.25 400 THR A O 1
ATOM 3124 N N . LEU A 1 401 ? 11.893 7.346 -22.701 1.00 88.75 401 LEU A N 1
ATOM 3125 C CA . LEU A 1 401 ? 10.870 7.117 -21.688 1.00 88.75 401 LEU A CA 1
ATOM 3126 C C . LEU A 1 401 ? 11.096 7.989 -20.441 1.00 88.75 401 LEU A C 1
ATOM 3128 O O . LEU A 1 401 ? 10.140 8.567 -19.932 1.00 88.75 401 LEU A O 1
ATOM 3132 N N . SER A 1 402 ? 12.352 8.161 -20.017 1.00 91.12 402 SER A N 1
ATOM 3133 C CA . SER A 1 402 ? 12.749 9.085 -18.945 1.00 91.12 402 SER A CA 1
ATOM 3134 C C . SER A 1 402 ? 12.314 10.526 -19.246 1.00 91.12 402 SER A C 1
ATOM 3136 O O . SER A 1 402 ? 11.710 11.195 -18.410 1.00 91.12 402 SER A O 1
ATOM 3138 N N . ARG A 1 403 ? 12.531 11.003 -20.478 1.00 91.38 403 ARG A N 1
ATOM 3139 C CA . ARG A 1 403 ? 12.093 12.342 -20.896 1.00 91.38 403 ARG A CA 1
ATOM 3140 C C . ARG A 1 403 ? 10.572 12.495 -20.864 1.00 91.38 403 ARG A C 1
ATOM 3142 O O . ARG A 1 403 ? 10.091 13.522 -20.398 1.00 91.38 403 ARG A O 1
ATOM 3149 N N . VAL A 1 404 ? 9.829 11.489 -21.331 1.00 91.38 404 VAL A N 1
ATOM 3150 C CA . VAL A 1 404 ? 8.355 11.506 -21.303 1.00 91.38 404 VAL A CA 1
ATOM 3151 C C . VAL A 1 404 ? 7.844 11.560 -19.868 1.00 91.38 404 VAL A C 1
ATOM 3153 O O . VAL A 1 404 ? 7.063 12.446 -19.541 1.00 91.38 404 VAL A O 1
ATOM 3156 N N . VAL A 1 405 ? 8.312 10.667 -18.989 1.00 93.94 405 VAL A N 1
ATOM 3157 C CA . VAL A 1 405 ? 7.831 10.641 -17.599 1.00 93.94 405 VAL A CA 1
ATOM 3158 C C . VAL A 1 405 ? 8.177 11.936 -16.859 1.00 93.94 405 VAL A C 1
ATOM 3160 O O . VAL A 1 405 ? 7.328 12.456 -16.144 1.00 93.94 405 VAL A O 1
ATOM 3163 N N . ARG A 1 406 ? 9.362 12.519 -17.098 1.00 95.25 406 ARG A N 1
ATOM 3164 C CA . ARG A 1 406 ? 9.753 13.824 -16.533 1.00 95.25 406 ARG A CA 1
ATOM 3165 C C . ARG A 1 406 ? 8.868 14.965 -17.021 1.00 95.25 406 ARG A C 1
ATOM 3167 O O . ARG A 1 406 ? 8.496 15.832 -16.233 1.00 95.25 406 ARG A O 1
ATOM 3174 N N . GLN A 1 407 ? 8.514 14.969 -18.305 1.00 94.62 407 GLN A N 1
ATOM 3175 C CA . GLN A 1 407 ? 7.611 15.971 -18.863 1.00 94.62 407 GLN A CA 1
ATOM 3176 C C . GLN A 1 407 ? 6.223 15.880 -18.214 1.00 94.62 407 GLN A C 1
ATOM 3178 O O . GLN A 1 407 ? 5.712 16.880 -17.716 1.00 94.62 407 GLN A O 1
ATOM 3183 N N . GLU A 1 408 ? 5.653 14.678 -18.143 1.00 95.56 408 GLU A N 1
ATOM 3184 C CA . GLU A 1 408 ? 4.343 14.449 -17.522 1.00 95.56 408 GLU A CA 1
ATOM 3185 C C . GLU A 1 408 ? 4.359 14.723 -16.010 1.00 95.56 408 GLU A C 1
ATOM 3187 O O . GLU A 1 408 ? 3.379 15.214 -15.439 1.00 95.56 408 GLU A O 1
ATOM 3192 N N . PHE A 1 409 ? 5.489 14.470 -15.349 1.00 96.31 409 PHE A N 1
ATOM 3193 C CA . PHE A 1 409 ? 5.712 14.843 -13.957 1.00 96.31 409 PHE A CA 1
ATOM 3194 C C . PHE A 1 409 ? 5.673 16.363 -13.765 1.00 96.31 409 PHE A C 1
ATOM 3196 O O . PHE A 1 409 ? 4.936 16.845 -12.902 1.00 96.31 409 PHE A O 1
ATOM 3203 N N . SER A 1 410 ? 6.380 17.124 -14.608 1.00 94.56 410 SER A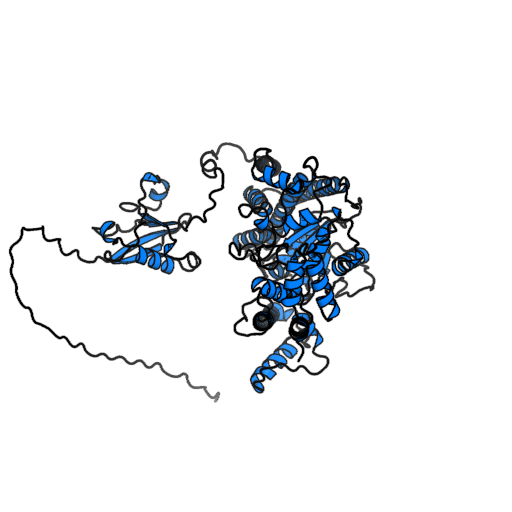 N 1
ATOM 3204 C CA . SER A 1 410 ? 6.339 18.593 -14.590 1.00 94.56 410 SER A CA 1
ATOM 3205 C C . SER A 1 410 ? 4.920 19.117 -14.810 1.00 94.56 410 SER A C 1
ATOM 3207 O O . SER A 1 410 ? 4.439 19.927 -14.022 1.00 94.56 410 SER A O 1
ATOM 3209 N N . THR A 1 411 ? 4.209 18.602 -15.819 1.00 95.38 411 THR A N 1
ATOM 3210 C CA . THR A 1 411 ? 2.811 18.975 -16.086 1.00 95.38 411 THR A CA 1
ATOM 3211 C C . THR A 1 411 ? 1.909 18.698 -14.885 1.00 95.38 411 THR A C 1
ATOM 3213 O O . THR A 1 411 ? 1.064 19.518 -14.533 1.00 95.38 411 THR A O 1
ATOM 3216 N N . THR A 1 412 ? 2.105 17.567 -14.208 1.00 96.44 412 THR A N 1
ATOM 3217 C CA . THR A 1 412 ? 1.338 17.220 -13.005 1.00 96.44 412 THR A CA 1
ATOM 3218 C C . THR A 1 412 ? 1.606 18.197 -11.861 1.00 96.44 412 THR A C 1
ATOM 3220 O O . THR A 1 412 ? 0.659 18.649 -11.218 1.00 96.44 412 THR A O 1
ATOM 3223 N N . ARG A 1 413 ? 2.873 18.569 -11.625 1.00 94.75 413 ARG A N 1
ATOM 3224 C CA . ARG A 1 413 ? 3.241 19.588 -10.625 1.00 94.75 413 ARG A CA 1
ATOM 3225 C C . ARG A 1 413 ? 2.554 20.917 -10.920 1.00 94.75 413 ARG A C 1
ATOM 3227 O O . ARG A 1 413 ? 1.980 21.506 -10.010 1.00 94.75 413 ARG A O 1
ATOM 3234 N N . ASP A 1 414 ? 2.564 21.358 -12.175 1.00 93.06 414 ASP A N 1
ATOM 3235 C CA . ASP A 1 414 ? 1.920 22.611 -12.578 1.00 93.06 414 ASP A CA 1
ATOM 3236 C C . ASP A 1 414 ? 0.401 22.572 -12.342 1.00 93.06 414 ASP A C 1
ATOM 3238 O O . ASP A 1 414 ? -0.155 23.502 -11.762 1.00 93.06 414 ASP A O 1
ATOM 3242 N N . LEU A 1 415 ? -0.268 21.463 -12.675 1.00 94.44 415 LEU A N 1
ATOM 3243 C CA . LEU A 1 415 ? -1.699 21.286 -12.394 1.00 94.44 415 LEU A CA 1
ATOM 3244 C C . LEU A 1 415 ? -2.019 21.323 -10.889 1.00 94.44 415 LEU A C 1
ATOM 3246 O O . LEU A 1 415 ? -3.026 21.907 -10.491 1.00 94.44 415 LEU A O 1
ATOM 3250 N N . ILE A 1 416 ? -1.168 20.733 -10.042 1.00 94.38 416 ILE A N 1
ATOM 3251 C CA . ILE A 1 416 ? -1.344 20.738 -8.579 1.00 94.38 416 ILE A CA 1
ATOM 3252 C C . ILE A 1 416 ? -1.245 22.159 -8.008 1.00 94.38 416 ILE A C 1
ATOM 3254 O O . ILE A 1 416 ? -2.023 22.507 -7.118 1.00 94.38 416 ILE A O 1
ATOM 3258 N N . ARG A 1 417 ? -0.337 23.001 -8.521 1.00 90.31 417 ARG A N 1
ATOM 3259 C CA . ARG A 1 417 ? -0.180 24.402 -8.068 1.00 90.31 417 ARG A CA 1
ATOM 3260 C C . ARG A 1 417 ? -1.446 25.233 -8.250 1.00 90.31 417 ARG A C 1
ATOM 3262 O O . ARG A 1 417 ? -1.676 26.177 -7.508 1.00 90.31 417 ARG A O 1
ATOM 3269 N N . HIS A 1 418 ? -2.272 24.885 -9.232 1.00 86.12 418 HIS A N 1
ATOM 3270 C CA . HIS A 1 418 ? -3.501 25.613 -9.538 1.00 86.12 418 HIS A CA 1
ATOM 3271 C C . HIS A 1 418 ? -4.726 25.136 -8.738 1.00 86.12 418 HIS A C 1
ATOM 3273 O O . HIS A 1 418 ? -5.842 25.603 -8.983 1.00 86.12 418 HIS A O 1
ATOM 3279 N N . ARG A 1 419 ? -4.558 24.212 -7.782 1.00 84.88 419 ARG A N 1
ATOM 3280 C CA . ARG A 1 419 ? -5.658 23.709 -6.944 1.00 84.88 419 ARG A CA 1
ATOM 3281 C C . ARG A 1 419 ? -5.925 24.615 -5.739 1.00 84.88 419 ARG A C 1
ATOM 3283 O O . ARG A 1 419 ? -5.013 25.188 -5.161 1.00 84.88 419 ARG A O 1
ATOM 3290 N N . THR A 1 420 ? -7.192 24.691 -5.323 1.00 76.75 420 THR A N 1
ATOM 3291 C CA . THR A 1 420 ? -7.657 25.606 -4.261 1.00 76.75 420 THR A CA 1
ATOM 3292 C C . THR A 1 420 ? -7.065 25.310 -2.880 1.00 76.75 420 THR A C 1
ATOM 3294 O O . THR A 1 420 ? -6.857 26.239 -2.113 1.00 76.75 420 THR A O 1
ATOM 3297 N N . PHE A 1 421 ? -6.784 24.044 -2.563 1.00 73.88 421 PHE A N 1
ATOM 3298 C CA . PHE A 1 421 ? -6.228 23.622 -1.266 1.00 73.88 421 PHE A CA 1
ATOM 3299 C C . PHE A 1 421 ? -4.746 23.256 -1.350 1.00 73.88 421 PHE A C 1
ATOM 3301 O O . PHE A 1 421 ? -4.290 22.314 -0.706 1.00 73.88 421 PHE A O 1
ATOM 3308 N N . SER A 1 422 ? -4.020 23.922 -2.240 1.00 71.88 422 SER A N 1
ATOM 3309 C CA . SER A 1 422 ? -2.636 23.593 -2.533 1.00 71.88 422 SER A CA 1
ATOM 3310 C C . SER A 1 422 ? -1.725 24.702 -2.032 1.00 71.88 422 SER A C 1
ATOM 3312 O O . SER A 1 422 ? -1.583 25.723 -2.694 1.00 71.88 422 SER A O 1
ATOM 3314 N N . ASP A 1 423 ? -1.038 24.456 -0.916 1.00 71.62 423 ASP A N 1
ATOM 3315 C CA . ASP A 1 423 ? 0.143 25.234 -0.499 1.00 71.62 423 ASP A CA 1
ATOM 3316 C C . ASP A 1 423 ? 1.398 24.781 -1.279 1.00 71.62 423 ASP A C 1
ATOM 3318 O O . ASP A 1 423 ? 2.532 24.860 -0.811 1.00 71.62 423 ASP A O 1
ATOM 3322 N N . PHE A 1 424 ? 1.191 24.202 -2.466 1.00 82.19 424 PHE A N 1
ATOM 3323 C CA . PHE A 1 424 ? 2.234 23.592 -3.269 1.00 82.19 424 PHE A CA 1
ATOM 3324 C C . PHE A 1 424 ? 2.952 24.668 -4.079 1.00 82.19 424 PHE A C 1
ATOM 3326 O O . PHE A 1 424 ? 2.441 25.171 -5.081 1.00 82.19 424 PHE A O 1
ATOM 3333 N N . GLU A 1 425 ? 4.157 25.014 -3.651 1.00 82.81 425 GLU A N 1
ATOM 3334 C CA . GLU A 1 425 ? 5.010 25.988 -4.315 1.00 82.81 425 GLU A CA 1
ATOM 3335 C C . GLU A 1 425 ? 5.845 25.348 -5.433 1.00 82.81 425 GLU A C 1
ATOM 3337 O O . GLU A 1 425 ? 5.820 24.139 -5.694 1.00 82.81 425 GLU A O 1
ATOM 3342 N N . LYS A 1 426 ? 6.630 26.169 -6.142 1.00 76.94 426 LYS A N 1
ATOM 3343 C CA . LYS A 1 426 ? 7.517 25.668 -7.200 1.00 76.94 426 LYS A CA 1
ATOM 3344 C C . LYS A 1 426 ? 8.566 24.687 -6.674 1.00 76.94 426 LYS A C 1
ATOM 3346 O O . LYS A 1 426 ? 8.895 23.727 -7.372 1.00 76.94 426 LYS A O 1
ATOM 3351 N N . THR A 1 427 ? 9.039 24.931 -5.460 1.00 78.19 427 THR A N 1
ATOM 3352 C CA . THR A 1 427 ? 10.092 24.197 -4.750 1.00 78.19 427 THR A CA 1
ATOM 3353 C C . THR A 1 427 ? 9.564 23.018 -3.936 1.00 78.19 427 THR A C 1
ATOM 3355 O O . THR A 1 427 ? 10.354 22.175 -3.530 1.00 78.19 427 THR A O 1
ATOM 3358 N N . THR A 1 428 ? 8.249 22.912 -3.711 1.00 86.12 428 THR A N 1
ATOM 3359 C CA . THR A 1 428 ? 7.672 21.825 -2.911 1.00 86.12 428 THR A CA 1
ATOM 3360 C C . THR A 1 428 ? 7.892 20.480 -3.602 1.00 86.12 428 THR A C 1
ATOM 3362 O O . THR A 1 428 ? 7.519 20.299 -4.764 1.00 86.12 428 THR A O 1
ATOM 3365 N N . ALA A 1 429 ? 8.508 19.521 -2.914 1.00 89.19 429 ALA A N 1
ATOM 3366 C CA . ALA A 1 429 ? 8.689 18.168 -3.429 1.00 89.19 429 ALA A CA 1
ATOM 3367 C C . ALA A 1 429 ? 7.359 17.395 -3.416 1.00 89.19 429 ALA A C 1
ATOM 3369 O O . ALA A 1 429 ? 6.534 17.578 -2.521 1.00 89.19 429 ALA A O 1
ATOM 3370 N N . LEU A 1 430 ? 7.150 16.515 -4.399 1.00 94.19 430 LEU A N 1
ATOM 3371 C CA . LEU A 1 430 ? 6.150 15.450 -4.275 1.00 94.19 430 LEU A CA 1
ATOM 3372 C C . LEU A 1 430 ? 6.750 14.277 -3.494 1.00 94.19 430 LEU A C 1
ATOM 3374 O O . LEU A 1 430 ? 7.969 14.099 -3.470 1.00 94.19 430 LEU A O 1
ATOM 3378 N N . PHE A 1 431 ? 5.900 13.432 -2.917 1.00 94.88 431 PHE A N 1
ATOM 3379 C CA . PHE A 1 431 ? 6.349 12.203 -2.256 1.00 94.88 431 PHE A CA 1
ATOM 3380 C C . PHE A 1 431 ? 6.101 10.964 -3.107 1.00 94.88 431 PHE A C 1
ATOM 3382 O O . PHE A 1 431 ? 5.096 10.869 -3.807 1.00 94.88 431 PHE A O 1
ATOM 3389 N N . ALA A 1 432 ? 6.988 9.980 -3.012 1.00 96.69 432 ALA A N 1
ATOM 3390 C CA . ALA A 1 432 ? 6.758 8.620 -3.486 1.00 96.69 432 ALA A CA 1
ATOM 3391 C C . ALA A 1 432 ? 6.999 7.649 -2.330 1.00 96.69 432 ALA A C 1
ATOM 3393 O O . ALA A 1 432 ? 8.139 7.308 -2.021 1.00 96.69 432 ALA A O 1
ATOM 3394 N N . VAL A 1 433 ? 5.923 7.212 -1.681 1.00 97.00 433 VAL A N 1
ATOM 3395 C CA . VAL A 1 433 ? 5.982 6.206 -0.621 1.00 97.00 433 VAL A CA 1
ATOM 3396 C C . VAL A 1 433 ? 6.040 4.823 -1.253 1.00 97.00 433 VAL A C 1
ATOM 3398 O O . VAL A 1 433 ? 5.140 4.435 -1.991 1.00 97.00 433 VAL A O 1
ATOM 3401 N N . LEU A 1 434 ? 7.076 4.065 -0.919 1.00 96.44 434 LEU A N 1
ATOM 3402 C CA . LEU A 1 434 ? 7.220 2.646 -1.198 1.00 96.44 434 LEU A CA 1
ATOM 3403 C C . LEU A 1 434 ? 7.067 1.875 0.118 1.00 96.44 434 LEU A C 1
ATOM 3405 O O . LEU A 1 434 ? 8.018 1.722 0.889 1.00 96.44 434 LEU A O 1
ATOM 3409 N N . ASP A 1 435 ? 5.843 1.435 0.386 1.00 94.75 435 ASP A N 1
ATOM 3410 C CA . ASP A 1 435 ? 5.487 0.633 1.553 1.00 94.75 435 ASP A CA 1
ATOM 3411 C C . ASP A 1 435 ? 5.768 -0.858 1.307 1.00 94.75 435 ASP A C 1
ATOM 3413 O O . ASP A 1 435 ? 5.790 -1.353 0.168 1.00 94.75 435 ASP A O 1
ATOM 3417 N N . GLU A 1 436 ? 6.008 -1.575 2.401 1.00 91.94 436 GLU A N 1
ATOM 3418 C CA . GLU A 1 436 ? 6.458 -2.967 2.417 1.00 91.94 436 GLU A CA 1
ATOM 3419 C C . GLU A 1 436 ? 7.691 -3.203 1.509 1.00 91.94 436 GLU A C 1
ATOM 3421 O O . GLU A 1 436 ? 7.842 -4.246 0.867 1.00 91.94 436 GLU A O 1
ATOM 3426 N N . ALA A 1 437 ? 8.604 -2.222 1.455 1.00 91.44 437 ALA A N 1
ATOM 3427 C CA . ALA A 1 437 ? 9.768 -2.190 0.562 1.00 91.44 437 ALA A CA 1
ATOM 3428 C C . ALA A 1 437 ? 10.736 -3.369 0.757 1.00 91.44 437 ALA A C 1
ATOM 3430 O O . ALA A 1 437 ? 11.434 -3.770 -0.178 1.00 91.44 437 ALA A O 1
ATOM 3431 N N . GLN A 1 438 ? 10.766 -3.968 1.950 1.00 85.94 438 GLN A N 1
ATOM 3432 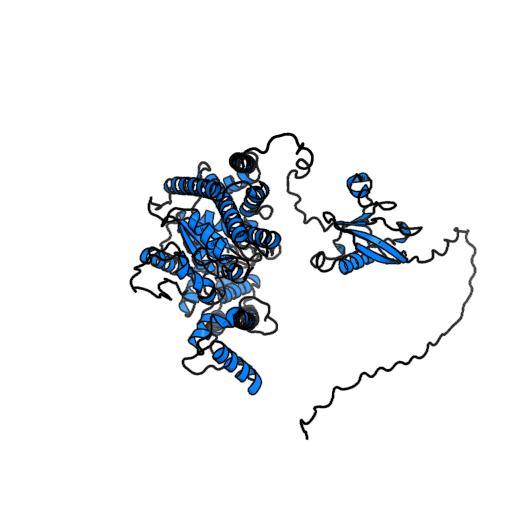C CA . GLN A 1 438 ? 11.572 -5.155 2.228 1.00 85.94 438 GLN A CA 1
ATOM 3433 C C . GLN A 1 438 ? 11.189 -6.341 1.338 1.00 85.94 438 GLN A C 1
ATOM 3435 O O . GLN A 1 438 ? 12.045 -7.162 1.039 1.00 85.94 438 GLN A O 1
ATOM 3440 N N . ILE A 1 439 ? 9.951 -6.400 0.835 1.00 89.06 439 ILE A N 1
ATOM 3441 C CA . ILE A 1 439 ? 9.533 -7.437 -0.117 1.00 89.06 439 ILE A CA 1
ATOM 3442 C C . ILE A 1 439 ? 10.343 -7.364 -1.412 1.00 89.06 439 ILE A C 1
ATOM 3444 O O . ILE A 1 439 ? 10.716 -8.400 -1.947 1.00 89.06 439 ILE A O 1
ATOM 3448 N N . LEU A 1 440 ? 10.641 -6.163 -1.910 1.00 91.00 440 LEU A N 1
ATOM 3449 C CA . LEU A 1 440 ? 11.505 -5.993 -3.082 1.00 91.00 440 LEU A CA 1
ATOM 3450 C C . LEU A 1 440 ? 12.979 -6.209 -2.721 1.00 91.00 440 LEU A C 1
ATOM 3452 O O . LEU A 1 440 ? 13.768 -6.629 -3.563 1.00 91.00 440 LEU A O 1
ATOM 3456 N N . GLY A 1 441 ? 13.345 -5.916 -1.471 1.00 86.38 441 GLY A N 1
ATOM 3457 C CA . GLY A 1 441 ? 14.685 -6.138 -0.936 1.00 86.38 441 GLY A CA 1
ATOM 3458 C C . GLY A 1 441 ? 15.053 -7.618 -0.828 1.00 86.38 441 GLY A C 1
ATOM 3459 O O . GLY A 1 441 ? 16.200 -7.967 -1.083 1.00 86.38 441 GLY A O 1
ATOM 3460 N N . ASP A 1 442 ? 14.073 -8.463 -0.508 1.00 81.56 442 ASP A N 1
ATOM 3461 C CA . ASP A 1 442 ? 14.223 -9.908 -0.303 1.00 81.56 442 ASP A CA 1
ATOM 3462 C C . ASP A 1 442 ? 13.993 -10.719 -1.601 1.00 81.56 442 ASP A C 1
ATOM 3464 O O . ASP A 1 442 ? 13.968 -11.951 -1.578 1.00 81.56 442 ASP A O 1
ATOM 3468 N N . GLN A 1 443 ? 13.775 -10.050 -2.740 1.00 82.50 443 GLN A N 1
ATOM 3469 C CA . GLN A 1 443 ? 13.440 -10.694 -4.008 1.00 82.50 443 GLN A CA 1
ATOM 3470 C C . GLN A 1 443 ? 14.476 -10.482 -5.102 1.00 82.50 443 GLN A C 1
ATOM 3472 O O . GLN A 1 443 ? 15.041 -9.398 -5.256 1.00 82.50 443 GLN A O 1
ATOM 3477 N N . LEU A 1 444 ? 14.626 -11.530 -5.923 1.00 81.44 444 LEU A N 1
ATOM 3478 C CA . LEU A 1 444 ? 15.477 -11.541 -7.113 1.00 81.44 444 LEU A CA 1
ATOM 3479 C C . LEU A 1 444 ? 16.904 -11.070 -6.785 1.00 81.44 444 LEU A C 1
ATOM 3481 O O . LEU A 1 444 ? 17.541 -10.379 -7.579 1.00 81.44 444 LEU A O 1
ATOM 3485 N N . ASP A 1 445 ? 17.392 -11.426 -5.595 1.00 80.19 445 ASP A N 1
ATOM 3486 C CA . ASP A 1 445 ? 18.772 -11.161 -5.222 1.00 80.19 445 ASP A CA 1
ATOM 3487 C C . ASP A 1 445 ? 19.718 -11.928 -6.151 1.00 80.19 445 ASP A C 1
ATOM 3489 O O . ASP A 1 445 ? 19.372 -12.979 -6.699 1.00 80.19 445 ASP A O 1
ATOM 3493 N N . GLY A 1 446 ? 20.888 -11.362 -6.415 1.00 78.50 446 GLY A N 1
ATOM 3494 C CA . GLY A 1 446 ? 21.792 -11.914 -7.426 1.00 78.50 446 GLY A CA 1
ATOM 3495 C C . GLY A 1 446 ? 21.529 -11.423 -8.853 1.00 78.50 446 GLY A C 1
ATOM 3496 O O . GLY A 1 446 ? 22.413 -11.562 -9.702 1.00 78.50 446 GLY A O 1
ATOM 3497 N N . ARG A 1 447 ? 20.336 -10.883 -9.152 1.00 84.12 447 ARG A N 1
ATOM 3498 C CA . ARG A 1 447 ? 19.852 -10.683 -10.537 1.00 84.12 447 ARG A CA 1
ATOM 3499 C C . ARG A 1 447 ? 20.083 -9.293 -11.120 1.00 84.12 447 ARG A C 1
ATOM 3501 O O . ARG A 1 447 ? 19.903 -9.108 -12.325 1.00 84.12 447 ARG A O 1
ATOM 3508 N N . PHE A 1 448 ? 20.504 -8.350 -10.288 1.00 87.75 448 PHE A N 1
ATOM 3509 C CA . PHE A 1 448 ? 20.757 -6.958 -10.649 1.00 87.75 448 PHE A CA 1
ATOM 3510 C C . PHE A 1 448 ? 22.179 -6.561 -10.246 1.00 87.75 448 PHE A C 1
ATOM 3512 O O . PHE A 1 448 ? 22.796 -7.229 -9.412 1.00 87.75 448 PHE A O 1
ATOM 3519 N N . ILE A 1 449 ? 22.707 -5.488 -10.835 1.00 86.56 449 ILE A N 1
ATOM 3520 C CA . ILE A 1 449 ? 24.038 -4.945 -10.504 1.00 86.56 449 ILE A CA 1
ATOM 3521 C C . ILE A 1 449 ? 23.952 -3.498 -10.040 1.00 86.56 449 ILE A C 1
ATOM 3523 O O . ILE A 1 449 ? 23.019 -2.775 -10.393 1.00 86.56 449 ILE A O 1
ATOM 3527 N N . SER A 1 450 ? 24.925 -3.084 -9.232 1.00 80.12 450 SER A N 1
ATOM 3528 C CA . SER A 1 450 ? 25.091 -1.685 -8.839 1.00 80.12 450 SER A CA 1
ATOM 3529 C C . SER A 1 450 ? 25.450 -0.828 -10.052 1.00 80.12 450 SER A C 1
ATOM 3531 O O . SER A 1 450 ? 26.335 -1.202 -10.813 1.00 80.12 450 SER A O 1
ATOM 3533 N N . GLU A 1 451 ? 24.859 0.364 -10.173 1.00 70.62 451 GLU A N 1
ATOM 3534 C CA . GLU A 1 451 ? 25.275 1.343 -11.196 1.00 70.62 451 GLU A CA 1
ATOM 3535 C C . GLU A 1 451 ? 26.702 1.870 -10.965 1.00 70.62 451 GLU A C 1
ATOM 3537 O O . GLU A 1 451 ? 27.340 2.374 -11.880 1.00 70.62 451 GLU A O 1
ATOM 3542 N N . THR A 1 452 ? 27.195 1.777 -9.727 1.00 69.19 452 THR A N 1
ATOM 3543 C CA . THR A 1 452 ? 28.496 2.318 -9.304 1.00 69.19 452 THR A CA 1
ATOM 3544 C C . THR A 1 452 ? 29.602 1.267 -9.174 1.00 69.19 452 THR A C 1
ATOM 3546 O O . THR A 1 452 ? 30.769 1.632 -9.078 1.00 69.19 452 THR A O 1
ATOM 3549 N N . ASP A 1 453 ? 29.254 -0.023 -9.148 1.00 73.75 453 ASP A N 1
ATOM 3550 C CA . ASP A 1 453 ? 30.209 -1.133 -9.024 1.00 73.75 453 ASP A CA 1
ATOM 3551 C C . ASP A 1 453 ? 29.587 -2.426 -9.573 1.00 73.75 453 ASP A C 1
ATOM 3553 O O . ASP A 1 453 ? 28.802 -3.099 -8.900 1.00 73.75 453 ASP A O 1
ATOM 3557 N N . GLU A 1 454 ? 29.955 -2.785 -10.801 1.00 72.19 454 GLU A N 1
ATOM 3558 C CA . GLU A 1 454 ? 29.421 -3.947 -11.522 1.00 72.19 454 GLU A CA 1
ATOM 3559 C C . GLU A 1 454 ? 29.684 -5.286 -10.811 1.00 72.19 454 GLU A C 1
ATOM 3561 O O . GLU A 1 454 ? 28.997 -6.276 -11.070 1.00 72.19 454 GLU A O 1
ATOM 3566 N N . LYS A 1 455 ? 30.648 -5.335 -9.878 1.00 72.00 455 LYS A N 1
ATOM 3567 C CA . LYS A 1 455 ? 30.936 -6.538 -9.080 1.00 72.00 455 LYS A CA 1
ATOM 3568 C C . LYS A 1 455 ? 29.921 -6.746 -7.962 1.00 72.00 455 LYS A C 1
ATOM 3570 O O . LYS A 1 455 ? 29.819 -7.849 -7.424 1.00 72.00 455 LYS A O 1
ATOM 3575 N N . LEU A 1 456 ? 29.176 -5.705 -7.594 1.00 76.12 456 LEU A N 1
ATOM 3576 C CA . LEU A 1 456 ? 28.208 -5.764 -6.513 1.00 76.12 456 LEU A CA 1
ATOM 3577 C C . LEU A 1 456 ? 26.822 -6.126 -7.042 1.00 76.12 456 LEU A C 1
ATOM 3579 O O . LEU A 1 456 ? 26.168 -5.355 -7.746 1.00 76.12 456 LEU A O 1
ATOM 3583 N N . SER A 1 457 ? 26.347 -7.290 -6.611 1.00 80.00 457 SER A N 1
ATOM 3584 C CA . SER A 1 457 ? 24.978 -7.725 -6.846 1.00 80.00 457 SER A CA 1
ATOM 3585 C C . SER A 1 457 ? 23.957 -6.896 -6.055 1.00 80.00 457 SER A C 1
ATOM 3587 O O . SER A 1 457 ? 24.263 -6.326 -4.998 1.00 80.00 457 SER A O 1
ATOM 3589 N N . ARG A 1 458 ? 22.732 -6.833 -6.578 1.00 84.94 458 ARG A N 1
ATOM 3590 C CA . ARG A 1 458 ? 21.588 -6.129 -5.992 1.00 84.94 458 ARG A CA 1
ATOM 3591 C C . ARG A 1 458 ? 20.304 -6.958 -6.100 1.00 84.94 458 ARG A C 1
ATOM 3593 O O . ARG A 1 458 ? 20.164 -7.787 -7.001 1.00 84.94 458 ARG A O 1
ATOM 3600 N N . SER A 1 459 ? 19.357 -6.668 -5.209 1.00 88.62 459 SER A N 1
ATOM 3601 C CA . SER A 1 459 ? 17.973 -7.146 -5.268 1.00 88.62 459 SER A CA 1
ATOM 3602 C C . SER A 1 459 ? 17.083 -6.220 -6.099 1.00 88.62 459 SER A C 1
ATOM 3604 O O . SER A 1 459 ? 17.503 -5.124 -6.489 1.00 88.62 459 SER A O 1
ATOM 3606 N N . LEU A 1 460 ? 15.835 -6.638 -6.346 1.00 91.38 460 LEU A N 1
ATOM 3607 C CA . LEU A 1 460 ? 14.855 -5.886 -7.143 1.00 91.38 460 LEU A CA 1
ATOM 3608 C C . LEU A 1 460 ? 14.615 -4.460 -6.620 1.00 91.38 460 LEU A C 1
ATOM 3610 O O . LEU A 1 460 ? 14.342 -3.554 -7.406 1.00 91.38 460 LEU A O 1
ATOM 3614 N N . LEU A 1 461 ? 14.749 -4.235 -5.310 1.00 91.81 461 LEU A N 1
ATOM 3615 C CA . LEU A 1 461 ? 14.585 -2.909 -4.711 1.00 91.81 461 LEU A CA 1
ATOM 3616 C C . LEU A 1 461 ? 15.526 -1.860 -5.325 1.00 91.81 461 LEU A C 1
ATOM 3618 O O . LEU A 1 461 ? 15.143 -0.698 -5.446 1.00 91.81 461 LEU A O 1
ATOM 3622 N N . SER A 1 462 ? 16.734 -2.253 -5.737 1.00 90.44 462 SER A N 1
ATOM 3623 C CA . SER A 1 462 ? 17.727 -1.313 -6.260 1.00 90.44 462 SER A CA 1
ATOM 3624 C C . SER A 1 462 ? 17.302 -0.636 -7.565 1.00 90.44 462 SER A C 1
ATOM 3626 O O . SER A 1 462 ? 17.113 0.585 -7.552 1.00 90.44 462 SER A O 1
ATOM 3628 N N . PRO A 1 463 ? 17.060 -1.363 -8.672 1.00 91.38 463 PRO A N 1
ATOM 3629 C CA . PRO A 1 463 ? 16.591 -0.738 -9.906 1.00 91.38 463 PRO A CA 1
ATOM 3630 C C . PRO A 1 463 ? 15.224 -0.054 -9.747 1.00 91.38 463 PRO A C 1
ATOM 3632 O O . PRO A 1 463 ? 14.951 0.902 -10.471 1.00 91.38 463 PRO A O 1
ATOM 3635 N N . VAL A 1 464 ? 14.388 -0.478 -8.788 1.00 94.00 464 VAL A N 1
ATOM 3636 C CA . VAL A 1 464 ? 13.124 0.208 -8.467 1.00 94.00 464 VAL A CA 1
ATOM 3637 C C . VAL A 1 464 ? 13.368 1.608 -7.900 1.00 94.00 464 VAL A C 1
ATOM 3639 O O . VAL A 1 464 ? 12.819 2.581 -8.422 1.00 94.00 464 VAL A O 1
ATOM 3642 N N . LEU A 1 465 ? 14.217 1.733 -6.875 1.00 91.88 465 LEU A N 1
ATOM 3643 C CA . LEU A 1 465 ? 14.549 3.029 -6.274 1.00 91.88 465 LEU A CA 1
ATOM 3644 C C . LEU A 1 465 ? 15.267 3.951 -7.266 1.00 91.88 465 LEU A C 1
ATOM 3646 O O . LEU A 1 465 ? 14.966 5.143 -7.322 1.00 91.88 465 LEU A O 1
ATOM 3650 N N . TYR A 1 466 ? 16.161 3.406 -8.095 1.00 88.94 466 TYR A N 1
ATOM 3651 C CA . TYR A 1 466 ? 16.811 4.167 -9.165 1.00 88.94 466 TYR A CA 1
ATOM 3652 C C . TYR A 1 466 ? 15.829 4.635 -10.242 1.00 88.94 466 TYR A C 1
ATOM 3654 O O . TYR A 1 466 ? 15.923 5.772 -10.704 1.00 88.94 466 TYR A O 1
ATOM 3662 N N . GLY A 1 467 ? 14.871 3.791 -10.631 1.00 91.44 467 GLY A N 1
ATOM 3663 C CA . GLY A 1 467 ? 13.799 4.183 -11.542 1.00 91.44 467 GLY A CA 1
ATOM 3664 C C . GLY A 1 467 ? 12.991 5.349 -10.976 1.00 91.44 467 GLY A C 1
ATOM 3665 O O . GLY A 1 467 ? 12.849 6.370 -11.638 1.00 91.44 467 GLY A O 1
ATOM 3666 N N . LEU A 1 468 ? 12.539 5.247 -9.722 1.00 92.94 468 LEU A N 1
ATOM 3667 C CA . LEU A 1 468 ? 11.769 6.308 -9.065 1.00 92.94 468 LEU A CA 1
ATOM 3668 C C . LEU A 1 468 ? 12.564 7.609 -8.938 1.00 92.94 468 LEU A C 1
ATOM 3670 O O . LEU A 1 468 ? 12.027 8.675 -9.208 1.00 92.94 468 LEU A O 1
ATOM 3674 N N . ARG A 1 469 ? 13.850 7.540 -8.584 1.00 88.50 469 ARG A N 1
ATOM 3675 C CA . ARG A 1 469 ? 14.697 8.734 -8.435 1.00 88.50 469 ARG A CA 1
ATOM 3676 C C . ARG A 1 469 ? 14.793 9.533 -9.731 1.00 88.50 469 ARG A C 1
ATOM 3678 O O . ARG A 1 469 ? 14.864 10.755 -9.701 1.00 88.50 469 ARG A O 1
ATOM 3685 N N . ASN A 1 470 ? 14.794 8.843 -10.866 1.00 89.00 470 ASN A N 1
ATOM 3686 C CA . ASN A 1 470 ? 15.048 9.450 -12.164 1.00 89.00 470 ASN A CA 1
ATOM 3687 C C . ASN A 1 470 ? 13.796 9.996 -12.867 1.00 89.00 470 ASN A C 1
ATOM 3689 O O . ASN A 1 470 ? 13.940 10.566 -13.953 1.00 89.00 470 ASN A O 1
ATOM 3693 N N . VAL A 1 471 ? 12.599 9.878 -12.275 1.00 89.38 471 VAL A N 1
ATOM 3694 C CA . VAL A 1 471 ? 11.353 10.424 -12.859 1.00 89.38 471 VAL A CA 1
ATOM 3695 C C . VAL A 1 471 ? 11.231 11.944 -12.736 1.00 89.38 471 VAL A C 1
ATOM 3697 O O . VAL A 1 471 ? 10.390 12.535 -13.406 1.00 89.38 471 VAL A O 1
ATOM 3700 N N . ALA A 1 472 ? 12.055 12.570 -11.898 1.00 87.88 472 ALA A N 1
ATOM 3701 C CA . ALA A 1 472 ? 11.997 13.988 -11.560 1.00 87.88 472 ALA A CA 1
ATOM 3702 C C . ALA A 1 472 ? 13.403 14.607 -11.527 1.00 87.88 472 ALA A C 1
ATOM 3704 O O . ALA A 1 472 ? 14.401 13.878 -11.529 1.00 87.88 472 ALA A O 1
ATOM 3705 N N . ALA A 1 473 ? 13.492 15.941 -11.505 1.00 83.56 473 ALA A N 1
ATOM 3706 C CA . ALA A 1 473 ? 14.755 16.591 -11.171 1.00 83.56 473 ALA A CA 1
ATOM 3707 C C . ALA A 1 473 ? 15.086 16.395 -9.680 1.00 83.56 473 ALA A C 1
ATOM 3709 O O . ALA A 1 473 ? 14.228 16.047 -8.862 1.00 83.56 473 ALA A O 1
ATOM 3710 N N . GLU A 1 474 ? 16.351 16.615 -9.325 1.00 76.19 474 GLU A N 1
ATOM 3711 C CA . GLU A 1 474 ? 16.799 16.544 -7.935 1.00 76.19 474 GLU A CA 1
ATOM 3712 C C . GLU A 1 474 ? 15.973 17.510 -7.067 1.00 76.19 474 GLU A C 1
ATOM 3714 O O . GLU A 1 474 ? 15.655 18.612 -7.508 1.00 76.19 474 GLU A O 1
ATOM 3719 N N . SER A 1 475 ? 15.595 17.085 -5.857 1.00 82.56 475 SER A N 1
ATOM 3720 C CA . SER A 1 475 ? 14.705 17.786 -4.906 1.00 82.56 475 SER A CA 1
ATOM 3721 C C . SER A 1 475 ? 13.220 17.927 -5.285 1.00 82.56 475 SER A C 1
ATOM 3723 O O . SER A 1 475 ? 12.425 18.328 -4.441 1.00 82.56 475 SER A O 1
ATOM 3725 N N . GLU A 1 476 ? 12.786 17.547 -6.492 1.00 89.88 476 GLU A N 1
ATOM 3726 C CA . GLU A 1 476 ? 11.361 17.645 -6.862 1.00 89.88 476 GLU A CA 1
ATOM 3727 C C . GLU A 1 476 ? 10.518 16.437 -6.425 1.00 89.88 476 GLU A C 1
ATOM 3729 O O . GLU A 1 476 ? 9.283 16.521 -6.383 1.00 89.88 476 GLU A O 1
ATOM 3734 N N . LEU A 1 477 ? 11.173 15.316 -6.114 1.00 92.12 477 LEU A N 1
ATOM 3735 C CA . LEU A 1 477 ? 10.562 14.094 -5.604 1.00 92.12 477 LEU A CA 1
ATOM 3736 C C . LEU A 1 477 ? 11.382 13.549 -4.431 1.00 92.12 477 LEU A C 1
ATOM 3738 O O . LEU A 1 477 ? 12.580 13.300 -4.570 1.00 92.12 477 LEU A O 1
ATOM 3742 N N . THR A 1 478 ? 10.715 13.290 -3.310 1.00 92.00 478 THR A N 1
ATOM 3743 C CA . THR A 1 478 ? 11.291 12.580 -2.166 1.00 92.00 478 THR A CA 1
ATOM 3744 C C . THR A 1 478 ? 10.702 11.178 -2.091 1.00 92.00 478 THR A C 1
ATOM 3746 O O . THR A 1 478 ? 9.490 10.989 -1.968 1.00 92.00 478 THR A O 1
ATOM 3749 N N . ILE A 1 479 ? 11.569 10.173 -2.159 1.00 92.94 479 ILE A N 1
ATOM 3750 C CA . ILE A 1 479 ? 11.193 8.767 -2.054 1.00 92.94 479 ILE A CA 1
ATOM 3751 C C . ILE A 1 479 ? 11.243 8.354 -0.588 1.00 92.94 479 ILE A C 1
ATOM 3753 O O . ILE A 1 479 ? 12.250 8.553 0.089 1.00 92.94 479 ILE A O 1
ATOM 3757 N N . ILE A 1 480 ? 10.172 7.735 -0.105 1.00 92.50 480 ILE A N 1
ATOM 3758 C CA . ILE A 1 480 ? 10.063 7.284 1.277 1.00 92.50 480 ILE A CA 1
ATOM 3759 C C . ILE A 1 480 ? 9.910 5.772 1.283 1.00 92.50 480 ILE A C 1
ATOM 3761 O O . ILE A 1 480 ? 8.976 5.256 0.681 1.00 92.50 480 ILE A O 1
ATOM 3765 N N . THR A 1 481 ? 10.801 5.042 1.952 1.00 91.44 481 THR A N 1
ATOM 3766 C CA . THR A 1 481 ? 10.653 3.582 2.097 1.00 91.44 481 THR A CA 1
ATOM 3767 C C . THR A 1 481 ? 10.193 3.214 3.490 1.00 91.44 481 THR A C 1
ATOM 3769 O O . THR A 1 481 ? 10.678 3.754 4.480 1.00 91.44 481 THR A O 1
ATOM 3772 N N . SER A 1 482 ? 9.262 2.273 3.581 1.00 89.50 482 SER A N 1
ATOM 3773 C CA . SER A 1 482 ? 8.815 1.722 4.858 1.00 89.50 482 SER A CA 1
ATOM 3774 C C . SER A 1 482 ? 8.411 0.260 4.695 1.00 89.50 482 SER A C 1
ATOM 3776 O O . SER A 1 482 ? 8.381 -0.265 3.581 1.00 89.50 482 SER A O 1
ATOM 3778 N N . GLY A 1 483 ? 8.167 -0.425 5.809 1.00 83.00 483 GLY A N 1
ATOM 3779 C CA . GLY A 1 483 ? 7.624 -1.779 5.787 1.00 83.00 483 GLY A CA 1
ATOM 3780 C C . GLY A 1 483 ? 8.009 -2.621 6.993 1.00 83.00 483 GLY A C 1
ATOM 3781 O O . GLY A 1 483 ? 8.954 -2.314 7.729 1.00 83.00 483 GLY A O 1
ATOM 3782 N N . THR A 1 484 ? 7.250 -3.686 7.232 1.00 75.44 484 THR A N 1
ATOM 3783 C CA . THR A 1 484 ? 7.495 -4.592 8.358 1.00 75.44 484 THR A CA 1
ATOM 3784 C C . THR A 1 484 ? 8.762 -5.404 8.134 1.00 75.44 484 THR A C 1
ATOM 3786 O O . THR A 1 484 ? 8.818 -6.295 7.290 1.00 75.44 484 THR A O 1
ATOM 3789 N N . GLY A 1 485 ? 9.796 -5.103 8.920 1.00 67.62 485 GLY A N 1
ATOM 3790 C CA . GLY A 1 485 ? 11.055 -5.821 8.823 1.00 67.62 485 GLY A CA 1
ATOM 3791 C C . GLY A 1 485 ? 12.016 -5.290 7.763 1.00 67.62 485 GLY A C 1
ATOM 3792 O O . GLY A 1 485 ? 13.013 -5.958 7.469 1.00 67.62 485 GLY A O 1
ATOM 3793 N N . LEU A 1 486 ? 11.733 -4.107 7.212 1.00 73.88 486 LEU A N 1
ATOM 3794 C CA . LEU A 1 486 ? 12.735 -3.289 6.546 1.00 73.88 486 LEU A CA 1
ATOM 3795 C C . LEU A 1 486 ? 13.803 -2.915 7.578 1.00 73.88 486 LEU A C 1
ATOM 3797 O O . LEU A 1 486 ? 13.489 -2.394 8.646 1.00 73.88 486 LEU A O 1
ATOM 3801 N N . SER A 1 487 ? 15.059 -3.213 7.271 1.00 70.81 487 SER A N 1
ATOM 3802 C CA . SER A 1 487 ? 16.186 -2.890 8.138 1.00 70.81 487 SER A CA 1
ATOM 3803 C C . SER A 1 487 ? 17.247 -2.150 7.355 1.00 70.81 487 SER A C 1
ATOM 3805 O O . SER A 1 487 ? 17.263 -2.185 6.121 1.00 70.81 487 SER A O 1
ATOM 3807 N N . ILE A 1 488 ? 18.177 -1.523 8.072 1.00 64.06 488 ILE A N 1
ATOM 3808 C CA . ILE A 1 488 ? 19.309 -0.880 7.420 1.00 64.06 488 ILE A CA 1
ATOM 3809 C C . ILE A 1 488 ? 20.088 -1.845 6.528 1.00 64.06 488 ILE A C 1
ATOM 3811 O O . ILE A 1 488 ? 20.522 -1.451 5.456 1.00 64.06 488 ILE A O 1
ATOM 3815 N N . TYR A 1 489 ? 20.167 -3.126 6.893 1.00 65.12 489 TYR A N 1
ATOM 3816 C CA . TYR A 1 489 ? 20.811 -4.162 6.086 1.00 65.12 489 TYR A CA 1
ATOM 3817 C C . TYR A 1 489 ? 20.153 -4.369 4.716 1.00 65.12 489 TYR A C 1
ATOM 3819 O O . TYR A 1 489 ? 20.824 -4.782 3.781 1.00 65.12 489 TYR A O 1
ATOM 3827 N N . THR A 1 490 ? 18.861 -4.054 4.565 1.00 69.19 490 THR A N 1
ATOM 3828 C CA . THR A 1 490 ? 18.195 -4.038 3.248 1.00 69.19 490 THR A CA 1
ATOM 3829 C C . THR A 1 490 ? 18.679 -2.876 2.368 1.00 69.19 490 THR A C 1
ATOM 3831 O O . THR A 1 490 ? 18.612 -2.957 1.143 1.00 69.19 490 THR A O 1
ATOM 3834 N N . LEU A 1 491 ? 19.164 -1.795 2.987 1.00 71.88 491 LEU A N 1
ATOM 3835 C CA . LEU A 1 491 ? 19.498 -0.518 2.351 1.00 71.88 491 LEU A CA 1
ATOM 3836 C C . LEU A 1 491 ? 20.989 -0.150 2.473 1.00 71.88 491 LEU A C 1
ATOM 3838 O O . LEU A 1 491 ? 21.365 0.969 2.141 1.00 71.88 491 LEU A O 1
ATOM 3842 N N . THR A 1 492 ? 21.863 -1.063 2.910 1.00 67.19 492 THR A N 1
ATOM 3843 C CA . THR A 1 492 ? 23.309 -0.810 3.120 1.00 67.19 492 THR A CA 1
ATOM 3844 C C . THR A 1 492 ? 24.035 -0.322 1.871 1.00 67.19 492 THR A C 1
ATOM 3846 O O . THR A 1 492 ? 25.073 0.331 1.970 1.00 67.19 492 THR A O 1
ATOM 3849 N N . TRP A 1 493 ? 23.501 -0.633 0.693 1.00 69.81 493 TRP A N 1
ATOM 3850 C CA . TRP A 1 493 ? 24.037 -0.206 -0.593 1.00 69.81 493 TRP A CA 1
ATOM 3851 C C . TRP A 1 493 ? 23.602 1.212 -0.993 1.00 69.81 493 TRP A C 1
ATOM 3853 O O . TRP A 1 493 ? 24.300 1.845 -1.780 1.00 69.81 493 TRP A O 1
ATOM 3863 N N . VAL A 1 494 ? 22.508 1.744 -0.434 1.00 70.88 494 VAL A N 1
ATOM 3864 C CA . VAL A 1 494 ? 21.945 3.054 -0.807 1.00 70.88 494 VAL A CA 1
ATOM 3865 C C . VAL A 1 494 ? 22.940 4.215 -0.637 1.00 70.88 494 VAL A C 1
ATOM 3867 O O . VAL A 1 494 ? 23.045 5.021 -1.566 1.00 70.88 494 VAL A O 1
ATOM 3870 N N . PRO A 1 495 ? 23.726 4.310 0.460 1.00 62.09 495 PRO A N 1
ATOM 3871 C CA . PRO A 1 495 ? 24.717 5.379 0.613 1.00 62.09 495 PRO A CA 1
ATOM 3872 C C . PRO A 1 495 ? 25.759 5.405 -0.513 1.00 62.09 495 PRO A C 1
ATOM 3874 O O . PRO A 1 495 ? 26.172 6.470 -0.956 1.00 62.09 495 PRO A O 1
ATOM 3877 N N . LYS A 1 496 ? 26.136 4.230 -1.034 1.00 59.19 496 LYS A N 1
ATOM 3878 C CA . LYS A 1 496 ? 27.127 4.066 -2.116 1.00 59.19 496 LYS A CA 1
ATOM 3879 C C . LYS A 1 496 ? 26.532 4.240 -3.520 1.00 59.19 496 LYS A C 1
ATOM 3881 O O . LYS A 1 496 ? 27.239 4.121 -4.518 1.00 59.19 496 LYS A O 1
ATOM 3886 N N . SER A 1 497 ? 25.231 4.502 -3.592 1.00 58.25 497 SER A N 1
ATOM 3887 C CA . SER A 1 497 ? 24.442 4.625 -4.818 1.00 58.25 497 SER A CA 1
ATOM 3888 C C . SER A 1 497 ? 24.096 6.084 -5.158 1.00 58.25 497 SER A C 1
ATOM 3890 O O . SER A 1 497 ? 23.250 6.354 -6.011 1.00 58.25 497 SER A O 1
ATOM 3892 N N . GLY A 1 498 ? 24.747 7.044 -4.488 1.00 56.00 498 GLY A N 1
ATOM 3893 C CA . GLY A 1 498 ? 24.617 8.476 -4.763 1.00 56.00 498 GLY A CA 1
ATOM 3894 C C . GLY A 1 498 ? 23.275 9.079 -4.348 1.00 56.00 498 GLY A C 1
ATOM 3895 O O . GLY A 1 498 ? 22.929 10.143 -4.844 1.00 56.00 498 GLY A O 1
ATOM 3896 N N . PHE A 1 499 ? 22.489 8.403 -3.501 1.00 53.91 499 PHE A N 1
ATOM 3897 C CA . PHE A 1 499 ? 21.226 8.925 -2.950 1.00 53.91 499 PHE A CA 1
ATOM 3898 C C . PHE A 1 499 ? 21.437 10.004 -1.868 1.00 53.91 499 PHE A C 1
ATOM 3900 O O . PHE A 1 499 ? 20.467 10.612 -1.422 1.00 53.91 499 PHE A O 1
ATOM 3907 N N . ILE A 1 500 ? 22.684 10.226 -1.442 1.00 54.41 500 ILE A N 1
ATOM 3908 C CA . ILE A 1 500 ? 23.071 11.138 -0.361 1.00 54.41 500 ILE A CA 1
ATOM 3909 C C . ILE A 1 500 ? 23.981 12.224 -0.942 1.00 54.41 500 ILE A C 1
ATOM 3911 O O . ILE A 1 500 ? 24.920 11.905 -1.671 1.00 54.41 500 ILE A O 1
ATOM 3915 N N . GLN A 1 501 ? 23.710 13.490 -0.616 1.00 52.09 501 GLN A N 1
ATOM 3916 C CA . GLN A 1 501 ? 24.621 14.603 -0.898 1.00 52.09 501 GLN A CA 1
ATOM 3917 C C . GLN A 1 501 ? 25.765 14.605 0.130 1.00 52.09 501 GLN A C 1
ATOM 3919 O O . GLN A 1 501 ? 25.523 14.485 1.334 1.00 52.09 501 GLN A O 1
ATOM 3924 N N . GLU A 1 502 ? 27.014 14.729 -0.327 1.00 42.75 502 GLU A N 1
ATOM 3925 C CA . GLU A 1 502 ? 28.169 14.904 0.562 1.00 42.75 502 GLU A CA 1
ATOM 3926 C C . GLU A 1 502 ? 28.002 16.194 1.386 1.00 42.75 502 GLU A C 1
ATOM 3928 O O . GLU A 1 502 ? 27.797 17.267 0.824 1.00 42.75 502 GLU A O 1
ATOM 3933 N N . GLY A 1 503 ? 28.081 16.097 2.720 1.00 44.31 503 GLY A N 1
ATOM 3934 C CA . GLY A 1 503 ? 28.067 17.266 3.617 1.00 44.31 503 GLY A CA 1
ATOM 3935 C C . GLY A 1 503 ? 26.895 17.379 4.599 1.00 44.31 503 GLY A C 1
ATOM 3936 O O . GLY A 1 503 ? 26.788 18.398 5.280 1.00 44.31 503 GLY A O 1
ATOM 3937 N N . LEU A 1 504 ? 26.038 16.360 4.725 1.00 45.50 504 LEU A N 1
ATOM 3938 C CA . LEU A 1 504 ? 24.974 16.334 5.738 1.00 45.50 504 LEU A CA 1
ATOM 3939 C C . LEU A 1 504 ? 25.548 16.326 7.164 1.00 45.50 504 LEU A C 1
ATOM 3941 O O . LEU A 1 504 ? 26.120 15.343 7.635 1.00 45.50 504 LEU A O 1
ATOM 3945 N N . SER A 1 505 ? 25.401 17.467 7.835 1.00 41.25 505 SER A N 1
ATOM 3946 C CA . SER A 1 505 ? 25.803 17.710 9.215 1.00 41.25 505 SER A CA 1
ATOM 3947 C C . SER A 1 505 ? 24.898 16.975 10.214 1.00 41.25 505 SER A C 1
ATOM 3949 O O . SER A 1 505 ? 23.723 16.703 9.981 1.00 41.25 505 SER A O 1
ATOM 3951 N N . SER A 1 506 ? 25.505 16.618 11.341 1.00 41.69 506 SER A N 1
ATOM 3952 C CA . SER A 1 506 ? 25.139 15.614 12.347 1.00 41.69 506 SER A CA 1
ATOM 3953 C C . SER A 1 506 ? 23.923 15.922 13.243 1.00 41.69 506 SER A C 1
ATOM 3955 O O . SER A 1 506 ? 23.911 15.550 14.417 1.00 41.69 506 SER A O 1
ATOM 3957 N N . SER A 1 507 ? 22.877 16.576 12.738 1.00 41.72 507 SER A N 1
ATOM 3958 C CA . SER A 1 507 ? 21.674 16.898 13.526 1.00 41.72 507 SER A CA 1
ATOM 3959 C C . SER A 1 507 ? 20.525 15.910 13.284 1.00 41.72 507 SER A C 1
ATOM 3961 O O . SER A 1 507 ? 19.458 16.253 12.781 1.00 41.72 507 SER A O 1
ATOM 3963 N N . GLY A 1 508 ? 20.731 14.653 13.681 1.00 49.34 508 GLY A N 1
ATOM 3964 C CA . GLY A 1 508 ? 19.688 13.628 13.687 1.00 49.34 508 GLY A CA 1
ATOM 3965 C C . GLY A 1 508 ? 20.238 12.217 13.856 1.00 49.34 508 GLY A C 1
ATOM 3966 O O . GLY A 1 508 ? 21.448 11.994 13.780 1.00 49.34 508 GLY A O 1
ATOM 3967 N N . ASN A 1 509 ? 19.337 11.255 14.058 1.00 52.44 509 ASN A N 1
ATOM 3968 C CA . ASN A 1 509 ? 19.677 9.841 13.971 1.00 52.44 509 ASN A CA 1
ATOM 3969 C C . ASN A 1 509 ? 20.146 9.556 12.537 1.00 52.44 509 ASN A C 1
ATOM 3971 O O . ASN A 1 509 ? 19.353 9.532 11.596 1.00 52.44 509 ASN A O 1
ATOM 3975 N N . THR A 1 510 ? 21.455 9.389 12.373 1.00 54.78 510 THR A N 1
ATOM 3976 C CA . THR A 1 510 ? 22.070 9.031 11.099 1.00 54.78 510 THR A CA 1
ATOM 3977 C C . THR A 1 510 ? 22.737 7.675 11.243 1.00 54.78 510 THR A C 1
ATOM 3979 O O . THR A 1 510 ? 23.374 7.400 12.258 1.00 54.78 510 THR A O 1
ATOM 3982 N N . ILE A 1 511 ? 22.606 6.808 10.240 1.00 51.97 511 ILE A N 1
ATOM 3983 C CA . ILE A 1 511 ? 23.452 5.611 10.155 1.00 51.97 511 ILE A CA 1
ATOM 3984 C C . ILE A 1 511 ? 24.198 5.660 8.831 1.00 51.97 511 ILE A C 1
ATOM 3986 O O . ILE A 1 511 ? 23.579 5.752 7.778 1.00 51.97 511 ILE A O 1
ATOM 3990 N N . ASN A 1 512 ? 25.530 5.617 8.874 1.00 50.31 512 ASN A N 1
ATOM 3991 C CA . ASN A 1 512 ? 26.391 5.764 7.693 1.00 50.31 512 ASN A CA 1
ATOM 3992 C C . ASN A 1 512 ? 26.109 7.054 6.884 1.00 50.31 512 ASN A C 1
ATOM 3994 O O . ASN A 1 512 ? 26.095 7.021 5.656 1.00 50.31 512 ASN A O 1
ATOM 3998 N N . GLY A 1 513 ? 25.853 8.179 7.569 1.00 52.72 513 GLY A N 1
ATOM 3999 C CA . GLY A 1 513 ? 25.577 9.484 6.941 1.00 52.72 513 GLY A CA 1
ATOM 4000 C C . GLY A 1 513 ? 24.141 9.669 6.441 1.00 52.72 513 GLY A C 1
ATOM 4001 O O . GLY A 1 513 ? 23.838 10.658 5.781 1.00 52.72 513 GLY A O 1
ATOM 4002 N N . PHE A 1 514 ? 23.254 8.723 6.748 1.00 59.16 514 PHE A N 1
ATOM 4003 C CA . PHE A 1 514 ? 21.917 8.678 6.191 1.00 59.16 514 PHE A CA 1
ATOM 4004 C C . PHE A 1 514 ? 20.834 8.950 7.239 1.00 59.16 514 PHE A C 1
ATOM 4006 O O . PHE A 1 514 ? 20.793 8.238 8.248 1.00 59.16 514 PHE A O 1
ATOM 4013 N N . PRO A 1 515 ? 19.956 9.943 7.022 1.00 65.19 515 PRO A N 1
ATOM 4014 C CA . PRO A 1 515 ? 18.869 10.226 7.941 1.00 65.19 515 PRO A CA 1
ATOM 4015 C C . PRO A 1 515 ? 17.824 9.119 7.895 1.00 65.19 515 PRO A C 1
ATOM 4017 O O . PRO A 1 515 ? 17.398 8.680 6.827 1.00 65.19 515 PRO A O 1
ATOM 4020 N N . TYR A 1 516 ? 17.387 8.687 9.069 1.00 65.25 516 TYR A N 1
ATOM 4021 C CA . TYR A 1 516 ? 16.280 7.754 9.195 1.00 65.25 516 TYR A CA 1
ATOM 4022 C C . TYR A 1 516 ? 15.342 8.192 10.307 1.00 65.25 516 TYR A C 1
ATOM 4024 O O . TYR A 1 516 ? 15.741 8.851 11.269 1.00 65.25 516 TYR A O 1
ATOM 4032 N N . MET A 1 517 ? 14.084 7.784 10.180 1.00 68.31 517 MET A N 1
ATOM 4033 C CA . MET A 1 517 ? 13.123 7.902 11.264 1.00 68.31 517 MET A CA 1
ATOM 4034 C C . MET A 1 517 ? 12.923 6.543 11.917 1.00 68.31 517 MET A C 1
ATOM 4036 O O . MET A 1 517 ? 12.679 5.549 11.231 1.00 68.31 517 MET A O 1
ATOM 4040 N N . GLU A 1 518 ? 12.971 6.517 13.245 1.00 63.72 518 GLU A N 1
ATOM 4041 C CA . GLU A 1 518 ? 12.374 5.435 14.011 1.00 63.72 518 GLU A CA 1
ATOM 4042 C C . GLU A 1 518 ? 10.968 5.846 14.440 1.00 63.72 518 GLU A C 1
ATOM 4044 O O . GLU A 1 518 ? 10.763 6.908 15.029 1.00 63.72 518 GLU A O 1
ATOM 4049 N N . PHE A 1 519 ? 9.985 5.020 14.102 1.00 66.00 519 PHE A N 1
ATOM 4050 C CA . PHE A 1 519 ? 8.594 5.374 14.327 1.00 66.00 519 PHE A CA 1
ATOM 4051 C C . PHE A 1 519 ? 8.219 5.302 15.821 1.00 66.00 519 PHE A C 1
ATOM 4053 O O . PHE A 1 519 ? 8.435 4.256 16.450 1.00 66.00 519 PHE A O 1
ATOM 4060 N N . PRO A 1 520 ? 7.615 6.361 16.398 1.00 61.88 520 PRO A N 1
ATOM 4061 C CA . PRO A 1 520 ? 7.189 6.354 17.790 1.00 61.88 520 PRO A CA 1
ATOM 4062 C C . PRO A 1 520 ? 6.079 5.317 17.989 1.00 61.88 520 PRO A C 1
ATOM 4064 O O . PRO A 1 520 ? 5.010 5.378 17.394 1.00 61.88 520 PRO A O 1
ATOM 4067 N N . CYS A 1 521 ? 6.351 4.313 18.815 1.00 66.25 521 CYS A N 1
ATOM 4068 C CA . CYS A 1 521 ? 5.406 3.245 19.116 1.00 66.25 521 CYS A CA 1
ATOM 4069 C C . CYS A 1 521 ? 4.374 3.687 20.175 1.00 66.25 521 CYS A C 1
ATOM 4071 O O . CYS A 1 521 ? 4.693 4.476 21.067 1.00 66.25 521 CYS A O 1
ATOM 4073 N N . TRP A 1 522 ? 3.167 3.104 20.158 1.00 71.62 522 TRP A N 1
ATOM 4074 C CA . TRP A 1 522 ? 2.163 3.283 21.220 1.00 71.62 522 TRP A CA 1
ATOM 4075 C C . TRP A 1 522 ? 2.606 2.628 22.524 1.00 71.62 522 TRP A C 1
ATOM 4077 O O . TRP A 1 522 ? 2.364 1.448 22.770 1.00 71.62 522 TRP A O 1
ATOM 4087 N N . THR A 1 523 ? 3.306 3.392 23.350 1.00 67.25 523 THR A N 1
ATOM 4088 C CA . THR A 1 523 ? 3.941 2.881 24.571 1.00 67.25 523 THR A CA 1
ATOM 4089 C C . THR A 1 523 ? 3.222 3.295 25.848 1.00 67.25 523 THR A C 1
ATOM 4091 O O . THR A 1 523 ? 3.543 2.760 26.908 1.00 67.25 523 THR A O 1
ATOM 4094 N N . THR A 1 524 ? 2.245 4.202 25.760 1.00 80.31 524 THR A N 1
ATOM 4095 C CA . THR A 1 524 ? 1.542 4.770 26.915 1.00 80.31 524 THR A CA 1
ATOM 4096 C C . THR A 1 524 ? 0.045 4.476 26.871 1.00 80.31 524 THR A C 1
ATOM 4098 O O . THR A 1 524 ? -0.537 4.220 25.811 1.00 80.31 524 THR A O 1
ATOM 4101 N N . ARG A 1 525 ? -0.594 4.510 28.045 1.00 85.50 525 ARG A N 1
ATOM 4102 C CA . ARG A 1 525 ? -2.045 4.321 28.175 1.00 85.50 525 ARG A CA 1
ATOM 4103 C C . ARG A 1 525 ? -2.808 5.469 27.535 1.00 85.50 525 ARG A C 1
ATOM 4105 O O . ARG A 1 525 ? -3.835 5.256 26.898 1.00 85.50 525 ARG A O 1
ATOM 4112 N N . GLU A 1 526 ? -2.269 6.666 27.678 1.00 87.31 526 GLU A N 1
ATOM 4113 C CA . GLU A 1 526 ? -2.840 7.920 27.216 1.00 87.31 526 GLU A CA 1
ATOM 4114 C C . GLU A 1 526 ? -2.975 7.934 25.690 1.00 87.31 526 GLU A C 1
ATOM 4116 O O . GLU A 1 526 ? -3.996 8.394 25.187 1.00 87.31 526 GLU A O 1
ATOM 4121 N N . SER A 1 527 ? -2.015 7.365 24.948 1.00 84.00 527 SER A N 1
ATOM 4122 C CA . SER A 1 527 ? -2.111 7.233 23.486 1.00 84.00 527 SER A CA 1
ATOM 4123 C C . SER A 1 527 ? -3.303 6.372 23.061 1.00 84.00 527 SER A C 1
ATOM 4125 O O . SER A 1 527 ? -4.072 6.778 22.191 1.00 84.00 527 SER A O 1
ATOM 4127 N N . VAL A 1 528 ? -3.497 5.217 23.709 1.00 87.12 528 VAL A N 1
ATOM 4128 C CA . VAL A 1 528 ? -4.612 4.302 23.406 1.00 87.12 528 VAL A CA 1
ATOM 4129 C C . VAL A 1 528 ? -5.951 4.946 23.762 1.00 87.12 528 VAL A C 1
ATOM 4131 O O . VAL A 1 528 ? -6.875 4.935 22.953 1.00 87.12 528 VAL A O 1
ATOM 4134 N N . VAL A 1 529 ? -6.049 5.542 24.954 1.00 90.75 529 VAL A N 1
ATOM 4135 C CA . VAL A 1 529 ? -7.269 6.220 25.421 1.00 90.75 529 VAL A CA 1
ATOM 4136 C C . VAL A 1 529 ? -7.618 7.393 24.510 1.00 90.75 529 VAL A C 1
ATOM 4138 O O . VAL A 1 529 ? -8.760 7.501 24.077 1.00 90.75 529 VAL A O 1
ATOM 4141 N N . SER A 1 530 ? -6.641 8.235 24.162 1.00 88.94 530 SER A N 1
ATOM 4142 C CA . SER A 1 530 ? -6.838 9.362 23.244 1.00 88.94 530 SER A CA 1
ATOM 4143 C C . SER A 1 530 ? -7.365 8.894 21.887 1.00 88.94 530 SER A C 1
ATOM 4145 O O . SER A 1 530 ? -8.299 9.482 21.346 1.00 88.94 530 SER A O 1
ATOM 4147 N N . TYR A 1 531 ? -6.845 7.782 21.363 1.00 89.19 531 TYR A N 1
ATOM 4148 C CA . TYR A 1 531 ? -7.344 7.219 20.113 1.00 89.19 531 TYR A CA 1
ATOM 4149 C C . TYR A 1 531 ? -8.770 6.665 20.224 1.00 89.19 531 TYR A C 1
ATOM 4151 O O . TYR A 1 531 ? -9.581 6.902 19.333 1.00 89.19 531 TYR A O 1
ATOM 4159 N N . ILE A 1 532 ? -9.117 5.981 21.318 1.00 92.19 532 ILE A N 1
ATOM 4160 C CA . ILE A 1 532 ? -10.496 5.518 21.557 1.00 92.19 532 ILE A CA 1
ATOM 4161 C C . ILE A 1 532 ? -11.454 6.710 21.662 1.00 92.19 532 ILE A C 1
ATOM 4163 O O . ILE A 1 532 ? -12.529 6.686 21.068 1.00 92.19 532 ILE A O 1
ATOM 4167 N N . VAL A 1 533 ? -11.044 7.789 22.334 1.00 92.25 533 VAL A N 1
ATOM 4168 C CA . VAL A 1 533 ? -11.812 9.041 22.383 1.00 92.25 533 VAL A CA 1
ATOM 4169 C C . VAL A 1 533 ? -11.995 9.630 20.981 1.00 92.25 533 VAL A C 1
ATOM 4171 O O . VAL A 1 533 ? -13.096 10.065 20.653 1.00 92.25 533 VAL A O 1
ATOM 4174 N N . LYS A 1 534 ? -10.969 9.589 20.117 1.00 89.94 534 LYS A N 1
ATOM 4175 C CA . LYS A 1 534 ? -11.111 9.985 18.705 1.00 89.94 534 LYS A CA 1
ATOM 4176 C C . LYS A 1 534 ? -12.141 9.120 17.971 1.00 89.94 534 LYS A C 1
ATOM 4178 O O . LYS A 1 534 ? -13.016 9.683 17.325 1.00 89.94 534 LYS A O 1
ATOM 4183 N N . ILE A 1 535 ? -12.103 7.788 18.118 1.00 93.19 535 ILE A N 1
ATOM 4184 C CA . ILE A 1 535 ? -13.128 6.887 17.548 1.00 93.19 535 ILE A CA 1
ATOM 4185 C C . ILE A 1 535 ? -14.520 7.317 18.021 1.00 93.19 535 ILE A C 1
ATOM 4187 O O . ILE A 1 535 ? -15.407 7.545 17.202 1.00 93.19 535 ILE A O 1
ATOM 4191 N N . ARG A 1 536 ? -14.693 7.479 19.336 1.00 94.00 536 ARG A N 1
ATOM 4192 C CA . ARG A 1 536 ? -15.962 7.862 19.963 1.00 94.00 536 ARG A CA 1
ATOM 4193 C C . ARG A 1 536 ? -16.495 9.193 19.430 1.00 94.00 536 ARG A C 1
ATOM 4195 O O . ARG A 1 536 ? -17.687 9.315 19.173 1.00 94.00 536 ARG A O 1
ATOM 4202 N N . ASN A 1 537 ? -15.626 10.184 19.245 1.00 91.25 537 ASN A N 1
ATOM 4203 C CA . ASN A 1 537 ? -16.012 11.514 18.770 1.00 91.25 537 ASN A CA 1
ATOM 4204 C C . ASN A 1 537 ? -16.434 11.537 17.293 1.00 91.25 537 ASN A C 1
ATOM 4206 O O . ASN A 1 537 ? -17.143 12.454 16.886 1.00 91.25 537 ASN A O 1
ATOM 4210 N N . LEU A 1 538 ? -16.016 10.547 16.500 1.00 88.62 538 LEU A N 1
ATOM 4211 C CA . LEU A 1 538 ? -16.398 10.419 15.090 1.00 88.62 538 LEU A CA 1
ATOM 4212 C C . LEU A 1 538 ? -17.756 9.737 14.904 1.00 88.62 538 LEU A C 1
ATOM 4214 O O . LEU A 1 538 ? -18.378 9.892 13.853 1.00 88.62 538 LEU A O 1
ATOM 4218 N N . LEU A 1 539 ? -18.225 8.995 15.909 1.00 91.75 539 LEU A N 1
ATOM 4219 C CA . LEU A 1 539 ? -19.566 8.425 15.903 1.00 91.75 539 LEU A CA 1
ATOM 4220 C C . LEU A 1 539 ? -20.591 9.556 16.035 1.00 91.75 539 LEU A C 1
ATOM 4222 O O . LEU A 1 539 ? -20.515 10.382 16.944 1.00 91.75 539 LEU A O 1
ATOM 4226 N N . GLN A 1 540 ? -21.557 9.602 15.120 1.00 86.81 540 GLN A N 1
ATOM 4227 C CA . GLN A 1 540 ? -22.615 10.618 15.149 1.00 86.81 540 GLN A CA 1
ATOM 4228 C C . GLN A 1 540 ? -23.724 10.272 16.149 1.00 86.81 540 GLN A C 1
ATOM 4230 O O . GLN A 1 540 ? -24.356 11.167 16.700 1.00 86.81 540 GLN A O 1
ATOM 4235 N N . ASP A 1 541 ? -23.936 8.981 16.384 1.00 89.31 541 ASP A N 1
ATOM 4236 C CA . ASP A 1 541 ? -25.002 8.447 17.221 1.00 89.31 541 ASP A CA 1
ATOM 4237 C C . ASP A 1 541 ? -24.531 8.245 18.672 1.00 89.31 541 ASP A C 1
ATOM 4239 O O . ASP A 1 541 ? -23.498 7.619 18.921 1.00 89.31 541 ASP A O 1
ATOM 4243 N N . GLU A 1 542 ? -25.284 8.783 19.635 1.00 93.00 542 GLU A N 1
ATOM 4244 C CA . GLU A 1 542 ? -24.998 8.616 21.065 1.00 93.00 542 GLU A CA 1
ATOM 4245 C C . GLU A 1 542 ? -25.202 7.169 21.528 1.00 93.00 542 GLU A C 1
ATOM 4247 O O . GLU A 1 542 ? -24.467 6.712 22.404 1.00 93.00 542 GLU A O 1
ATOM 4252 N N . GLU A 1 543 ? -26.125 6.415 20.923 1.00 93.44 543 GLU A N 1
ATOM 4253 C CA . GLU A 1 543 ? -26.287 4.992 21.233 1.00 93.44 543 GLU A CA 1
ATOM 4254 C C . GLU A 1 543 ? -25.031 4.214 20.819 1.00 93.44 543 GLU A C 1
ATOM 4256 O O . GLU A 1 543 ? -24.441 3.514 21.643 1.00 93.44 543 GLU A O 1
ATOM 4261 N N . ALA A 1 544 ? -24.531 4.428 19.598 1.00 93.06 544 ALA A N 1
ATOM 4262 C CA . ALA A 1 544 ? -23.263 3.855 19.145 1.00 93.06 544 ALA A CA 1
ATOM 4263 C C . ALA A 1 544 ? -22.068 4.218 20.052 1.00 93.06 544 ALA A C 1
ATOM 4265 O O . ALA A 1 544 ? -21.187 3.380 20.267 1.00 93.06 544 ALA A O 1
ATOM 4266 N N . LYS A 1 545 ? -22.027 5.437 20.613 1.00 95.12 545 LYS A N 1
ATOM 4267 C CA . LYS A 1 545 ? -20.993 5.840 21.589 1.00 95.12 545 LYS A CA 1
ATOM 4268 C C . LYS A 1 545 ? -21.106 5.056 22.892 1.00 95.12 545 LYS A C 1
ATOM 4270 O O . LYS A 1 545 ? -20.097 4.540 23.362 1.00 95.12 545 LYS A O 1
ATOM 4275 N N . LEU A 1 546 ? -22.312 4.929 23.447 1.00 94.75 546 LEU A N 1
ATOM 4276 C CA . LEU A 1 546 ? -22.551 4.147 24.664 1.00 94.75 546 LEU A CA 1
ATOM 4277 C C . LEU A 1 546 ? -22.213 2.665 24.459 1.00 94.75 546 LEU A C 1
ATOM 4279 O O . LEU A 1 546 ? -21.622 2.038 25.338 1.00 94.75 546 LEU A O 1
ATOM 4283 N N . VAL A 1 547 ? -22.533 2.114 23.285 1.00 94.62 547 VAL A N 1
ATOM 4284 C CA . VAL A 1 547 ? -22.148 0.747 22.911 1.00 94.62 547 VAL A CA 1
ATOM 4285 C C . VAL A 1 547 ? -20.626 0.615 22.849 1.00 94.62 547 VAL A C 1
ATOM 4287 O O . VAL A 1 547 ? -20.084 -0.320 23.432 1.00 94.62 547 VAL A O 1
ATOM 4290 N N . LEU A 1 548 ? -19.918 1.548 22.201 1.00 95.06 548 LEU A N 1
ATOM 4291 C CA . LEU A 1 548 ? -18.450 1.548 22.158 1.00 95.06 548 LEU A CA 1
ATOM 4292 C C . LEU A 1 548 ? -17.838 1.588 23.565 1.00 95.06 548 LEU A C 1
ATOM 4294 O O . LEU A 1 548 ? -16.936 0.799 23.852 1.00 95.06 548 LEU A O 1
ATOM 4298 N N . ASP A 1 549 ? -18.350 2.462 24.434 1.00 94.12 549 ASP A N 1
ATOM 4299 C CA . ASP A 1 549 ? -17.895 2.602 25.821 1.00 94.12 549 ASP A CA 1
ATOM 4300 C C . ASP A 1 549 ? -18.109 1.291 26.610 1.00 94.12 549 ASP A C 1
ATOM 4302 O O . ASP A 1 549 ? -17.240 0.875 27.377 1.00 94.12 549 ASP A O 1
ATOM 4306 N N . GLY A 1 550 ? -19.222 0.587 26.367 1.00 94.44 550 GLY A N 1
ATOM 4307 C CA . GLY A 1 550 ? -19.504 -0.727 26.957 1.00 94.44 550 GLY A CA 1
ATOM 4308 C C . GLY A 1 550 ? -18.636 -1.871 26.415 1.00 94.44 550 GLY A C 1
ATOM 4309 O O . GLY A 1 550 ? -18.316 -2.799 27.155 1.00 94.44 550 GLY A O 1
ATOM 4310 N N . LEU A 1 551 ? -18.226 -1.814 25.144 1.00 94.81 551 LEU A N 1
ATOM 4311 C CA . LEU A 1 551 ? -17.361 -2.827 24.523 1.00 94.81 551 LEU A CA 1
ATOM 4312 C C . LEU A 1 551 ? -15.876 -2.672 24.891 1.00 94.81 551 LEU A C 1
ATOM 4314 O O . LEU A 1 551 ? -15.117 -3.640 24.812 1.00 94.81 551 LEU A O 1
ATOM 4318 N N . LEU A 1 552 ? -15.445 -1.465 25.268 1.00 94.75 552 LEU A N 1
ATOM 4319 C CA . LEU A 1 552 ? -14.050 -1.137 25.582 1.00 94.75 552 LEU A CA 1
ATOM 4320 C C . LEU A 1 552 ? -13.886 -0.656 27.034 1.00 94.75 552 LEU A C 1
ATOM 4322 O O . LEU A 1 552 ? -13.446 0.476 27.260 1.00 94.75 552 LEU A O 1
ATOM 4326 N N . PRO A 1 553 ? -14.173 -1.507 28.037 1.00 94.50 553 PRO A N 1
ATOM 4327 C CA . PRO A 1 553 ? -14.027 -1.118 29.432 1.00 94.50 553 PRO A CA 1
ATOM 4328 C C . PRO A 1 553 ? -12.547 -0.856 29.800 1.00 94.50 553 PRO A C 1
ATOM 4330 O O . PRO A 1 553 ? -11.628 -1.334 29.116 1.00 94.50 553 PRO A O 1
ATOM 4333 N N . PRO A 1 554 ? -12.260 -0.123 30.895 1.00 93.81 554 PRO A N 1
ATOM 4334 C CA . PRO A 1 554 ? -10.893 0.194 31.324 1.00 93.81 554 PRO A CA 1
ATOM 4335 C C . PRO A 1 554 ? -9.975 -1.028 31.488 1.00 93.81 554 PRO A C 1
ATOM 4337 O O . PRO A 1 554 ? -8.757 -0.924 31.293 1.00 93.81 554 PRO A O 1
ATOM 4340 N N . GLU A 1 555 ? -10.537 -2.184 31.833 1.00 94.44 555 GLU A N 1
ATOM 4341 C CA . GLU A 1 555 ? -9.854 -3.472 31.947 1.00 94.44 555 GLU A CA 1
ATOM 4342 C C . GLU A 1 555 ? -9.366 -3.971 30.583 1.00 94.44 555 GLU A C 1
ATOM 4344 O O . GLU A 1 555 ? -8.226 -4.429 30.476 1.00 94.44 555 GLU A O 1
ATOM 4349 N N . ALA A 1 556 ? -10.174 -3.817 29.527 1.00 93.69 556 ALA A N 1
ATOM 4350 C CA . ALA A 1 556 ? -9.793 -4.175 28.162 1.00 93.69 556 ALA A CA 1
ATOM 4351 C C . ALA A 1 556 ? -8.616 -3.320 27.680 1.00 93.69 556 ALA A C 1
ATOM 4353 O O . ALA A 1 556 ? -7.635 -3.848 27.153 1.00 93.69 556 ALA A O 1
ATOM 4354 N N . ILE A 1 557 ? -8.665 -2.008 27.938 1.00 92.50 557 ILE A N 1
ATOM 4355 C CA . ILE A 1 557 ? -7.574 -1.072 27.620 1.00 92.50 557 ILE A CA 1
ATOM 4356 C C . ILE A 1 557 ? -6.295 -1.463 28.363 1.00 92.50 557 ILE A C 1
ATOM 4358 O O . ILE A 1 557 ? -5.221 -1.540 27.764 1.00 92.50 557 ILE A O 1
ATOM 4362 N N . SER A 1 558 ? -6.413 -1.760 29.659 1.00 91.25 558 SER A N 1
ATOM 4363 C CA . SER A 1 558 ? -5.280 -2.181 30.489 1.00 91.25 558 SER A CA 1
ATOM 4364 C C . SER A 1 558 ? -4.639 -3.462 29.954 1.00 91.25 558 SER A C 1
ATOM 4366 O O . SER A 1 558 ? -3.415 -3.524 29.840 1.00 91.25 558 SER A O 1
ATOM 4368 N N . LEU A 1 559 ? -5.450 -4.451 29.563 1.00 90.06 559 LEU A N 1
ATOM 4369 C CA . LEU A 1 559 ? -4.954 -5.711 29.013 1.00 90.06 559 LEU A CA 1
ATOM 4370 C C . LEU A 1 559 ? -4.308 -5.522 27.632 1.00 90.06 559 LEU A C 1
ATOM 4372 O O . LEU A 1 559 ? -3.240 -6.081 27.387 1.00 90.06 559 LEU A O 1
ATOM 4376 N N . MET A 1 560 ? -4.900 -4.708 26.749 1.00 89.38 560 MET A N 1
ATOM 4377 C CA . MET A 1 560 ? -4.306 -4.361 25.450 1.00 89.38 560 MET A CA 1
ATOM 4378 C C . MET A 1 560 ? -2.925 -3.733 25.622 1.00 89.38 560 MET A C 1
ATOM 4380 O O . MET A 1 560 ? -1.975 -4.158 24.970 1.00 89.38 560 MET A O 1
ATOM 4384 N N . ILE A 1 561 ? -2.794 -2.757 26.524 1.00 84.25 561 ILE A N 1
ATOM 4385 C CA . ILE A 1 561 ? -1.507 -2.113 26.801 1.00 84.25 561 ILE A CA 1
ATOM 4386 C C . ILE A 1 561 ? -0.534 -3.126 27.375 1.00 84.25 561 ILE A C 1
ATOM 4388 O O . ILE A 1 561 ? 0.588 -3.187 26.902 1.00 84.25 561 ILE A O 1
ATOM 4392 N N . GLN A 1 562 ? -0.952 -3.934 28.351 1.00 82.94 562 GLN A N 1
ATOM 4393 C CA . GLN A 1 562 ? -0.082 -4.919 28.988 1.00 82.94 562 GLN A CA 1
ATOM 4394 C C . GLN A 1 562 ? 0.468 -5.942 27.986 1.00 82.94 562 GLN A C 1
ATOM 4396 O O . GLN A 1 562 ? 1.651 -6.266 28.047 1.00 82.94 562 GLN A O 1
ATOM 4401 N N . ARG A 1 563 ? -0.373 -6.449 27.077 1.00 82.12 563 ARG A N 1
ATOM 4402 C CA . ARG A 1 563 ? -0.019 -7.571 26.193 1.00 82.12 563 ARG A CA 1
ATOM 4403 C C . ARG A 1 563 ? 0.494 -7.156 24.817 1.00 82.12 563 ARG A C 1
ATOM 4405 O O . ARG A 1 563 ? 1.205 -7.920 24.173 1.00 82.12 563 ARG A O 1
ATOM 4412 N N . LEU A 1 564 ? 0.155 -5.954 24.354 1.00 81.81 564 LEU A N 1
ATOM 4413 C CA . LEU A 1 564 ? 0.473 -5.460 23.008 1.00 81.81 564 LEU A CA 1
ATOM 4414 C C . LEU A 1 564 ? 1.290 -4.154 23.044 1.00 81.81 564 LEU A C 1
ATOM 4416 O O . LEU A 1 564 ? 1.214 -3.352 22.108 1.00 81.81 564 LEU A O 1
ATOM 4420 N N . VAL A 1 565 ? 2.071 -3.938 24.115 1.00 74.12 565 VAL A N 1
ATOM 4421 C CA . VAL A 1 565 ? 2.902 -2.736 24.330 1.00 74.12 565 VAL A CA 1
ATOM 4422 C C . VAL A 1 565 ? 3.673 -2.364 23.062 1.00 74.12 565 VAL A C 1
ATOM 4424 O O . VAL A 1 565 ? 4.400 -3.171 22.480 1.00 74.12 565 VAL A O 1
ATOM 4427 N N . GLY A 1 566 ? 3.574 -1.100 22.655 1.00 69.69 566 GLY A N 1
ATOM 4428 C CA . GLY A 1 566 ? 4.335 -0.563 21.532 1.00 69.69 566 GLY A CA 1
ATOM 4429 C C . GLY A 1 566 ? 3.786 -0.945 20.158 1.00 69.69 566 GLY A C 1
ATOM 4430 O O . GLY A 1 566 ? 4.393 -0.579 19.155 1.00 69.69 566 GLY A O 1
ATOM 4431 N N . ARG A 1 567 ? 2.659 -1.664 20.065 1.00 75.31 567 ARG A N 1
ATOM 4432 C CA . ARG A 1 567 ? 2.138 -2.148 18.782 1.00 75.31 567 ARG A CA 1
ATOM 4433 C C . ARG A 1 567 ? 0.740 -1.608 18.478 1.00 75.31 567 ARG A C 1
ATOM 4435 O O . ARG A 1 567 ? -0.272 -2.231 18.788 1.00 75.31 567 ARG A O 1
ATOM 4442 N N . PHE A 1 568 ? 0.679 -0.489 17.767 1.00 80.44 568 PHE A N 1
ATOM 4443 C CA . PHE A 1 568 ? -0.580 0.109 17.321 1.00 80.44 568 PHE A CA 1
ATOM 4444 C C . PHE A 1 568 ? -1.447 -0.807 16.464 1.00 80.44 568 PHE A C 1
ATOM 4446 O O . PHE A 1 568 ? -2.637 -0.937 16.731 1.00 80.44 568 PHE A O 1
ATOM 4453 N N . ARG A 1 569 ? -0.904 -1.416 15.396 1.00 85.44 569 ARG A N 1
ATOM 4454 C CA . ARG A 1 569 ? -1.748 -2.193 14.471 1.00 85.44 569 ARG A CA 1
ATOM 4455 C C . ARG A 1 569 ? -2.389 -3.390 15.185 1.00 85.44 569 ARG A C 1
ATOM 4457 O O . ARG A 1 569 ? -3.575 -3.609 14.981 1.00 85.44 569 ARG A O 1
ATOM 4464 N N . PRO A 1 570 ? -1.672 -4.135 16.043 1.00 87.12 570 PRO A N 1
ATOM 4465 C CA . PRO A 1 570 ? -2.286 -5.103 16.946 1.00 87.12 570 PRO A CA 1
ATOM 4466 C C . PRO A 1 570 ? -3.370 -4.523 17.854 1.00 87.12 570 PRO A C 1
ATOM 4468 O O . PRO A 1 570 ? -4.455 -5.091 17.890 1.00 87.12 570 PRO A O 1
ATOM 4471 N N . ILE A 1 571 ? -3.126 -3.393 18.529 1.00 89.31 571 ILE A N 1
ATOM 4472 C CA . ILE A 1 571 ? -4.136 -2.755 19.394 1.00 89.31 571 ILE A CA 1
ATOM 4473 C C . ILE A 1 571 ? -5.380 -2.365 18.583 1.00 89.31 571 ILE A C 1
ATOM 4475 O O . ILE A 1 571 ? -6.493 -2.728 18.948 1.00 89.31 571 ILE A O 1
ATOM 4479 N N . THR A 1 572 ? -5.215 -1.703 17.438 1.00 91.25 572 THR A N 1
ATOM 4480 C CA . THR A 1 572 ? -6.345 -1.348 16.567 1.00 91.25 572 THR A CA 1
ATOM 4481 C C . THR A 1 572 ? -7.048 -2.571 16.001 1.00 91.25 572 THR A C 1
ATOM 4483 O O . THR A 1 572 ? -8.267 -2.557 15.931 1.00 91.25 572 THR A O 1
ATOM 4486 N N . LYS A 1 573 ? -6.342 -3.663 15.681 1.00 91.38 573 LYS A N 1
ATOM 4487 C CA . LYS A 1 573 ? -6.981 -4.931 15.293 1.00 91.38 573 LYS A CA 1
ATOM 4488 C C . LYS A 1 573 ? -7.786 -5.569 16.422 1.00 91.38 573 LYS A C 1
ATOM 4490 O O . LYS A 1 573 ? -8.810 -6.184 16.139 1.00 91.38 573 LYS A O 1
ATOM 4495 N N . VAL A 1 574 ? -7.349 -5.438 17.677 1.00 93.69 574 VAL A N 1
ATOM 4496 C CA . VAL A 1 574 ? -8.162 -5.852 18.828 1.00 93.69 574 VAL A CA 1
ATOM 4497 C C . VAL A 1 574 ? -9.435 -5.016 18.884 1.00 93.69 574 VAL A C 1
ATOM 4499 O O . VAL A 1 574 ? -10.511 -5.594 18.970 1.00 93.69 574 VAL A O 1
ATOM 4502 N N . ILE A 1 575 ? -9.333 -3.689 18.762 1.00 94.50 575 ILE A N 1
ATOM 4503 C CA . ILE A 1 575 ? -10.503 -2.797 18.754 1.00 94.50 575 ILE A CA 1
ATOM 4504 C C . ILE A 1 575 ? -11.448 -3.148 17.592 1.00 94.50 575 ILE A C 1
ATOM 4506 O O . ILE A 1 575 ? -12.642 -3.319 17.810 1.00 94.50 575 ILE A O 1
ATOM 4510 N N . GLU A 1 576 ? -10.926 -3.335 16.375 1.00 94.00 576 GLU A N 1
ATOM 4511 C CA . GLU A 1 576 ? -11.701 -3.778 15.205 1.00 94.00 576 GLU A CA 1
ATOM 4512 C C . GLU A 1 576 ? -12.435 -5.095 15.478 1.00 94.00 576 GLU A C 1
ATOM 4514 O O . GLU A 1 576 ? -13.622 -5.198 15.178 1.00 94.00 576 GLU A O 1
ATOM 4519 N N . LYS A 1 577 ? -11.751 -6.081 16.079 1.00 92.88 577 LYS A N 1
ATOM 4520 C CA . LYS A 1 577 ? -12.336 -7.387 16.414 1.00 92.88 577 LYS A CA 1
ATOM 4521 C C . LYS A 1 577 ? -13.390 -7.278 17.521 1.00 92.88 577 LYS A C 1
ATOM 4523 O O . LYS A 1 577 ? -14.413 -7.943 17.438 1.00 92.88 577 LYS A O 1
ATOM 4528 N N . ILE A 1 578 ? -13.177 -6.440 18.534 1.00 94.12 578 ILE A N 1
ATOM 4529 C CA . ILE A 1 578 ? -14.163 -6.179 19.596 1.00 94.12 578 ILE A CA 1
ATOM 4530 C C . ILE A 1 578 ? -15.439 -5.576 19.004 1.00 94.12 578 ILE A C 1
ATOM 4532 O O . ILE A 1 578 ? -16.537 -6.041 19.301 1.00 94.12 578 ILE A O 1
ATOM 4536 N N . ILE A 1 579 ? -15.291 -4.580 18.127 1.00 92.88 579 ILE A N 1
ATOM 4537 C CA . ILE A 1 579 ? -16.417 -3.940 17.437 1.00 92.88 579 ILE A CA 1
ATOM 4538 C C . ILE A 1 579 ? -17.140 -4.943 16.525 1.00 92.88 579 ILE A C 1
ATOM 4540 O O . ILE A 1 579 ? -18.368 -4.979 16.513 1.00 92.88 579 ILE A O 1
ATOM 4544 N N . GLU A 1 580 ? -16.388 -5.772 15.794 1.00 91.06 580 GLU A N 1
ATOM 4545 C CA . GLU A 1 580 ? -16.920 -6.832 14.927 1.00 91.06 580 GLU A CA 1
ATOM 4546 C C . GLU A 1 580 ? -17.740 -7.865 15.717 1.00 91.06 580 GLU A C 1
ATOM 4548 O O . GLU A 1 580 ? -18.829 -8.234 15.281 1.00 91.06 580 GLU A O 1
ATOM 4553 N N . LEU A 1 581 ? -17.242 -8.307 16.879 1.00 90.44 581 LEU A N 1
ATOM 4554 C CA . LEU A 1 581 ? -17.950 -9.239 17.764 1.00 90.44 581 LEU A CA 1
ATOM 4555 C C . LEU A 1 581 ? -19.200 -8.596 18.375 1.00 90.44 581 LEU A C 1
ATOM 4557 O O . LEU A 1 581 ? -20.240 -9.243 18.504 1.00 90.44 581 LEU A O 1
ATOM 4561 N N . GLY A 1 582 ? -19.099 -7.325 18.772 1.00 90.00 582 GLY A N 1
ATOM 4562 C CA . GLY A 1 582 ? -20.185 -6.604 19.427 1.00 90.00 582 GLY A CA 1
ATOM 4563 C C . GLY A 1 582 ? -20.594 -7.206 20.777 1.00 90.00 582 GLY A C 1
ATOM 4564 O O . GLY A 1 582 ? -21.725 -6.984 21.214 1.00 90.00 582 GLY A O 1
ATOM 4565 N N . ASP A 1 583 ? -19.718 -7.988 21.407 1.00 90.81 583 ASP A N 1
ATOM 4566 C CA . ASP A 1 583 ? -19.928 -8.651 22.695 1.00 90.81 583 ASP A CA 1
ATOM 4567 C C . ASP A 1 583 ? -19.060 -7.981 23.782 1.00 90.81 583 ASP A C 1
ATOM 4569 O O . ASP A 1 583 ? -17.828 -8.015 23.659 1.00 90.81 583 ASP A O 1
ATOM 4573 N N . PRO A 1 584 ? -19.659 -7.382 24.835 1.00 90.06 584 PRO A N 1
ATOM 4574 C CA . PRO A 1 584 ? -18.931 -6.773 25.952 1.00 90.06 584 PRO A CA 1
ATOM 4575 C C . PRO A 1 584 ? -17.989 -7.721 26.700 1.00 90.06 584 PRO A C 1
ATOM 4577 O O . PRO A 1 584 ? -17.060 -7.246 27.347 1.00 90.06 584 PRO A O 1
ATOM 4580 N N . ASP A 1 585 ? -18.178 -9.038 26.601 1.00 91.75 585 ASP A N 1
ATOM 4581 C CA . ASP A 1 585 ? -17.283 -10.026 27.217 1.00 91.75 585 ASP A CA 1
ATOM 4582 C C . ASP A 1 585 ? -16.225 -10.572 26.235 1.00 91.75 585 ASP A C 1
ATOM 4584 O O . ASP A 1 585 ? -15.222 -11.175 26.640 1.00 91.75 585 ASP A O 1
ATOM 4588 N N . GLY A 1 586 ? -16.383 -10.293 24.936 1.00 92.06 586 GLY A N 1
ATOM 4589 C CA . GLY A 1 586 ? -15.540 -10.807 23.854 1.00 92.06 586 GLY A CA 1
ATOM 4590 C C . GLY A 1 586 ? -14.135 -10.194 23.773 1.00 92.06 586 GLY A C 1
ATOM 4591 O O . GLY A 1 586 ? -13.262 -10.718 23.073 1.00 92.06 586 GLY A O 1
ATOM 4592 N N . TRP A 1 587 ? -13.851 -9.107 24.500 1.00 95.25 587 TRP A N 1
ATOM 4593 C CA . TRP A 1 587 ? -12.556 -8.416 24.410 1.00 95.25 587 TRP A CA 1
ATOM 4594 C C . TRP A 1 587 ? -11.372 -9.253 24.897 1.00 95.25 587 TRP A C 1
ATOM 4596 O O . TRP A 1 587 ? -10.278 -9.129 24.343 1.00 95.25 587 TRP A O 1
ATOM 4606 N N . LYS A 1 588 ? -11.564 -10.147 25.878 1.00 94.88 588 LYS A N 1
ATOM 4607 C CA . LYS A 1 588 ? -10.495 -11.052 26.345 1.00 94.88 588 LYS A CA 1
ATOM 4608 C C . LYS A 1 588 ? -10.064 -12.007 25.239 1.00 94.88 588 LYS A C 1
ATOM 4610 O O . LYS A 1 588 ? -8.868 -12.188 25.006 1.00 94.88 588 LYS A O 1
ATOM 4615 N N . GLU A 1 589 ? -11.038 -12.583 24.539 1.00 94.75 589 GLU A N 1
ATOM 4616 C CA . GLU A 1 589 ? -10.790 -13.459 23.397 1.00 94.75 589 GLU A CA 1
ATOM 4617 C C . GLU A 1 589 ? -10.148 -12.683 22.241 1.00 94.75 589 GLU A C 1
ATOM 4619 O O . GLU A 1 589 ? -9.213 -13.171 21.602 1.00 94.75 589 GLU A O 1
ATOM 4624 N N . ALA A 1 590 ? -10.589 -11.446 21.993 1.00 94.75 590 ALA A N 1
ATOM 4625 C CA . ALA A 1 590 ? -9.999 -10.595 20.969 1.00 94.75 590 ALA A CA 1
ATOM 4626 C C . ALA A 1 590 ? -8.514 -10.300 21.243 1.00 94.75 590 ALA A C 1
ATOM 4628 O O . ALA A 1 590 ? -7.684 -10.518 20.357 1.00 94.75 590 ALA A O 1
ATOM 4629 N N . VAL A 1 591 ? -8.166 -9.885 22.469 1.00 91.88 591 VAL A N 1
ATOM 4630 C CA . VAL A 1 591 ? -6.770 -9.658 22.882 1.00 91.88 591 VAL A CA 1
ATOM 4631 C C . VAL A 1 591 ? -5.953 -10.943 22.761 1.00 91.88 591 VAL A C 1
ATOM 4633 O O . VAL A 1 591 ? -4.916 -10.939 22.098 1.00 91.88 591 VAL A O 1
ATOM 4636 N N . GLY A 1 592 ? -6.430 -12.048 23.347 1.00 87.94 592 GLY A N 1
ATOM 4637 C CA . GLY A 1 592 ? -5.705 -13.322 23.352 1.00 87.94 592 GLY A CA 1
ATOM 4638 C C . GLY A 1 592 ? -5.494 -13.901 21.950 1.00 87.94 592 GLY A C 1
ATOM 4639 O O . GLY A 1 592 ? -4.429 -14.433 21.647 1.00 87.94 592 GLY A O 1
ATOM 4640 N N . SER A 1 593 ? -6.473 -13.745 21.058 1.00 91.31 593 SER A N 1
ATOM 4641 C CA . SER A 1 593 ? -6.376 -14.180 19.663 1.00 91.31 593 SER A CA 1
ATOM 4642 C C . SER A 1 593 ? -5.322 -13.389 18.882 1.00 91.31 593 SER A C 1
ATOM 4644 O O . SER A 1 593 ? -4.528 -13.990 18.156 1.00 91.31 593 SER A O 1
ATOM 4646 N N . ILE A 1 594 ? -5.271 -12.060 19.047 1.00 89.44 594 ILE A N 1
ATOM 4647 C CA . ILE A 1 594 ? -4.253 -11.224 18.394 1.00 89.44 594 ILE A CA 1
ATOM 4648 C C . ILE A 1 594 ? -2.866 -11.503 18.973 1.00 89.44 594 ILE A C 1
ATOM 4650 O O . ILE A 1 594 ? -1.922 -11.679 18.208 1.00 89.44 594 ILE A O 1
ATOM 4654 N N . GLU A 1 595 ? -2.739 -11.599 20.296 1.00 86.19 595 GLU A N 1
ATOM 4655 C CA . GLU A 1 595 ? -1.487 -11.962 20.966 1.00 86.19 595 GLU A CA 1
ATOM 4656 C C . GLU A 1 595 ? -0.956 -13.315 20.473 1.00 86.19 595 GLU A C 1
ATOM 4658 O O . GLU A 1 595 ? 0.186 -13.394 20.024 1.00 86.19 595 GLU A O 1
ATOM 4663 N N . SER A 1 596 ? -1.801 -14.350 20.458 1.00 79.62 596 SER A N 1
ATOM 4664 C CA . SER A 1 596 ? -1.449 -15.681 19.947 1.00 79.62 596 SER A CA 1
ATOM 4665 C C . SER A 1 596 ? -1.003 -15.635 18.479 1.00 79.62 596 SER A C 1
ATOM 4667 O O . SER A 1 596 ? -0.010 -16.259 18.100 1.00 79.62 596 SER A O 1
ATOM 4669 N N . GLY A 1 597 ? -1.654 -14.820 17.644 1.00 79.88 597 GLY A N 1
ATOM 4670 C CA . GLY A 1 597 ? -1.208 -14.573 16.269 1.00 79.88 597 GLY A CA 1
ATOM 4671 C C . GLY A 1 597 ? 0.219 -14.018 16.179 1.00 79.88 597 GLY A C 1
ATOM 4672 O O . GLY A 1 597 ? 0.952 -14.331 15.240 1.00 79.88 597 GLY A O 1
ATOM 4673 N N . LEU A 1 598 ? 0.646 -13.234 17.170 1.00 75.88 598 LEU A N 1
ATOM 4674 C CA . LEU A 1 598 ? 1.954 -12.581 17.202 1.00 75.88 598 LEU A CA 1
ATOM 4675 C C . LEU A 1 598 ? 3.050 -13.413 17.873 1.00 75.88 598 LEU A C 1
ATOM 4677 O O . LEU A 1 598 ? 4.218 -13.194 17.557 1.00 75.88 598 LEU A O 1
ATOM 4681 N N . THR A 1 599 ? 2.718 -14.321 18.789 1.00 75.62 599 THR A N 1
ATOM 4682 C CA . THR A 1 599 ? 3.720 -15.018 19.617 1.00 75.62 599 THR A CA 1
ATOM 4683 C C . THR A 1 599 ? 3.721 -16.534 19.454 1.00 75.62 599 THR A C 1
ATOM 4685 O O . THR A 1 599 ? 4.757 -17.155 19.697 1.00 75.62 599 THR A O 1
ATOM 4688 N N . SER A 1 600 ? 2.620 -17.151 19.010 1.00 72.69 600 SER A N 1
ATOM 4689 C CA . SER A 1 600 ? 2.526 -18.613 18.963 1.00 72.69 600 SER A CA 1
ATOM 4690 C C . SER A 1 600 ? 3.303 -19.217 17.788 1.00 72.69 600 SER A C 1
ATOM 4692 O O . SER A 1 600 ? 3.407 -18.643 16.698 1.00 72.69 600 SER A O 1
ATOM 4694 N N . TYR A 1 601 ? 3.842 -20.417 18.013 1.00 71.62 601 TYR A N 1
ATOM 4695 C CA . TYR A 1 601 ? 4.585 -21.176 17.006 1.00 71.62 601 TYR A CA 1
ATOM 4696 C C . TYR A 1 601 ? 3.667 -21.788 15.937 1.00 71.62 601 TYR A C 1
ATOM 4698 O O . TYR A 1 601 ? 4.070 -21.964 14.781 1.00 71.62 601 TYR A O 1
ATOM 4706 N N . GLU A 1 602 ? 2.416 -22.090 16.280 1.00 76.38 602 GLU A N 1
ATOM 4707 C CA . GLU A 1 602 ? 1.391 -22.522 15.325 1.00 76.38 602 GLU A CA 1
ATOM 4708 C C . GLU A 1 602 ? 1.230 -21.475 14.214 1.00 76.38 602 GLU A C 1
ATOM 4710 O O . GLU A 1 602 ? 1.152 -21.822 13.034 1.00 76.38 602 GLU A O 1
ATOM 4715 N N . ASN A 1 603 ? 1.328 -20.194 14.583 1.00 73.56 603 ASN A N 1
ATOM 4716 C CA . ASN A 1 603 ? 1.229 -19.046 13.687 1.00 73.56 603 ASN A CA 1
ATOM 4717 C C . ASN A 1 603 ? 2.573 -18.590 13.088 1.00 73.56 603 ASN A C 1
ATOM 4719 O O . ASN A 1 603 ? 2.639 -17.530 12.470 1.00 73.56 603 ASN A O 1
ATOM 4723 N N . ARG A 1 604 ? 3.647 -19.390 13.166 1.00 78.81 604 ARG A N 1
ATOM 4724 C CA . ARG A 1 604 ? 4.998 -19.038 12.662 1.00 78.81 604 ARG A CA 1
ATOM 4725 C C . ARG A 1 604 ? 5.109 -18.706 11.169 1.00 78.81 604 ARG A C 1
ATOM 4727 O O . ARG A 1 604 ? 6.169 -18.296 10.715 1.00 78.81 604 ARG A O 1
ATOM 4734 N N . LYS A 1 605 ? 4.063 -18.953 10.376 1.00 80.50 605 LYS A N 1
ATOM 4735 C CA . LYS A 1 605 ? 3.998 -18.569 8.953 1.00 80.50 605 LYS A CA 1
ATOM 4736 C C . LYS A 1 605 ? 3.381 -17.180 8.742 1.00 80.50 605 LYS A C 1
ATOM 4738 O O . LYS A 1 605 ? 3.417 -16.662 7.630 1.00 80.50 605 LYS A O 1
ATOM 4743 N N . MET A 1 606 ? 2.783 -16.596 9.779 1.00 76.44 606 MET A N 1
ATOM 4744 C CA . MET A 1 606 ? 2.136 -15.292 9.724 1.00 76.44 606 MET A CA 1
ATOM 4745 C C . MET A 1 606 ? 3.186 -14.180 9.805 1.00 76.44 606 MET A C 1
ATOM 4747 O O . MET A 1 606 ? 3.980 -14.135 10.739 1.00 76.44 606 MET A O 1
ATOM 4751 N N . LYS A 1 607 ? 3.174 -13.245 8.849 1.00 74.12 607 LYS A N 1
ATOM 4752 C CA . LYS A 1 607 ? 4.053 -12.065 8.889 1.00 74.12 607 LYS A CA 1
ATOM 4753 C C . LYS A 1 607 ? 3.805 -11.236 10.155 1.00 74.12 607 LYS A C 1
ATOM 4755 O O . LYS A 1 607 ? 2.652 -11.038 10.541 1.00 74.12 607 LYS A O 1
ATOM 4760 N N . GLY A 1 608 ? 4.875 -10.745 10.783 1.00 70.38 608 GLY A N 1
ATOM 4761 C CA . GLY A 1 608 ? 4.809 -10.025 12.060 1.00 70.38 608 GLY A CA 1
ATOM 4762 C C . GLY A 1 608 ? 4.662 -10.915 13.306 1.00 70.38 608 GLY A C 1
ATOM 4763 O O . GLY A 1 608 ? 4.691 -10.388 14.423 1.00 70.38 608 GLY A O 1
ATOM 4764 N N . ASN A 1 609 ? 4.532 -12.239 13.140 1.00 78.88 609 ASN A N 1
ATOM 4765 C CA . ASN A 1 609 ? 4.701 -13.202 14.228 1.00 78.88 609 ASN A CA 1
ATOM 4766 C C . ASN A 1 609 ? 6.183 -13.299 14.624 1.00 78.88 609 ASN A C 1
ATOM 4768 O O . ASN A 1 609 ? 7.066 -13.297 13.769 1.00 78.88 609 ASN A O 1
ATOM 4772 N N . LEU A 1 610 ? 6.456 -13.437 15.920 1.00 71.56 610 LEU A N 1
ATOM 4773 C CA . LEU A 1 610 ? 7.797 -13.526 16.491 1.00 71.56 610 LEU A CA 1
ATOM 4774 C C . LEU A 1 610 ? 8.643 -14.625 15.836 1.00 71.56 610 LEU A C 1
ATOM 4776 O O . LEU A 1 610 ? 9.775 -14.379 15.432 1.00 71.56 610 LEU A O 1
ATOM 4780 N N . VAL A 1 611 ? 8.091 -15.831 15.697 1.00 71.38 611 VAL A N 1
ATOM 4781 C CA . VAL A 1 611 ? 8.809 -16.974 15.120 1.00 71.38 611 VAL A CA 1
ATOM 4782 C C . VAL A 1 611 ? 9.063 -16.756 13.631 1.00 71.38 611 VAL A C 1
ATOM 4784 O O . VAL A 1 611 ? 10.152 -17.064 13.152 1.00 71.38 611 VAL A O 1
ATOM 4787 N N . TYR A 1 612 ? 8.094 -16.183 12.911 1.00 77.25 612 TYR A N 1
ATOM 4788 C CA . TYR A 1 612 ? 8.277 -15.813 11.507 1.00 77.25 612 TYR A CA 1
ATOM 4789 C C . TYR A 1 612 ? 9.453 -14.842 11.336 1.00 77.25 612 TYR A C 1
ATOM 4791 O O . TYR A 1 612 ? 10.318 -15.060 10.488 1.00 77.25 612 TYR A O 1
ATOM 4799 N N . GLU A 1 613 ? 9.508 -13.788 12.156 1.00 70.75 613 GLU A N 1
ATOM 4800 C CA . GLU A 1 613 ? 10.568 -12.780 12.079 1.00 70.75 613 GLU A CA 1
ATOM 4801 C C . GLU A 1 613 ? 11.942 -13.350 12.446 1.00 70.75 613 GLU A C 1
ATOM 4803 O O . GLU A 1 613 ? 12.921 -13.035 11.773 1.00 70.75 613 GLU A O 1
ATOM 4808 N N . LEU A 1 614 ? 12.022 -14.238 13.443 1.00 69.88 614 LEU A N 1
ATOM 4809 C CA . LEU A 1 614 ? 13.268 -14.930 13.795 1.00 69.88 614 LEU A CA 1
ATOM 4810 C C . LEU A 1 614 ? 13.784 -15.793 12.636 1.00 69.88 614 LEU A C 1
ATOM 4812 O O . LEU A 1 614 ? 14.940 -15.644 12.247 1.00 69.88 614 LEU A O 1
ATOM 4816 N N . ILE A 1 615 ? 12.922 -16.622 12.033 1.00 71.69 615 ILE A N 1
ATOM 4817 C CA . ILE A 1 615 ? 13.280 -17.460 10.871 1.00 71.6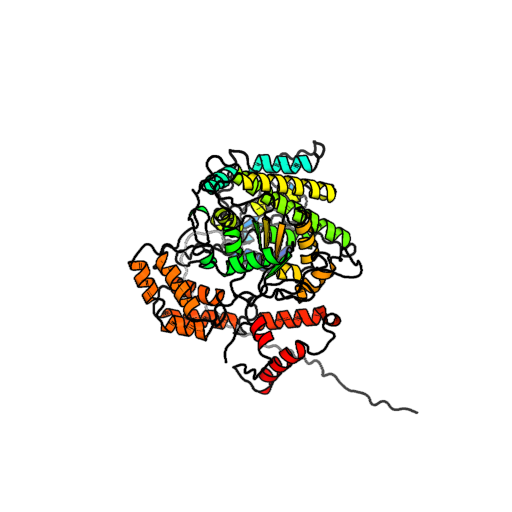9 615 ILE A CA 1
ATOM 4818 C C . ILE A 1 615 ? 13.721 -16.584 9.692 1.00 71.69 615 ILE A C 1
ATOM 4820 O O . ILE A 1 615 ? 14.697 -16.886 9.007 1.00 71.69 615 ILE A O 1
ATOM 4824 N N . ARG A 1 616 ? 13.009 -15.479 9.441 1.00 73.81 616 ARG A N 1
ATOM 4825 C CA . ARG A 1 616 ? 13.348 -14.538 8.367 1.00 73.81 616 ARG A CA 1
ATOM 4826 C C . ARG A 1 616 ? 14.718 -13.898 8.593 1.00 73.81 616 ARG A C 1
ATOM 4828 O O . ARG A 1 616 ? 15.497 -13.794 7.649 1.00 73.81 616 ARG A O 1
ATOM 4835 N N . MET A 1 617 ? 15.009 -13.475 9.822 1.00 67.62 617 MET A N 1
ATOM 4836 C CA . MET A 1 617 ? 16.298 -12.887 10.189 1.00 67.62 617 MET A CA 1
ATOM 4837 C C . MET A 1 617 ? 17.444 -13.897 10.094 1.00 67.62 617 MET A C 1
ATOM 4839 O O . MET A 1 617 ? 18.481 -13.562 9.531 1.00 67.62 617 MET A O 1
ATOM 4843 N N . GLU A 1 618 ? 17.247 -15.122 10.583 1.00 69.38 618 GLU A N 1
ATOM 4844 C CA . GLU A 1 618 ? 18.214 -16.220 10.460 1.00 69.38 618 GLU A CA 1
ATOM 4845 C C . GLU A 1 618 ? 18.528 -16.513 8.990 1.00 69.38 618 GLU A C 1
ATOM 4847 O O . GLU A 1 618 ? 19.692 -16.548 8.594 1.00 69.38 618 GLU A O 1
ATOM 4852 N N . LYS A 1 619 ? 17.492 -16.638 8.151 1.00 69.75 619 LYS A N 1
ATOM 4853 C CA . LYS A 1 619 ? 17.666 -16.827 6.710 1.00 69.75 619 LYS A CA 1
ATOM 4854 C C . LYS A 1 619 ? 18.473 -15.682 6.094 1.00 69.75 619 LYS A C 1
ATOM 4856 O O . LYS A 1 619 ? 19.460 -15.929 5.414 1.00 69.75 619 LYS A O 1
ATOM 4861 N N . LYS A 1 620 ? 18.095 -14.433 6.379 1.00 65.25 620 LYS A N 1
ATOM 4862 C CA . LYS A 1 620 ? 18.791 -13.250 5.855 1.00 65.25 620 LYS A CA 1
ATOM 4863 C C . LYS A 1 620 ? 20.257 -13.201 6.279 1.00 65.25 620 LYS A C 1
ATOM 4865 O O . LYS A 1 620 ? 21.101 -12.799 5.484 1.00 65.25 620 LYS A O 1
ATOM 4870 N N . TYR A 1 621 ? 20.543 -13.585 7.519 1.00 64.62 621 TYR A N 1
ATOM 4871 C CA . TYR A 1 621 ? 21.899 -13.680 8.037 1.00 64.62 621 TYR A CA 1
ATOM 4872 C C . TYR A 1 621 ? 22.713 -14.726 7.265 1.00 64.62 621 TYR A C 1
ATOM 4874 O O . TYR A 1 621 ? 23.768 -14.398 6.726 1.00 64.62 621 TYR A O 1
ATOM 4882 N N . ASN A 1 622 ? 22.179 -15.944 7.127 1.00 63.91 622 ASN A N 1
ATOM 4883 C CA . ASN A 1 622 ? 22.828 -17.037 6.398 1.00 63.91 622 ASN A CA 1
ATOM 4884 C C . ASN A 1 622 ? 23.079 -16.690 4.923 1.00 63.91 622 ASN A C 1
ATOM 4886 O O . ASN A 1 622 ? 24.141 -17.000 4.389 1.00 63.91 622 ASN A O 1
ATOM 4890 N N . ASP A 1 623 ? 22.136 -15.993 4.288 1.00 63.72 623 ASP A N 1
ATOM 4891 C CA . ASP A 1 623 ? 22.246 -15.561 2.892 1.00 63.72 623 ASP A CA 1
ATOM 4892 C C . ASP A 1 623 ? 23.301 -14.445 2.699 1.00 63.72 623 ASP A C 1
ATOM 4894 O O . ASP A 1 623 ? 23.712 -14.170 1.576 1.00 63.72 623 ASP A O 1
ATOM 4898 N N . ASN A 1 624 ? 23.763 -13.793 3.777 1.00 58.97 624 ASN A N 1
ATOM 4899 C CA . ASN A 1 624 ? 24.644 -12.619 3.723 1.00 58.97 624 ASN A CA 1
ATOM 4900 C C . ASN A 1 624 ? 25.826 -12.699 4.708 1.00 58.97 624 ASN A C 1
ATOM 4902 O O . ASN A 1 624 ? 26.283 -11.662 5.192 1.00 58.97 624 ASN A O 1
ATOM 4906 N N . LEU A 1 625 ? 26.346 -13.898 4.999 1.00 62.31 625 LEU A N 1
ATOM 4907 C CA . LEU A 1 625 ? 27.453 -14.117 5.952 1.00 62.31 625 LEU A CA 1
ATOM 4908 C C . LEU A 1 625 ? 28.634 -13.154 5.744 1.00 62.31 625 LEU A C 1
ATOM 4910 O O . LEU A 1 625 ? 29.217 -12.651 6.704 1.00 62.31 625 LEU A O 1
ATOM 4914 N N . ASP A 1 626 ? 28.951 -12.835 4.486 1.00 59.41 626 ASP A N 1
ATOM 4915 C CA . ASP A 1 626 ? 30.050 -11.933 4.157 1.00 59.41 626 ASP A CA 1
ATOM 4916 C C . ASP A 1 626 ? 29.838 -10.478 4.613 1.00 59.41 626 ASP A C 1
ATOM 4918 O O . ASP A 1 626 ? 30.812 -9.761 4.848 1.00 59.41 626 ASP A O 1
ATOM 4922 N N . ALA A 1 627 ? 28.584 -10.044 4.758 1.00 53.50 627 ALA A N 1
ATOM 4923 C CA . ALA A 1 627 ? 28.218 -8.713 5.236 1.00 53.50 627 ALA A CA 1
ATOM 4924 C C . ALA A 1 627 ? 28.205 -8.607 6.773 1.00 53.50 627 ALA A C 1
ATOM 4926 O O . ALA A 1 627 ? 28.124 -7.497 7.298 1.00 53.50 627 ALA A O 1
ATOM 4927 N N . PHE A 1 628 ? 28.310 -9.732 7.492 1.00 55.69 628 PHE A N 1
ATOM 4928 C CA . PHE A 1 628 ? 28.218 -9.806 8.956 1.00 55.69 628 PHE A CA 1
ATOM 4929 C C . PHE A 1 628 ? 29.518 -10.278 9.644 1.00 55.69 628 PHE A C 1
ATOM 4931 O O . PHE A 1 628 ? 29.486 -10.747 10.779 1.00 55.69 628 PHE A O 1
ATOM 4938 N N . LYS A 1 629 ? 30.678 -10.127 8.987 1.00 54.09 629 LYS A N 1
ATOM 4939 C CA . LYS A 1 629 ? 31.986 -10.658 9.433 1.00 54.09 629 LYS A CA 1
ATOM 4940 C C . LYS A 1 629 ? 32.533 -10.129 10.772 1.00 54.09 629 LYS A C 1
ATOM 4942 O O . LYS A 1 629 ? 33.492 -10.714 11.270 1.00 54.09 629 LYS A O 1
ATOM 4947 N N . GLU A 1 630 ? 31.977 -9.069 11.365 1.00 53.16 630 GLU A N 1
ATOM 4948 C CA . GLU A 1 630 ? 32.383 -8.605 12.703 1.00 53.16 630 GLU A CA 1
ATOM 4949 C C . GLU A 1 630 ? 31.449 -9.163 13.799 1.00 53.16 630 GLU A C 1
ATOM 4951 O O . GLU A 1 630 ? 30.270 -8.799 13.868 1.00 53.16 630 GLU A O 1
ATOM 4956 N N . PRO A 1 631 ? 31.948 -10.053 14.682 1.00 45.94 631 PRO A N 1
ATOM 4957 C CA . PRO A 1 631 ? 31.124 -10.817 15.601 1.00 45.94 631 PRO A CA 1
ATOM 4958 C C . PRO A 1 631 ? 30.865 -10.010 16.876 1.00 45.94 631 PRO A C 1
ATOM 4960 O O . PRO A 1 631 ? 31.567 -10.113 17.879 1.00 45.94 631 PRO A O 1
ATOM 4963 N N . ARG A 1 632 ? 29.788 -9.234 16.868 1.00 47.75 632 ARG A N 1
ATOM 4964 C CA . ARG A 1 632 ? 28.876 -9.184 18.029 1.00 47.75 632 ARG A CA 1
ATOM 4965 C C . ARG A 1 632 ? 27.489 -9.586 17.550 1.00 47.75 632 ARG A C 1
ATOM 4967 O O . ARG A 1 632 ? 26.510 -8.866 17.715 1.00 47.75 632 ARG A O 1
ATOM 4974 N N . SER A 1 633 ? 27.493 -10.678 16.789 1.00 55.72 633 SER A N 1
ATOM 4975 C CA . SER A 1 633 ? 26.536 -10.968 15.737 1.00 55.72 633 SER A CA 1
ATOM 4976 C C . SER A 1 633 ? 25.185 -11.361 16.312 1.00 55.72 633 SER A C 1
ATOM 4978 O O . SER A 1 633 ? 25.058 -11.900 17.410 1.00 55.72 633 SER A O 1
ATOM 4980 N N . LEU A 1 634 ? 24.155 -11.120 15.514 1.00 50.03 634 LEU A N 1
ATOM 4981 C CA . LEU A 1 634 ? 22.811 -11.645 15.693 1.00 50.03 634 LEU A CA 1
ATOM 4982 C C . LEU A 1 634 ? 22.798 -13.144 16.064 1.00 50.03 634 LEU A C 1
ATOM 4984 O O . LEU A 1 634 ? 21.874 -13.564 16.739 1.00 50.03 634 LEU A O 1
ATOM 4988 N N . GLU A 1 635 ? 23.821 -13.931 15.710 1.00 48.03 635 GLU A N 1
ATOM 4989 C CA . GLU A 1 635 ? 24.010 -15.321 16.157 1.00 48.03 635 GLU A CA 1
ATOM 4990 C C . GLU A 1 635 ? 24.203 -15.478 17.663 1.00 48.03 635 GLU A C 1
ATOM 4992 O O . GLU A 1 635 ? 23.749 -16.468 18.216 1.00 48.03 635 GLU A O 1
ATOM 4997 N N . VAL A 1 636 ? 24.864 -14.540 18.346 1.00 52.00 636 VAL A N 1
ATOM 4998 C CA . VAL A 1 636 ? 25.009 -14.586 19.809 1.00 52.00 636 VAL A CA 1
ATOM 4999 C C . VAL A 1 636 ? 23.648 -14.334 20.453 1.00 52.00 636 VAL A C 1
ATOM 5001 O O . VAL A 1 636 ? 23.249 -15.064 21.353 1.00 52.00 636 VAL A O 1
ATOM 5004 N N . ILE A 1 637 ? 22.890 -13.366 19.928 1.00 58.69 637 ILE A N 1
ATOM 5005 C CA . ILE A 1 637 ? 21.544 -13.029 20.411 1.00 58.69 637 ILE A CA 1
ATOM 5006 C C . ILE A 1 637 ? 20.551 -14.162 20.092 1.00 58.69 637 ILE A C 1
ATOM 5008 O O . ILE A 1 637 ? 19.864 -14.651 20.984 1.00 58.69 637 ILE A O 1
ATOM 5012 N N . LEU A 1 638 ? 20.496 -14.636 18.844 1.00 59.78 638 LEU A N 1
ATOM 5013 C CA . LEU A 1 638 ? 19.662 -15.763 18.404 1.00 59.78 638 LEU A CA 1
ATOM 5014 C C . LEU A 1 638 ? 20.093 -17.079 19.062 1.00 59.78 638 LEU A C 1
ATOM 5016 O O . LEU A 1 638 ? 19.244 -17.883 19.434 1.00 59.78 638 LEU A O 1
ATOM 5020 N N . GLY A 1 639 ? 21.392 -17.282 19.256 1.00 54.66 639 GLY A N 1
ATOM 5021 C CA . GLY A 1 639 ? 21.972 -18.434 19.936 1.00 54.66 639 GLY A CA 1
ATOM 5022 C C . GLY A 1 639 ? 21.613 -18.469 21.416 1.00 54.66 639 GLY A C 1
ATOM 5023 O O . GLY A 1 639 ? 21.179 -19.511 21.895 1.00 54.66 639 GLY A O 1
ATOM 5024 N N . LEU A 1 640 ? 21.688 -17.341 22.129 1.00 49.22 640 LEU A N 1
ATOM 5025 C CA . LEU A 1 640 ? 21.212 -17.222 23.513 1.00 49.22 640 LEU A CA 1
ATOM 5026 C C . LEU A 1 640 ? 19.695 -17.454 23.611 1.00 49.22 640 LEU A C 1
ATOM 5028 O O . LEU A 1 640 ? 19.249 -18.192 24.493 1.00 49.22 640 LEU A O 1
ATOM 5032 N N . LEU A 1 641 ? 18.915 -16.902 22.672 1.00 54.50 641 LEU A N 1
ATOM 5033 C CA . LEU A 1 641 ? 17.460 -17.096 22.584 1.00 54.50 641 LEU A CA 1
ATOM 5034 C C . LEU A 1 641 ? 17.075 -18.572 22.370 1.00 54.50 641 LEU A C 1
ATOM 5036 O O . LEU A 1 641 ? 16.179 -19.091 23.040 1.00 54.50 641 LEU A O 1
ATOM 5040 N N . LEU A 1 642 ? 17.749 -19.264 21.449 1.00 52.44 642 LEU A N 1
ATOM 5041 C CA . LEU A 1 642 ? 17.507 -20.677 21.142 1.00 52.44 642 LEU A CA 1
ATOM 5042 C C . LEU A 1 642 ? 18.026 -21.603 22.254 1.00 52.44 642 LEU A C 1
ATOM 5044 O O . LEU A 1 642 ? 17.345 -22.564 22.618 1.00 52.44 642 LEU A O 1
ATOM 5048 N N . PHE A 1 643 ? 19.185 -21.289 22.841 1.00 42.47 643 PHE A N 1
ATOM 5049 C CA . PHE A 1 643 ? 19.790 -22.039 23.944 1.00 42.47 643 PHE A CA 1
ATOM 5050 C C . PHE A 1 643 ? 18.919 -22.010 25.205 1.00 42.47 643 PHE A C 1
ATOM 5052 O O . PHE A 1 643 ? 18.690 -23.059 25.806 1.00 42.47 643 PHE A O 1
ATOM 5059 N N . GLN A 1 644 ? 18.359 -20.853 25.580 1.00 41.62 644 GLN A N 1
ATOM 5060 C CA . GLN A 1 644 ? 17.461 -20.749 26.739 1.00 41.62 644 GLN A CA 1
ATOM 5061 C C . GLN A 1 644 ? 16.185 -21.588 26.577 1.00 41.62 644 GLN A C 1
ATOM 5063 O O . GLN A 1 644 ? 15.769 -22.271 27.515 1.00 41.62 644 GLN A O 1
ATOM 5068 N N . ARG A 1 645 ? 15.594 -21.588 25.376 1.00 45.41 645 ARG A N 1
ATOM 5069 C CA . ARG A 1 645 ? 14.393 -22.374 25.060 1.00 45.41 645 ARG A CA 1
ATOM 5070 C C . ARG A 1 645 ? 14.660 -23.879 25.088 1.00 45.41 645 ARG A C 1
ATOM 5072 O O . ARG A 1 645 ? 13.835 -24.636 25.589 1.00 45.41 645 ARG A O 1
ATOM 5079 N N . TYR A 1 646 ? 15.803 -24.307 24.554 1.00 38.47 646 TYR A N 1
ATOM 5080 C CA . TYR A 1 646 ? 16.157 -25.722 24.457 1.00 38.47 646 TYR A CA 1
ATOM 5081 C C . TYR A 1 646 ? 16.618 -26.314 25.798 1.00 38.47 646 TYR A C 1
ATOM 5083 O O . TYR A 1 646 ? 16.245 -27.434 26.132 1.00 38.47 646 TYR A O 1
ATOM 5091 N N . MET A 1 647 ? 17.401 -25.567 26.583 1.00 31.72 647 MET A N 1
ATOM 5092 C CA . MET A 1 647 ? 18.014 -26.085 27.815 1.00 31.72 647 MET A CA 1
ATOM 5093 C C . MET A 1 647 ? 17.105 -26.033 29.041 1.00 31.72 647 MET A C 1
ATOM 5095 O O . MET A 1 647 ? 17.259 -26.859 29.937 1.00 31.72 647 MET A O 1
ATOM 5099 N N . PHE A 1 648 ? 16.181 -25.073 29.110 1.00 37.16 648 PHE A N 1
ATOM 5100 C CA . PHE A 1 648 ? 15.427 -24.812 30.340 1.00 37.16 648 PHE A CA 1
ATOM 5101 C C . PHE A 1 648 ? 13.914 -25.004 30.199 1.00 37.16 648 PHE A C 1
ATOM 5103 O O . PHE A 1 648 ? 13.197 -24.808 31.175 1.00 37.16 648 PHE A O 1
ATOM 5110 N N . GLY A 1 649 ? 13.415 -25.387 29.015 1.00 35.84 649 GLY A N 1
ATOM 5111 C CA . GLY A 1 649 ? 11.987 -25.654 28.793 1.00 35.84 649 GLY A CA 1
ATOM 5112 C C . GLY A 1 649 ? 11.072 -24.472 29.135 1.00 35.84 649 GLY A C 1
ATOM 5113 O O . GLY A 1 649 ? 9.898 -24.672 29.430 1.00 35.84 649 GLY A O 1
ATOM 5114 N N . VAL A 1 650 ? 11.613 -23.250 29.156 1.00 37.50 650 VAL A N 1
ATOM 5115 C CA . VAL A 1 650 ? 10.895 -22.072 29.648 1.00 37.50 650 VAL A CA 1
ATOM 5116 C C . VAL A 1 650 ? 9.910 -21.610 28.583 1.00 37.50 650 VAL A C 1
ATOM 5118 O O . VAL A 1 650 ? 10.297 -21.287 27.459 1.00 37.50 650 VAL A O 1
ATOM 5121 N N . GLU A 1 651 ? 8.630 -21.572 28.945 1.00 40.59 651 GLU A N 1
ATOM 5122 C CA . GLU A 1 651 ? 7.549 -21.077 28.085 1.00 40.59 651 GLU A CA 1
ATOM 5123 C C . GLU A 1 651 ? 7.540 -19.541 27.968 1.00 40.59 651 GLU A C 1
ATOM 5125 O O . GLU A 1 651 ? 6.900 -18.995 27.070 1.00 40.59 651 GLU A O 1
ATOM 5130 N N . SER A 1 652 ? 8.286 -18.836 28.828 1.00 39.38 652 SER A N 1
ATOM 5131 C CA . SER A 1 652 ? 8.455 -17.381 28.805 1.00 39.38 652 SER A CA 1
ATOM 5132 C C . SER A 1 652 ? 9.927 -16.964 28.710 1.00 39.38 652 SER A C 1
ATOM 5134 O O . SER A 1 652 ? 10.830 -17.549 29.305 1.00 39.38 652 SER A O 1
ATOM 5136 N N . LEU A 1 653 ? 10.175 -15.941 27.899 1.00 40.62 653 LEU A N 1
ATOM 5137 C CA . LEU A 1 653 ? 11.506 -15.485 27.516 1.00 40.62 653 LEU A CA 1
ATOM 5138 C C . LEU A 1 653 ? 11.987 -14.412 28.508 1.00 40.62 653 LEU A C 1
ATOM 5140 O O . LEU A 1 653 ? 11.307 -13.404 28.661 1.00 40.62 653 LEU A O 1
ATOM 5144 N N . VAL A 1 654 ? 13.138 -14.589 29.173 1.00 38.94 654 VAL A N 1
ATOM 5145 C CA . VAL A 1 654 ? 13.679 -13.615 30.148 1.00 38.94 654 VAL A CA 1
ATOM 5146 C C . VAL A 1 654 ? 15.047 -13.102 29.682 1.00 38.94 654 VAL A C 1
ATOM 5148 O O . VAL A 1 654 ? 16.061 -13.762 29.905 1.00 38.94 654 VAL A O 1
ATOM 5151 N N . LEU A 1 655 ? 15.109 -11.912 29.067 1.00 39.19 655 LEU A N 1
ATOM 5152 C CA . LEU A 1 655 ? 16.376 -11.219 28.799 1.00 39.19 655 LEU A CA 1
ATOM 5153 C C . LEU A 1 655 ? 16.665 -10.276 29.974 1.00 39.19 655 LEU A C 1
ATOM 5155 O O . LEU A 1 655 ? 15.892 -9.364 30.277 1.00 39.19 655 LEU A O 1
ATOM 5159 N N . ARG A 1 656 ? 17.784 -10.486 30.669 1.00 35.12 656 ARG A N 1
ATOM 5160 C CA . ARG A 1 656 ? 18.252 -9.570 31.718 1.00 35.12 656 ARG A CA 1
ATOM 5161 C C . ARG A 1 656 ? 19.277 -8.607 31.130 1.00 35.12 656 ARG A C 1
ATOM 5163 O O . ARG A 1 656 ? 20.337 -9.063 30.743 1.00 35.12 656 ARG A O 1
ATOM 5170 N N . GLY A 1 657 ? 18.984 -7.305 31.180 1.00 41.06 657 GLY A N 1
ATOM 5171 C CA . GLY A 1 657 ? 19.969 -6.214 31.114 1.00 41.06 657 GLY A CA 1
ATOM 5172 C C . GLY A 1 657 ? 20.708 -6.013 29.781 1.00 41.06 657 GLY A C 1
ATOM 5173 O O . GLY A 1 657 ? 21.336 -6.920 29.256 1.00 41.06 657 GLY A O 1
ATOM 5174 N N . SER A 1 658 ? 20.670 -4.775 29.270 1.00 36.59 658 SER A N 1
ATOM 5175 C CA . SER A 1 658 ? 21.453 -4.198 28.148 1.00 36.59 658 SER A CA 1
ATOM 5176 C C . SER A 1 658 ? 21.418 -4.873 26.763 1.00 36.59 658 SER A C 1
ATOM 5178 O O . SER A 1 658 ? 21.725 -4.209 25.782 1.00 36.59 658 SER A O 1
ATOM 5180 N N . GLU A 1 659 ? 20.970 -6.120 26.630 1.00 41.47 659 GLU A N 1
ATOM 5181 C CA . GLU A 1 659 ? 20.832 -6.829 25.342 1.00 41.47 659 GLU A CA 1
ATOM 5182 C C . GLU A 1 659 ? 19.404 -6.741 24.760 1.00 41.47 659 GLU A C 1
ATOM 5184 O O . GLU A 1 659 ? 19.100 -7.309 23.711 1.00 41.47 659 GLU A O 1
ATOM 5189 N N . SER A 1 660 ? 18.503 -6.009 25.432 1.00 43.88 660 SER A N 1
ATOM 5190 C CA . SER A 1 660 ? 17.082 -5.934 25.079 1.00 43.88 660 SER A CA 1
ATOM 5191 C C . SER A 1 660 ? 16.774 -5.024 23.900 1.00 43.88 660 SER A C 1
ATOM 5193 O O . SER A 1 660 ? 15.728 -5.197 23.291 1.00 43.88 660 SER A O 1
ATOM 5195 N N . GLU A 1 661 ? 17.613 -4.042 23.576 1.00 37.12 661 GLU A N 1
ATOM 5196 C CA . GLU A 1 661 ? 17.233 -3.003 22.612 1.00 37.12 661 GLU A CA 1
ATOM 5197 C C . GLU A 1 661 ? 17.018 -3.574 21.209 1.00 37.12 661 GLU A C 1
ATOM 5199 O O . GLU A 1 661 ? 15.953 -3.373 20.645 1.00 37.12 661 GLU A O 1
ATOM 5204 N N . LEU A 1 662 ? 17.931 -4.384 20.668 1.00 35.38 662 LEU A N 1
ATOM 5205 C CA . LEU A 1 662 ? 17.799 -4.955 19.315 1.00 35.38 662 LEU A CA 1
ATOM 5206 C C . LEU A 1 662 ? 16.595 -5.899 19.160 1.00 35.38 662 LEU A C 1
ATOM 5208 O O . LEU A 1 662 ? 15.895 -5.849 18.149 1.00 35.38 662 LEU A O 1
ATOM 5212 N N . VAL A 1 663 ? 16.315 -6.721 20.175 1.00 42.19 663 VAL A N 1
ATOM 5213 C CA . VAL A 1 663 ? 15.135 -7.603 20.214 1.00 42.19 663 VAL A CA 1
ATOM 5214 C C . VAL A 1 663 ? 13.861 -6.766 20.350 1.00 42.19 663 VAL A C 1
ATOM 5216 O O . VAL A 1 663 ? 12.897 -7.001 19.631 1.00 42.19 663 VAL A O 1
ATOM 5219 N N . VAL A 1 664 ? 13.869 -5.729 21.188 1.00 45.50 664 VAL A N 1
ATOM 5220 C CA . VAL A 1 664 ? 12.748 -4.792 21.361 1.00 45.50 664 VAL A CA 1
ATOM 5221 C C . VAL A 1 664 ? 12.504 -3.941 20.104 1.00 45.50 664 VAL A C 1
ATOM 5223 O O . VAL A 1 664 ? 11.352 -3.674 19.769 1.00 45.50 664 VAL A O 1
ATOM 5226 N N . HIS A 1 665 ? 13.551 -3.564 19.371 1.00 39.47 665 HIS A N 1
ATOM 5227 C CA . HIS A 1 665 ? 13.485 -2.797 18.122 1.00 39.47 665 HIS A CA 1
ATOM 5228 C C . HIS A 1 665 ? 13.095 -3.659 16.912 1.00 39.47 665 HIS A C 1
ATOM 5230 O O . HIS A 1 665 ? 12.477 -3.157 15.975 1.00 39.47 665 HIS A O 1
ATOM 5236 N N . ALA A 1 666 ? 13.399 -4.960 16.920 1.00 37.88 666 ALA A N 1
ATOM 5237 C CA . ALA A 1 666 ? 12.962 -5.888 15.875 1.00 37.88 666 ALA A CA 1
ATOM 5238 C C . ALA A 1 666 ? 11.551 -6.449 16.139 1.00 37.88 666 ALA A C 1
ATOM 5240 O O . ALA A 1 666 ? 10.781 -6.671 15.204 1.00 37.88 666 ALA A O 1
ATOM 5241 N N . LEU A 1 667 ? 11.192 -6.657 17.410 1.00 45.31 667 LEU A N 1
ATOM 5242 C CA . LEU A 1 667 ? 10.040 -7.465 17.825 1.00 45.31 667 LEU A CA 1
ATOM 5243 C C . LEU A 1 667 ? 9.055 -6.706 18.734 1.00 45.31 667 LEU A C 1
ATOM 5245 O O . LEU A 1 667 ? 8.076 -7.289 19.189 1.00 45.31 667 LEU A O 1
ATOM 5249 N N . GLY A 1 668 ? 9.246 -5.411 18.992 1.00 42.69 668 GLY A N 1
ATOM 5250 C CA . GLY A 1 668 ? 8.445 -4.650 19.960 1.00 42.69 668 GLY A CA 1
ATOM 5251 C C . GLY A 1 668 ? 8.805 -4.974 21.415 1.00 42.69 668 GLY A C 1
ATOM 5252 O O . GLY A 1 668 ? 9.460 -5.975 21.705 1.00 42.69 668 GLY A O 1
ATOM 5253 N N . ARG A 1 669 ? 8.366 -4.128 22.360 1.00 37.78 669 ARG A N 1
ATOM 5254 C CA . ARG A 1 669 ? 8.503 -4.385 23.806 1.00 37.78 669 ARG A CA 1
ATOM 5255 C C . ARG A 1 669 ? 7.575 -5.534 24.212 1.00 37.78 669 ARG A C 1
ATOM 5257 O O . ARG A 1 669 ? 6.483 -5.296 24.709 1.00 37.78 669 ARG A O 1
ATOM 5264 N N . ILE A 1 670 ? 7.996 -6.779 24.012 1.00 33.84 670 ILE A N 1
ATOM 5265 C CA . ILE A 1 670 ? 7.370 -7.921 24.686 1.00 33.84 670 ILE A CA 1
ATOM 5266 C C . ILE A 1 670 ? 7.834 -7.830 26.140 1.00 33.84 670 ILE A C 1
ATOM 5268 O O . ILE A 1 670 ? 9.005 -8.071 26.432 1.00 33.84 670 ILE A O 1
ATOM 5272 N N . LYS A 1 671 ? 6.968 -7.339 27.031 1.00 30.73 671 LYS A N 1
ATOM 5273 C CA . LYS A 1 671 ? 7.314 -7.227 28.449 1.00 30.73 671 LYS A CA 1
ATOM 5274 C C . LYS A 1 671 ? 7.085 -8.578 29.132 1.00 30.73 671 LYS A C 1
ATOM 5276 O O . LYS A 1 671 ? 6.069 -9.220 28.886 1.00 30.73 671 LYS A O 1
ATOM 5281 N N . TYR A 1 672 ? 8.083 -8.936 29.937 1.00 27.78 672 TYR A N 1
ATOM 5282 C CA . TYR A 1 672 ? 8.212 -10.098 30.819 1.00 27.78 672 TYR A CA 1
ATOM 5283 C C . TYR A 1 672 ? 6.991 -10.407 31.673 1.00 27.78 672 TYR A C 1
ATOM 5285 O O . TYR A 1 672 ? 6.403 -9.436 32.210 1.00 27.78 672 TYR A O 1
#

Radius of gyration: 31.14 Å; chains: 1; bounding box: 101×95×74 Å

Sequence (672 aa):
MPKKPKSKPEPEKRKPARNVRETTKTMRDANSSTVTKQPSTPAKQESVLLELNCIVEGEASSFPVNILSTEKVGILKQAIKNATKPDLDLIAAKNLILKLISGGATKIGLSKLSGSSLKELDNELEKLSTYFPDGAAEDRIHIIVEPPQQDMSFIPDEASFHTNITRGSPPGSPLSGHQKNCKRIFAPDSTYAKFLKEFAQNQHQLPLTTGKIPGLPRVSLRKRPDINQSAKPNLLFLDLPDPSKGVRQSEFPTSMAISDLIAKCNTGFVPVFGTGGSEKTRGMLELLAQQWGFYFNSTGDDIGSDDMTTLKSEAGEKLHDENKEINNTRVKKSIYLLFLARLHILQYLLNVTDSNRTFTCARWTLLQACPPVFNAAFDIFNILFRRFLILQWDTASIDTLSRVVRQEFSTTRDLIRHRTFSDFEKTTALFAVLDEAQILGDQLDGRFISETDEKLSRSLLSPVLYGLRNVAAESELTIITSGTGLSIYTLTWVPKSGFIQEGLSSSGNTINGFPYMEFPCWTTRESVVSYIVKIRNLLQDEEAKLVLDGLLPPEAISLMIQRLVGRFRPITKVIEKIIELGDPDGWKEAVGSIESGLTSYENRKMKGNLVYELIRMEKKYNDNLDAFKEPRSLEVILGLLLFQRYMFGVESLVLRGSESELVVHALGRIKY

pLDDT: mean 76.92, std 20.32, range [27.36, 98.19]

Secondary structure (DSSP, 8-state):
---PPPP--PPPP---------------------------PPP--PPPEEEEEEEETT-S-EEEEEEETTSBHHHHHHHHHHHTTTTTTTS-GGG-EEEEEEEEE-HHHHTT--GGGEEE---TTSBGGGT-TT-PPTT-EEEEEE------TT---STTSSS---S-S----HHHHHHHHHHHHT-TTSHHHHHHHHHHTT-----B--SSS-SSB---BTTB--TT-TT---GGGTT---GGGT--GGG-HHHHHHHHHHHHHT-SEEEEE--TTSSHHHHHHHHHHHS-EEEEE--SSSSS-THHHHHHHHHHHT--SS-HHHHHHHHHHHHHHHHHHHHHHHHHHHHSTT-TTT--HHHHHHHHH-HHHH-TT--HHHHHHHHHHHT-GGGS-HHHHHHHHHHHHHHHHHHHHTSTT----SSPPEEEEEETTHHHHTSSTTSEE-SS-TTSEE-THHHHHHHHHTTS-TTTEEEEE--TT--GGGSTTGGGGT-S-TT--S-S-EETTEE-EEPPP--SHHHHHHHHHHHHHH---HHHHHHHHHHS-HHHHHHHHHHSTT-HHHHHHHHHHHHHH--TTTHHHHHHHHHHHHH-STTTTSTT-HHHHHHHHHHHHHHTGGGG-SSS-HHHHHHHHHHHHHHH--SS----SSSHHHHHHHH-----

Foldseek 3Di:
DDDDDDDDDDDDDDDDDDDDDDDDDDDDDDDDDDDDDDDDDPPPQDWDWAWAWEAEPPDLDTDTFTDIQQAFPLVVLVSVPVRDPPPCVPADSLQKKKWFQQLFAASVVVVVDDPVRTDIRNDRGDGNCVRAVPHHDPNGHTIYIYHRPPPLVPDDDPPVPPPPPPVDDDQDPLVVQLVVLLCVCCPCPHPNVVLLLCLLVVVFDFAWADPLQTQAGDAAWQPCPPPPQSQFHDCLLFPQDALLVVDDPVVQVLLVVVVVLCVQALFLEEEAAFAAQLCPSSSVLSNLNLAPAAEAECDNGGFFFCLNVVLQVVLVVDFDLPDQVVSLLSSLLLLLLLLVQLLSSLVSSLPRPPSLSPRGSNSSSCCGRGVCRSPVSDSSSNVSSVSSVVSPCVPPDSVVSLVVLAVSLVVSLVSQVPGPSHPRDPQDAHEYEYEQLVSQLVAPWPRHAAPQDRVDTGGRSVSNVVSVCSSYPRSNYRYYYYYHQDDVVSVVCVVVNPSHDPPRDDPAPDDPSGHYHHRAFQADLCVLVVVLVSVLVSRPDPSSSVLLCLLCDPVLSVLCCLQVGRRNSLSVQLSSVSSSVSDSVCSVVSNVVSSCCQEPPVNLVPRNRPNVLLVVVVVVCVVPVVVQVDPVDPCVVSVVQVCCCVPPVDPDDDDDDDPCPVVCRHNNPRDD